Protein AF-0000000086143901 (afdb_homodimer)

Radius of gyration: 22.53 Å; Cα contacts (8 Å, |Δi|>4): 813; chains: 2; bounding box: 50×60×57 Å

Organism: NCBI:txid717836

Foldseek 3Di:
DDKDKDKADPPHDPVSCVPDVVSVQVVVVVVQPDFALVSLVPQDPPNLLQAAAQQAWEQDAVRDIDGGSVVVSVVVCVLRSQFRGKDKDWDIKMKMWDQPCPPPVPPDDDRQIFIKMKTKMKMWGFLDDQDVPRPPPGHTQIWIKIKMFTKDFRDDDDPPDDGGYDPRIYGRYMYMHTDVVSSVVSNVVSVVVVD/DDKDKDKADPPHDPVSCVPDVVSVLVVVVVVQPDFALVSLVPQDPPNLQQAAAQQAWEQDAVRDIDGGSVVVSVVVCVLRSQFRGKDKDWDIKMKMWDQPCPPPVPDDDPRSIFIKMKTKMWMWGFLDDQDVPRPPPGHTQIWIKIKMFTKDFRDDDDPPDDGGYDPRIYGRYMYMHTDVVSSVVSNVVSVVVVD

Structure (mmCIF, N/CA/C/O backbone):
data_AF-0000000086143901-model_v1
#
loop_
_entity.id
_entity.type
_entity.pdbx_description
1 polymer 'Uncharacterized protein'
#
loop_
_atom_site.group_PDB
_atom_site.id
_atom_site.type_symbol
_atom_site.label_atom_id
_atom_site.label_alt_id
_atom_site.label_comp_id
_atom_site.label_asym_id
_atom_site.label_entity_id
_atom_site.label_seq_id
_atom_site.pdbx_PDB_ins_code
_atom_site.Cartn_x
_atom_site.Cartn_y
_atom_site.Cartn_z
_atom_site.occupancy
_atom_site.B_iso_or_equiv
_atom_site.auth_seq_id
_atom_site.auth_comp_id
_atom_site.auth_asym_id
_atom_site.auth_atom_id
_atom_site.pdbx_PDB_model_num
ATOM 1 N N . MET A 1 1 ? -18.344 5.598 -13.781 1 55.12 1 MET A N 1
ATOM 2 C CA . MET A 1 1 ? -19.141 4.457 -13.336 1 55.12 1 MET A CA 1
ATOM 3 C C . MET A 1 1 ? -18.875 4.152 -11.859 1 55.12 1 MET A C 1
ATOM 5 O O . MET A 1 1 ? -17.797 4.477 -11.336 1 55.12 1 MET A O 1
ATOM 9 N N . PRO A 1 2 ? -19.922 3.57 -11.266 1 75.06 2 PRO A N 1
ATOM 10 C CA . PRO A 1 2 ? -19.859 3.518 -9.805 1 75.06 2 PRO A CA 1
ATOM 11 C C . PRO A 1 2 ? -18.875 2.475 -9.289 1 75.06 2 PRO A C 1
ATOM 13 O O . PRO A 1 2 ? -18.703 1.42 -9.906 1 75.06 2 PRO A O 1
ATOM 16 N N . LEU A 1 3 ? -17.953 2.797 -8.508 1 85 3 LEU A N 1
ATOM 17 C CA . LEU A 1 3 ? -17.047 1.916 -7.789 1 85 3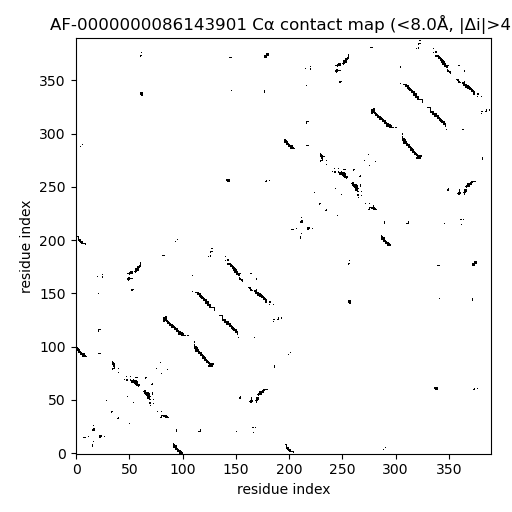 LEU A CA 1
ATOM 18 C C . LEU A 1 3 ? -17.719 1.339 -6.547 1 85 3 LEU A C 1
ATOM 20 O O . LEU A 1 3 ? -18.453 2.043 -5.848 1 85 3 LEU A O 1
ATOM 24 N N . THR A 1 4 ? -17.609 0.045 -6.434 1 90.5 4 THR A N 1
ATOM 25 C CA . THR A 1 4 ? -17.969 -0.572 -5.16 1 90.5 4 THR A CA 1
ATOM 26 C C . THR A 1 4 ? -16.719 -1.141 -4.473 1 90.5 4 THR A C 1
ATOM 28 O O . THR A 1 4 ? -15.719 -1.415 -5.125 1 90.5 4 THR A O 1
ATOM 31 N N . ALA A 1 5 ? -16.844 -1.193 -3.184 1 93.94 5 ALA A N 1
ATOM 32 C CA . ALA A 1 5 ? -15.711 -1.708 -2.42 1 93.94 5 ALA A CA 1
ATOM 33 C C . ALA A 1 5 ? -16.172 -2.637 -1.304 1 93.94 5 ALA A C 1
ATOM 35 O O . ALA A 1 5 ? -17.234 -2.418 -0.705 1 93.94 5 ALA A O 1
ATOM 36 N N . LEU A 1 6 ? -15.391 -3.639 -1.089 1 93.81 6 LEU A N 1
ATOM 37 C CA . LEU A 1 6 ? -15.609 -4.621 -0.032 1 93.81 6 LEU A CA 1
ATOM 38 C C . LEU A 1 6 ? -14.359 -4.777 0.831 1 93.81 6 LEU A C 1
ATOM 40 O O . LEU A 1 6 ? -13.32 -5.242 0.352 1 93.81 6 LEU A O 1
ATOM 44 N N . ALA A 1 7 ? -14.461 -4.348 2.068 1 95.44 7 ALA A N 1
ATOM 45 C CA . ALA A 1 7 ? -13.367 -4.586 3.01 1 95.44 7 ALA A CA 1
ATOM 46 C C . ALA A 1 7 ? -13.406 -6.02 3.537 1 95.44 7 ALA A C 1
ATOM 48 O O . ALA A 1 7 ? -14.469 -6.527 3.898 1 95.44 7 ALA A O 1
ATOM 49 N N . ILE A 1 8 ? -12.289 -6.613 3.596 1 94 8 ILE A N 1
ATOM 50 C CA . ILE A 1 8 ? -12.164 -8 4.031 1 94 8 ILE A CA 1
ATOM 51 C C . ILE A 1 8 ? -12 -8.055 5.551 1 94 8 ILE A C 1
ATOM 53 O O . ILE A 1 8 ? -10.977 -7.613 6.086 1 94 8 ILE A O 1
ATOM 57 N N . PRO A 1 9 ? -12.945 -8.648 6.199 1 91.44 9 PRO A N 1
ATOM 58 C CA . PRO A 1 9 ? -12.742 -8.844 7.637 1 91.44 9 PRO A CA 1
ATOM 59 C C . PRO A 1 9 ? -11.695 -9.906 7.949 1 91.44 9 PRO A C 1
ATOM 61 O O . PRO A 1 9 ? -11.586 -10.898 7.223 1 91.44 9 PRO A O 1
ATOM 64 N N . LEU A 1 10 ? -10.961 -9.664 8.992 1 89.44 10 LEU A N 1
ATOM 65 C CA . LEU A 1 10 ? -10 -10.648 9.461 1 89.44 10 LEU A CA 1
ATOM 66 C C . LEU A 1 10 ? -10.43 -11.242 10.797 1 89.44 10 LEU A C 1
ATOM 68 O O . LEU A 1 10 ? -11.016 -10.547 11.625 1 89.44 10 LEU A O 1
ATOM 72 N N . PRO A 1 11 ? -10.148 -12.523 11.086 1 90.06 11 PRO A N 1
ATOM 73 C CA . PRO A 1 11 ? -9.492 -13.438 10.148 1 90.06 11 PRO A CA 1
ATOM 74 C C . PRO A 1 11 ? -10.367 -13.781 8.945 1 90.06 11 PRO A C 1
ATOM 76 O O . PRO A 1 11 ? -11.594 -13.742 9.039 1 90.06 11 PRO A O 1
ATOM 79 N N . ILE A 1 12 ? -9.703 -14.094 7.895 1 90.75 12 ILE A N 1
ATOM 80 C CA . ILE A 1 12 ? -10.414 -14.445 6.672 1 90.75 12 ILE A CA 1
ATOM 81 C C . ILE A 1 12 ? -11.133 -15.781 6.859 1 90.75 12 ILE A C 1
ATOM 83 O O . ILE A 1 12 ? -10.547 -16.734 7.387 1 90.75 12 ILE A O 1
ATOM 87 N N . THR A 1 13 ? -12.359 -15.797 6.438 1 93.56 13 THR A N 1
ATOM 88 C CA . THR A 1 13 ? -13.156 -17.016 6.523 1 93.56 13 THR A CA 1
ATOM 89 C C . THR A 1 13 ? -13.555 -17.5 5.133 1 93.56 13 THR A C 1
ATOM 91 O O . THR A 1 13 ? -13.562 -16.719 4.176 1 93.56 13 THR A O 1
ATOM 94 N N . PRO A 1 14 ? -13.867 -18.781 5.078 1 94.31 14 PRO A N 1
ATOM 95 C CA . PRO A 1 14 ? -14.359 -19.297 3.793 1 94.31 14 PRO A CA 1
ATOM 96 C C . PRO A 1 14 ? -15.586 -18.531 3.289 1 94.31 14 PRO A C 1
ATOM 98 O O . PRO A 1 14 ? -15.742 -18.328 2.08 1 94.31 14 PRO A O 1
ATOM 101 N N . THR A 1 15 ? -16.438 -18.125 4.168 1 94.62 15 THR A N 1
ATOM 102 C CA . THR A 1 15 ? -17.625 -17.375 3.793 1 94.62 15 THR A CA 1
ATOM 103 C C . THR A 1 15 ? -17.25 -16.094 3.068 1 94.62 15 THR A C 1
ATOM 105 O O . THR A 1 15 ? -17.828 -15.758 2.029 1 94.62 15 THR A O 1
ATOM 108 N N . ILE A 1 16 ? -16.266 -15.406 3.619 1 93 16 ILE A N 1
ATOM 109 C CA . ILE A 1 16 ? -15.836 -14.156 2.998 1 93 16 ILE A CA 1
ATOM 110 C C . ILE A 1 16 ? -15.164 -14.453 1.66 1 93 16 ILE A C 1
ATOM 112 O O . ILE A 1 16 ? -15.391 -13.742 0.677 1 93 16 ILE A O 1
ATOM 116 N N . ILE A 1 17 ? -14.352 -15.5 1.599 1 95.56 17 ILE A N 1
ATOM 117 C CA . ILE A 1 17 ? -13.656 -15.883 0.375 1 95.56 17 ILE A CA 1
ATOM 118 C C . ILE A 1 17 ? -14.672 -16.172 -0.73 1 95.56 17 ILE A C 1
ATOM 120 O O . ILE A 1 17 ? -14.492 -15.734 -1.87 1 95.56 17 ILE A O 1
ATOM 124 N N . ASN A 1 18 ? -15.742 -16.75 -0.408 1 95.44 18 ASN A N 1
ATOM 125 C CA . ASN A 1 18 ? -16.734 -17.188 -1.396 1 95.44 18 ASN A CA 1
ATOM 126 C C . ASN A 1 18 ? -17.703 -16.062 -1.736 1 95.44 18 ASN A C 1
ATOM 128 O O . ASN A 1 18 ? -18.547 -16.203 -2.625 1 95.44 18 ASN A O 1
ATOM 132 N N . SER A 1 19 ? -17.594 -14.93 -1.114 1 93.12 19 SER A N 1
ATOM 133 C CA . SER A 1 19 ? -18.547 -13.836 -1.302 1 93.12 19 SER A CA 1
ATOM 134 C C . SER A 1 19 ? -18.219 -13.023 -2.551 1 93.12 19 SER A C 1
ATOM 136 O O . SER A 1 19 ? -19.031 -12.219 -3.002 1 93.12 19 SER A O 1
ATOM 138 N N . HIS A 1 20 ? -17.062 -13.25 -3.086 1 93.62 20 HIS A N 1
ATOM 139 C CA . HIS A 1 20 ? -16.625 -12.469 -4.238 1 93.62 20 HIS A CA 1
ATOM 140 C C . HIS A 1 20 ? -15.648 -13.258 -5.102 1 93.62 20 HIS A C 1
ATOM 142 O O . HIS A 1 20 ? -14.672 -13.805 -4.598 1 93.62 20 HIS A O 1
ATOM 148 N N . PRO A 1 21 ? -15.781 -13.289 -6.395 1 93.44 21 PRO A N 1
ATOM 149 C CA . PRO A 1 21 ? -14.891 -14.062 -7.262 1 93.44 21 PRO A CA 1
ATOM 150 C C . PRO A 1 21 ? -13.43 -13.625 -7.152 1 93.44 21 PRO A C 1
ATOM 152 O O . PRO A 1 21 ? -12.523 -14.461 -7.227 1 93.44 21 PRO A O 1
ATOM 155 N N . ALA A 1 22 ? -13.203 -12.344 -6.996 1 95.19 22 ALA A N 1
ATOM 156 C CA . ALA A 1 22 ? -11.836 -11.852 -6.855 1 95.19 22 ALA A CA 1
ATOM 157 C C . ALA A 1 22 ? -11.172 -12.43 -5.609 1 95.19 22 ALA A C 1
ATOM 159 O O . ALA A 1 22 ? -9.969 -12.719 -5.613 1 95.19 22 ALA A O 1
ATOM 160 N N . LEU A 1 23 ? -11.93 -12.578 -4.574 1 96.81 23 LEU A N 1
ATOM 161 C CA . LEU A 1 23 ? -11.383 -13.133 -3.34 1 96.81 23 LEU A CA 1
ATOM 162 C C . LEU A 1 23 ? -11.086 -14.617 -3.496 1 96.81 23 LEU A C 1
ATOM 164 O O . LEU A 1 23 ? -10.102 -15.125 -2.951 1 96.81 23 LEU A O 1
ATOM 168 N N . GLN A 1 24 ? -11.945 -15.266 -4.207 1 97.31 24 GLN A N 1
ATOM 169 C CA . GLN A 1 24 ? -11.672 -16.656 -4.508 1 97.31 24 GLN A CA 1
ATOM 170 C C . GLN A 1 24 ? -10.367 -16.812 -5.289 1 97.31 24 GLN A C 1
ATOM 172 O O . GLN A 1 24 ? -9.523 -17.641 -4.945 1 97.31 24 GLN A O 1
ATOM 177 N N . PHE A 1 25 ? -10.25 -16 -6.309 1 96.94 25 PHE A N 1
ATOM 178 C CA . PHE A 1 25 ? -9.016 -16 -7.09 1 96.94 25 PHE A CA 1
ATOM 179 C C . PHE A 1 25 ? -7.809 -15.781 -6.195 1 96.94 25 PHE A C 1
ATOM 181 O O . PHE A 1 25 ? -6.828 -16.531 -6.262 1 96.94 25 PHE A O 1
ATOM 188 N N . TYR A 1 26 ? -7.898 -14.781 -5.344 1 97.81 26 TYR A N 1
ATOM 189 C CA . TYR A 1 26 ? -6.766 -14.398 -4.508 1 97.81 26 TYR A CA 1
ATOM 190 C C . TYR A 1 26 ? -6.414 -15.508 -3.523 1 97.81 26 TYR A C 1
ATOM 192 O O . TYR A 1 26 ? -5.238 -15.75 -3.25 1 97.81 26 TYR A O 1
ATOM 200 N N . ALA A 1 27 ? -7.414 -16.125 -2.953 1 97.31 27 ALA A N 1
ATOM 201 C CA . ALA A 1 27 ? -7.18 -17.219 -2.027 1 97.31 27 ALA A CA 1
AT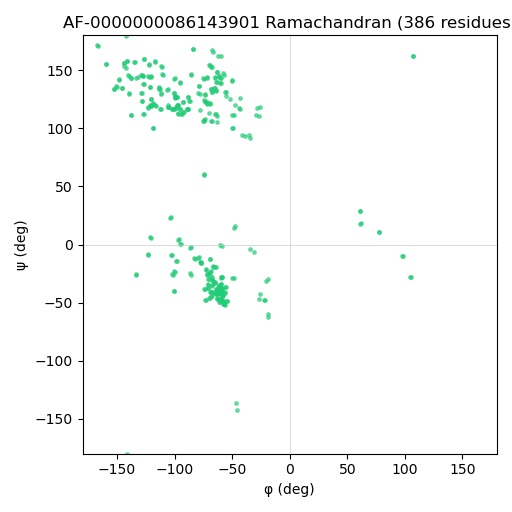OM 202 C C . ALA A 1 27 ? -6.426 -18.359 -2.711 1 97.31 27 ALA A C 1
ATOM 204 O O . ALA A 1 27 ? -5.461 -18.891 -2.154 1 97.31 27 ALA A O 1
ATOM 205 N N . ILE A 1 28 ? -6.797 -18.688 -3.902 1 96.88 28 ILE A N 1
ATOM 206 C CA . ILE A 1 28 ? -6.137 -19.75 -4.648 1 96.88 28 ILE A CA 1
ATOM 207 C C . ILE A 1 28 ? -4.707 -19.328 -4.996 1 96.88 28 ILE A C 1
ATOM 209 O O . ILE A 1 28 ? -3.771 -20.109 -4.848 1 96.88 28 ILE A O 1
ATOM 213 N N . TYR A 1 29 ? -4.551 -18.141 -5.426 1 97.38 29 TYR A N 1
ATOM 214 C CA . TYR A 1 29 ? -3.23 -17.594 -5.73 1 97.38 29 TYR A CA 1
ATOM 215 C C . TYR A 1 29 ? -2.311 -17.688 -4.52 1 97.38 29 TYR A C 1
ATOM 217 O O . TYR A 1 29 ? -1.17 -18.141 -4.629 1 97.38 29 TYR A O 1
ATOM 225 N N . GLY A 1 30 ? -2.756 -17.203 -3.395 1 96.12 30 GLY A N 1
ATOM 226 C CA . GLY A 1 30 ? -1.974 -17.25 -2.172 1 96.12 30 GLY A CA 1
ATOM 227 C C . GLY A 1 30 ? -1.546 -18.656 -1.796 1 96.12 30 GLY A C 1
ATOM 228 O O . GLY A 1 30 ? -0.421 -18.875 -1.337 1 96.12 30 GLY A O 1
ATOM 229 N N . GLN A 1 31 ? -2.461 -19.562 -1.97 1 94.75 31 GLN A N 1
ATOM 230 C CA . GLN A 1 31 ? -2.174 -20.953 -1.633 1 94.75 31 GLN A CA 1
ATOM 231 C C . GLN A 1 31 ? -1.132 -21.547 -2.578 1 94.75 31 GLN A C 1
ATOM 233 O O . GLN A 1 31 ? -0.367 -22.438 -2.191 1 94.75 31 GLN A O 1
ATOM 238 N N . ASN A 1 32 ? -1.128 -21.047 -3.752 1 94.94 32 ASN A N 1
ATOM 239 C CA . ASN A 1 32 ? -0.274 -21.625 -4.781 1 94.94 32 ASN A CA 1
ATOM 240 C C . ASN A 1 32 ? 1.03 -20.844 -4.934 1 94.94 32 ASN A C 1
ATOM 242 O O . ASN A 1 32 ? 1.95 -21.297 -5.617 1 94.94 32 ASN A O 1
ATOM 246 N N . PHE A 1 33 ? 1.113 -19.641 -4.387 1 96.75 33 PHE A N 1
ATOM 247 C CA . PHE A 1 33 ? 2.361 -18.891 -4.445 1 96.75 33 PHE A CA 1
ATOM 248 C C . PHE A 1 33 ? 3.428 -19.547 -3.576 1 96.75 33 PHE A C 1
ATOM 250 O O . PHE A 1 33 ? 3.248 -19.688 -2.363 1 96.75 33 PHE A O 1
ATOM 257 N N . PRO A 1 34 ? 4.531 -19.922 -4.113 1 96.81 34 PRO A N 1
ATOM 258 C CA . PRO A 1 34 ? 5.539 -20.688 -3.365 1 96.81 34 PRO A CA 1
ATOM 259 C C . PRO A 1 34 ? 6.062 -19.922 -2.148 1 96.81 34 PRO A C 1
ATOM 261 O O . PRO A 1 34 ? 6.254 -18.703 -2.209 1 96.81 34 PRO A O 1
ATOM 264 N N . THR A 1 35 ? 6.32 -20.656 -1.071 1 95.81 35 THR A N 1
ATOM 265 C CA . THR A 1 35 ? 6.801 -20.047 0.162 1 95.81 35 THR A CA 1
ATOM 266 C C . THR A 1 35 ? 8.125 -20.672 0.592 1 95.81 35 THR A C 1
ATOM 268 O O . THR A 1 35 ? 8.758 -20.203 1.543 1 95.81 35 THR A O 1
ATOM 271 N N . THR A 1 36 ? 8.531 -21.75 -0.086 1 94.25 36 THR A N 1
ATOM 272 C CA . THR A 1 36 ? 9.805 -22.391 0.216 1 94.25 36 THR A CA 1
ATOM 273 C C . THR A 1 36 ? 10.656 -22.531 -1.045 1 94.25 36 THR A C 1
ATOM 275 O O . THR A 1 36 ? 10.133 -22.516 -2.158 1 94.25 36 THR A O 1
ATOM 278 N N . ALA A 1 37 ? 11.914 -22.688 -0.764 1 88.62 37 ALA A N 1
ATOM 279 C CA . ALA A 1 37 ? 12.844 -22.891 -1.877 1 88.62 37 ALA A CA 1
ATOM 280 C C . ALA A 1 37 ? 12.469 -24.125 -2.689 1 88.62 37 ALA A C 1
ATOM 282 O O . ALA A 1 37 ? 12.508 -24.109 -3.922 1 88.62 37 ALA A O 1
ATOM 283 N N . SER A 1 38 ? 12.062 -25.156 -2.055 1 91.25 38 SER A N 1
ATOM 284 C CA . SER A 1 38 ? 11.68 -26.406 -2.713 1 91.25 38 SER A CA 1
ATOM 285 C C . SER A 1 38 ? 10.453 -26.219 -3.598 1 91.25 38 SER A C 1
ATOM 287 O O . SER A 1 38 ? 10.398 -26.75 -4.711 1 91.25 38 SER A O 1
ATOM 289 N N . GLN A 1 39 ? 9.477 -25.469 -3.119 1 95.38 39 GLN A N 1
ATOM 290 C CA . GLN A 1 39 ? 8.281 -25.188 -3.91 1 95.38 39 GLN A CA 1
ATOM 291 C C . GLN A 1 39 ? 8.625 -24.422 -5.18 1 95.38 39 GLN A C 1
ATOM 293 O O . GLN A 1 39 ? 8.086 -24.703 -6.25 1 95.38 39 GLN A O 1
ATOM 298 N N . TRP A 1 40 ? 9.516 -23.453 -5.082 1 94.75 40 TRP A N 1
ATOM 299 C CA . TRP A 1 40 ? 9.945 -22.688 -6.242 1 94.75 40 TRP A CA 1
ATOM 300 C C . TRP A 1 40 ? 10.633 -23.594 -7.266 1 94.75 40 TRP A C 1
ATOM 302 O O . TRP A 1 40 ? 10.422 -23.438 -8.469 1 94.75 40 TRP A O 1
ATOM 312 N N . GLN A 1 41 ? 11.391 -24.5 -6.789 1 91.75 41 GLN A N 1
ATOM 313 C CA . GLN A 1 41 ? 12.148 -25.391 -7.656 1 91.75 41 GLN A CA 1
ATOM 314 C C . GLN A 1 41 ? 11.219 -26.375 -8.383 1 91.75 41 GLN A C 1
ATOM 316 O O . GLN A 1 41 ? 11.523 -26.797 -9.5 1 91.75 41 GLN A O 1
ATOM 321 N N . GLN A 1 42 ? 10.109 -26.609 -7.805 1 93 42 GLN A N 1
ATOM 322 C CA . GLN A 1 42 ? 9.219 -27.641 -8.32 1 93 42 GLN A CA 1
ATOM 323 C C . GLN A 1 42 ? 8.156 -27.047 -9.242 1 93 42 GLN A C 1
ATOM 325 O O . GLN A 1 42 ? 7.344 -27.766 -9.82 1 93 42 GLN A O 1
ATOM 330 N N . GLN A 1 43 ? 8.211 -25.797 -9.422 1 91.19 43 GLN A N 1
ATOM 331 C CA . GLN A 1 43 ? 7.188 -25.188 -10.266 1 91.19 43 GLN A CA 1
ATOM 332 C C . GLN A 1 43 ? 7.34 -25.641 -11.719 1 91.19 43 GLN A C 1
ATOM 334 O O . GLN A 1 43 ? 8.445 -25.625 -12.266 1 91.19 43 GLN A O 1
ATOM 339 N N . PRO A 1 44 ? 6.223 -26.078 -12.344 1 89.62 44 PRO A N 1
ATOM 340 C CA . PRO A 1 44 ? 6.297 -26.406 -13.766 1 89.62 44 PRO A CA 1
ATOM 341 C C . PRO A 1 44 ? 6.551 -25.188 -14.648 1 89.62 44 PRO A C 1
ATOM 343 O O . PRO A 1 44 ? 6.375 -24.047 -14.195 1 89.62 44 PRO A O 1
ATOM 346 N N . PRO A 1 4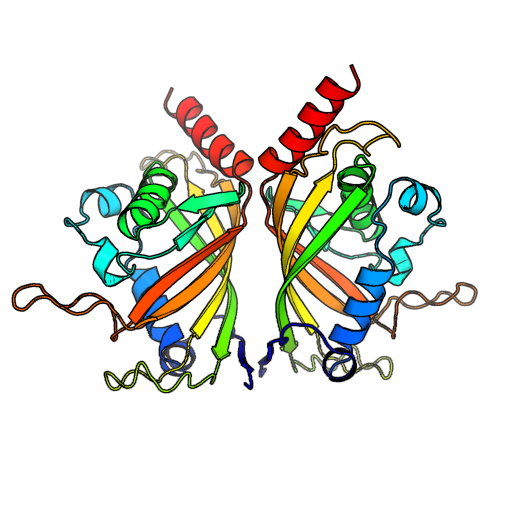5 ? 6.914 -25.484 -15.898 1 88.5 45 PRO A N 1
ATOM 347 C CA . PRO A 1 45 ? 7.066 -24.359 -16.828 1 88.5 45 PRO A CA 1
ATOM 348 C C . PRO A 1 45 ? 5.77 -23.578 -17.031 1 88.5 45 PRO A C 1
ATOM 350 O O . PRO A 1 45 ? 4.684 -24.156 -17.016 1 88.5 45 PRO A O 1
ATOM 353 N N . ASN A 1 46 ? 5.793 -22.391 -17.188 1 90.94 46 ASN A N 1
ATOM 354 C CA . ASN A 1 46 ? 4.691 -21.484 -17.484 1 90.94 46 ASN A CA 1
ATOM 355 C C . ASN A 1 46 ? 3.65 -21.484 -16.375 1 90.94 46 ASN A C 1
ATOM 357 O O . ASN A 1 46 ? 2.486 -21.156 -16.609 1 90.94 46 ASN A O 1
ATOM 361 N N . TYR A 1 47 ? 4.027 -21.969 -15.156 1 92.56 47 TYR A N 1
ATOM 362 C CA . TYR A 1 47 ? 3.143 -21.984 -13.992 1 92.56 47 TYR A CA 1
ATOM 363 C C . TYR A 1 47 ? 2.502 -20.609 -13.781 1 92.56 47 TYR A C 1
ATOM 365 O O . TYR A 1 47 ? 1.352 -20.516 -13.352 1 92.56 47 TYR A O 1
ATOM 373 N N . TRP A 1 48 ? 3.219 -19.578 -14.211 1 95.69 48 TRP A N 1
ATOM 374 C CA . TRP A 1 48 ? 2.795 -18.203 -14.008 1 95.69 48 TRP A CA 1
ATOM 375 C C . TRP A 1 48 ? 1.533 -17.891 -14.812 1 95.69 48 TRP A C 1
ATOM 377 O O . TRP A 1 48 ? 0.762 -17 -14.453 1 95.69 48 TRP A O 1
ATOM 387 N N . GLU A 1 49 ? 1.195 -18.656 -15.812 1 96.12 49 GLU A N 1
ATOM 388 C CA . GLU A 1 49 ? 0.058 -18.391 -16.688 1 96.12 49 GLU A CA 1
ATOM 389 C C . GLU A 1 49 ? -1.263 -18.656 -15.969 1 96.12 49 GLU A C 1
ATOM 391 O O . GLU A 1 49 ? -2.322 -18.219 -16.422 1 96.12 49 GLU A O 1
ATOM 396 N N . ALA A 1 50 ? -1.201 -19.438 -14.961 1 95.44 50 ALA A N 1
ATOM 397 C CA . ALA A 1 50 ? -2.402 -19.672 -14.164 1 95.44 50 ALA A CA 1
ATOM 398 C C . ALA A 1 50 ? -2.885 -18.406 -13.484 1 95.44 50 ALA A C 1
ATOM 400 O O . ALA A 1 50 ? -4.07 -18.266 -13.164 1 95.44 50 ALA A O 1
ATOM 401 N N . PHE A 1 51 ? -1.94 -17.406 -13.367 1 97.19 51 PHE A N 1
ATOM 402 C CA . PHE A 1 51 ? -2.316 -16.297 -12.508 1 97.19 51 PHE A CA 1
ATOM 403 C C . PHE A 1 51 ? -2.01 -14.961 -13.18 1 97.19 51 PHE A C 1
ATOM 405 O O . PHE A 1 51 ? -2.641 -13.953 -12.875 1 97.19 51 PHE A O 1
ATOM 412 N N . TYR A 1 52 ? -1.082 -14.945 -14.047 1 97.5 52 TYR A N 1
ATOM 413 C CA . TYR A 1 52 ? -0.684 -13.703 -14.711 1 97.5 52 TYR A CA 1
ATOM 414 C C . TYR A 1 52 ? -1.038 -13.742 -16.188 1 97.5 52 TYR A C 1
ATOM 416 O O . TYR A 1 52 ? -0.767 -14.734 -16.875 1 97.5 52 TYR A O 1
ATOM 424 N N . ALA A 1 53 ? -1.631 -12.633 -16.641 1 96.38 53 ALA A N 1
ATOM 425 C CA . ALA A 1 53 ? -1.843 -12.484 -18.078 1 96.38 53 ALA A CA 1
ATOM 426 C C . ALA A 1 53 ? -0.52 -12.273 -18.812 1 96.38 53 ALA A C 1
ATOM 428 O O . ALA A 1 53 ? 0.444 -11.766 -18.234 1 96.38 53 ALA A O 1
ATOM 429 N N . ALA A 1 54 ? -0.489 -12.617 -20.047 1 96.12 54 ALA A N 1
ATOM 430 C CA . ALA A 1 54 ? 0.729 -12.492 -20.844 1 96.12 54 ALA A CA 1
ATOM 431 C C . ALA A 1 54 ? 1.204 -11.047 -20.891 1 96.12 54 ALA A C 1
ATOM 433 O O . ALA A 1 54 ? 2.408 -10.781 -20.875 1 96.12 54 ALA A O 1
ATOM 434 N N . ASP A 1 55 ? 0.248 -10.133 -20.891 1 96.56 55 ASP A N 1
ATOM 435 C CA . ASP A 1 55 ? 0.589 -8.719 -21 1 96.56 55 ASP A CA 1
ATOM 436 C C . ASP A 1 55 ? 0.472 -8.016 -19.656 1 96.56 55 ASP A C 1
ATOM 438 O O . ASP A 1 55 ? 0.245 -6.805 -19.594 1 96.56 55 ASP A O 1
ATOM 442 N N . CYS A 1 56 ? 0.565 -8.82 -18.578 1 97.44 56 CYS A N 1
ATOM 443 C CA . CYS A 1 56 ? 0.498 -8.234 -17.234 1 97.44 56 CYS A CA 1
ATOM 444 C C . CYS A 1 56 ? 1.557 -7.156 -17.062 1 97.44 56 CYS A C 1
ATOM 446 O O . CYS A 1 56 ? 2.725 -7.363 -17.391 1 97.44 56 CYS A O 1
ATOM 448 N N . LYS A 1 57 ? 1.168 -6.008 -16.562 1 98.19 57 LYS A N 1
ATOM 449 C CA . LYS A 1 57 ? 2.09 -4.941 -16.188 1 98.19 57 LYS A CA 1
ATOM 450 C C . LYS A 1 57 ? 2.34 -4.945 -14.68 1 98.19 57 LYS A C 1
ATOM 452 O O . LYS A 1 57 ? 1.395 -4.941 -13.883 1 98.19 57 LYS A O 1
ATOM 457 N N . THR A 1 58 ? 3.598 -4.992 -14.328 1 98.56 58 THR A N 1
ATOM 458 C CA . THR A 1 58 ? 3.971 -4.914 -12.922 1 98.56 58 THR A CA 1
ATOM 459 C C . THR A 1 58 ? 4.793 -3.656 -12.656 1 98.56 58 THR A C 1
ATOM 461 O O . THR A 1 58 ? 5.859 -3.469 -13.242 1 98.56 58 THR A O 1
ATOM 464 N N . PHE A 1 59 ? 4.258 -2.83 -11.797 1 97.94 59 PHE A N 1
ATOM 465 C CA . PHE A 1 59 ? 4.953 -1.622 -11.367 1 97.94 59 PHE A CA 1
ATOM 466 C C . PHE A 1 59 ? 5.773 -1.89 -10.109 1 97.94 59 PHE A C 1
ATOM 468 O O . PHE A 1 59 ? 5.219 -2.133 -9.039 1 97.94 59 PHE A O 1
ATOM 475 N N . LEU A 1 60 ? 7.035 -1.79 -10.297 1 97.06 60 LEU A N 1
ATOM 476 C CA . LEU A 1 60 ? 7.949 -2.082 -9.195 1 97.06 60 LEU A CA 1
ATOM 477 C C . LEU A 1 60 ? 8.133 -0.859 -8.305 1 97.06 60 LEU A C 1
ATOM 479 O O . LEU A 1 60 ? 7.719 0.245 -8.664 1 97.06 60 LEU A O 1
ATOM 483 N N . VAL A 1 61 ? 8.719 -1.051 -7.168 1 96.62 61 VAL A N 1
ATOM 484 C CA . VAL A 1 61 ? 8.781 -0.061 -6.098 1 96.62 61 VAL A CA 1
ATOM 485 C C . VAL A 1 61 ? 9.672 1.104 -6.52 1 96.62 61 VAL A C 1
ATOM 487 O O . VAL A 1 61 ? 9.562 2.207 -5.98 1 96.62 61 VAL A O 1
ATOM 490 N N . ASP A 1 62 ? 10.539 0.903 -7.422 1 92.25 62 ASP A N 1
ATOM 491 C CA . ASP A 1 62 ? 11.469 1.947 -7.848 1 92.25 62 ASP A CA 1
ATOM 492 C C . ASP A 1 62 ? 10.961 2.645 -9.109 1 92.25 62 ASP A C 1
ATOM 494 O O . ASP A 1 62 ? 11.688 3.418 -9.734 1 92.25 62 ASP A O 1
ATOM 498 N N . GLY A 1 63 ? 9.781 2.277 -9.539 1 90.75 63 GLY A N 1
ATOM 499 C CA . GLY A 1 63 ? 9.195 2.926 -10.703 1 90.75 63 GLY A CA 1
ATOM 500 C C . GLY A 1 63 ? 9.383 2.135 -11.984 1 90.75 63 GLY A C 1
ATOM 501 O O . GLY A 1 63 ? 8.773 2.449 -13.008 1 90.75 63 GLY A O 1
ATOM 502 N N . THR A 1 64 ? 10.195 1.081 -11.961 1 94.88 64 THR A N 1
ATOM 503 C CA . THR A 1 64 ? 10.344 0.206 -13.117 1 94.88 64 THR A CA 1
ATOM 504 C C . THR A 1 64 ? 9.039 -0.521 -13.422 1 94.88 64 THR A C 1
ATOM 506 O O . THR A 1 64 ? 8.305 -0.896 -12.508 1 94.88 64 THR A O 1
ATOM 509 N N . VAL A 1 65 ? 8.836 -0.678 -14.734 1 97.62 65 VAL A N 1
ATOM 510 C CA . VAL A 1 65 ? 7.629 -1.397 -15.141 1 97.62 65 VAL A CA 1
ATOM 511 C C . VAL A 1 65 ? 8.023 -2.658 -15.914 1 97.62 65 VAL A C 1
ATOM 513 O O . VAL A 1 65 ? 8.734 -2.584 -16.922 1 97.62 65 VAL A O 1
ATOM 516 N N . LEU A 1 66 ? 7.574 -3.783 -15.391 1 98.62 66 LEU A N 1
ATOM 517 C CA . LEU A 1 66 ? 7.633 -5.027 -16.156 1 98.62 66 LEU A CA 1
ATOM 518 C C . LEU A 1 66 ? 6.406 -5.18 -17.047 1 98.62 66 LEU A C 1
ATOM 520 O O . LEU A 1 66 ? 5.289 -4.852 -16.641 1 98.62 66 LEU A O 1
ATOM 524 N N . THR A 1 67 ? 6.555 -5.793 -18.234 1 98.38 67 THR A N 1
ATOM 525 C CA . THR A 1 67 ? 5.473 -5.668 -19.203 1 98.38 67 THR A CA 1
ATOM 526 C C . THR A 1 67 ? 4.93 -7.043 -19.578 1 98.38 67 THR A C 1
ATOM 528 O O . THR A 1 67 ? 4.125 -7.16 -20.516 1 98.38 67 THR A O 1
ATOM 531 N N . THR A 1 68 ? 5.371 -8.086 -18.953 1 98.38 68 THR A N 1
ATOM 532 C CA . THR A 1 68 ? 4.805 -9.406 -19.203 1 98.38 68 THR A CA 1
ATOM 533 C C . THR A 1 68 ? 4.551 -10.141 -17.891 1 98.38 68 THR A C 1
ATOM 535 O O . THR A 1 68 ? 5.195 -9.859 -16.875 1 98.38 68 THR A O 1
ATOM 538 N N . GLY A 1 69 ? 3.65 -11.078 -18 1 97.94 69 GLY A N 1
ATOM 539 C CA . GLY A 1 69 ? 3.396 -11.93 -16.844 1 97.94 69 GLY A CA 1
ATOM 540 C C . GLY A 1 69 ? 4.594 -12.773 -16.453 1 97.94 69 GLY A C 1
ATOM 541 O O . GLY A 1 69 ? 4.863 -12.961 -15.266 1 97.94 69 GLY A O 1
ATOM 542 N N . GLU A 1 70 ? 5.258 -13.219 -17.453 1 97.5 70 GLU A N 1
ATOM 543 C CA . GLU A 1 70 ? 6.453 -14.016 -17.203 1 97.5 70 GLU A CA 1
ATOM 544 C C . GLU A 1 70 ? 7.504 -13.211 -16.438 1 97.5 70 GLU A C 1
ATOM 546 O O . GLU A 1 70 ? 8.07 -13.688 -15.453 1 97.5 70 GLU A O 1
ATOM 551 N N . ALA A 1 71 ? 7.742 -12.023 -16.875 1 98.25 71 ALA A N 1
ATOM 552 C CA . ALA A 1 71 ? 8.719 -11.164 -16.219 1 98.25 71 ALA A CA 1
ATOM 553 C C . ALA A 1 71 ? 8.312 -10.859 -14.781 1 98.25 71 ALA A C 1
ATOM 555 O O . ALA A 1 71 ? 9.156 -10.812 -13.883 1 98.25 71 ALA A O 1
ATOM 556 N N . SER A 1 72 ? 7.012 -10.672 -14.57 1 98.19 72 SER A N 1
ATOM 557 C CA . SER A 1 72 ? 6.488 -10.43 -13.234 1 98.19 72 SER A CA 1
ATOM 558 C C . SER A 1 72 ? 6.766 -11.609 -12.305 1 98.19 72 SER A C 1
ATOM 560 O O . SER A 1 72 ? 7.312 -11.438 -11.219 1 98.19 72 SER A O 1
ATOM 562 N N . TRP A 1 73 ? 6.441 -12.742 -12.781 1 97.75 73 TRP A N 1
ATOM 563 C CA . TRP A 1 73 ? 6.629 -13.961 -12 1 97.75 73 TRP A CA 1
ATOM 564 C C . TRP A 1 73 ? 8.102 -14.195 -11.688 1 97.75 73 TRP A C 1
ATOM 566 O O . TRP A 1 73 ? 8.469 -14.492 -10.547 1 97.75 73 TRP A O 1
ATOM 576 N N . GLU A 1 74 ? 8.945 -13.992 -12.633 1 97 74 GLU A N 1
ATOM 577 C CA . GLU A 1 74 ? 10.375 -14.211 -12.461 1 97 74 GLU A CA 1
ATOM 578 C C . GLU A 1 74 ? 10.969 -13.195 -11.484 1 97 74 GLU A C 1
ATOM 580 O O . GLU A 1 74 ? 11.898 -13.523 -10.734 1 97 74 GLU A O 1
ATOM 585 N N . TYR A 1 75 ? 10.516 -12.055 -11.5 1 97.25 75 TYR A N 1
ATOM 586 C CA . TYR A 1 75 ? 10.969 -11.047 -10.539 1 97.25 75 TYR A CA 1
ATOM 587 C C . TYR A 1 75 ? 10.742 -11.523 -9.109 1 97.25 75 TYR A C 1
ATOM 589 O O . TYR A 1 75 ? 11.664 -11.516 -8.297 1 97.25 75 TYR A O 1
ATOM 597 N N . PHE A 1 76 ? 9.523 -11.969 -8.805 1 96.31 76 PHE A N 1
ATOM 598 C CA . PHE A 1 76 ? 9.195 -12.391 -7.445 1 96.31 76 PHE A CA 1
ATOM 599 C C . PHE A 1 76 ? 9.891 -13.703 -7.105 1 96.31 76 PHE A C 1
ATOM 601 O O . PHE A 1 76 ? 10.281 -13.93 -5.961 1 96.31 76 PHE A O 1
ATOM 608 N N . ARG A 1 77 ? 10.016 -14.531 -8.141 1 95.81 77 ARG A N 1
ATOM 609 C CA . ARG A 1 77 ? 10.805 -15.734 -7.922 1 95.81 77 ARG A CA 1
ATOM 610 C C . ARG A 1 77 ? 12.219 -15.383 -7.477 1 95.81 77 ARG A C 1
ATOM 612 O O . ARG A 1 77 ? 12.719 -15.922 -6.484 1 95.81 77 ARG A O 1
ATOM 619 N N . THR A 1 78 ? 12.82 -14.508 -8.172 1 93.62 78 THR A N 1
ATOM 620 C CA . THR A 1 78 ? 14.188 -14.109 -7.863 1 93.62 78 THR A CA 1
ATOM 621 C C . THR A 1 78 ? 14.273 -13.5 -6.469 1 93.62 78 THR A C 1
ATOM 623 O O . THR A 1 78 ? 15.25 -13.711 -5.75 1 93.62 78 THR A O 1
ATOM 626 N N . LEU A 1 79 ? 13.281 -12.828 -6.117 1 92.5 79 LEU A N 1
ATOM 627 C CA . LEU A 1 79 ? 13.258 -12.125 -4.832 1 92.5 79 LEU A CA 1
ATOM 628 C C . LEU A 1 79 ? 13.086 -13.117 -3.684 1 92.5 79 LEU A C 1
ATOM 630 O O . LEU A 1 79 ? 13.82 -13.055 -2.697 1 92.5 79 LEU A O 1
ATOM 634 N N . TYR A 1 80 ? 12.148 -14.023 -3.791 1 94.44 80 TYR A N 1
ATOM 635 C CA . TYR A 1 80 ? 11.711 -14.789 -2.629 1 94.44 80 TYR A CA 1
ATOM 636 C C . TYR A 1 80 ? 12.359 -16.172 -2.607 1 94.44 80 TYR A C 1
ATOM 638 O O . TYR A 1 80 ? 12.445 -16.812 -1.556 1 94.44 80 TYR A O 1
ATOM 646 N N . SER A 1 81 ? 12.789 -16.672 -3.756 1 93.38 81 SER A N 1
ATOM 647 C CA . SER A 1 81 ? 13.336 -18.016 -3.801 1 93.38 81 SER A CA 1
ATOM 648 C C . SER A 1 81 ? 14.68 -18.094 -3.084 1 93.38 81 SER A C 1
ATOM 650 O O . SER A 1 81 ? 15.172 -19.188 -2.787 1 93.38 81 SER A O 1
ATOM 652 N N . ARG A 1 82 ? 15.227 -17.031 -2.793 1 90.12 82 ARG A N 1
ATOM 653 C CA . ARG A 1 82 ? 16.516 -16.969 -2.1 1 90.12 82 ARG A CA 1
ATOM 654 C C . ARG A 1 82 ? 16.344 -17.266 -0.613 1 90.12 82 ARG A C 1
ATOM 656 O O . ARG A 1 82 ? 17.328 -17.516 0.093 1 90.12 82 ARG A O 1
ATOM 663 N N . PHE A 1 83 ? 15.148 -17.203 -0.15 1 92.44 83 PHE A N 1
ATOM 664 C CA . PHE A 1 83 ? 14.852 -17.484 1.251 1 92.44 83 PHE A CA 1
ATOM 665 C C . PHE A 1 83 ? 14.305 -18.891 1.417 1 92.44 83 PHE A C 1
ATOM 667 O O . PHE A 1 83 ? 13.375 -19.297 0.707 1 92.44 83 PHE A O 1
ATOM 674 N N . PRO A 1 84 ? 14.859 -19.672 2.354 1 92 84 PRO A N 1
ATOM 675 C CA . PRO A 1 84 ? 14.359 -21.031 2.586 1 92 84 PRO A CA 1
ATOM 676 C C . PRO A 1 84 ? 12.883 -21.047 2.973 1 92 84 PRO A C 1
ATOM 678 O O . PRO A 1 84 ? 12.195 -22.047 2.727 1 92 84 PRO A O 1
ATOM 681 N N . LYS A 1 85 ? 12.5 -19.922 3.586 1 93.75 85 LYS A N 1
ATOM 682 C CA . LYS A 1 85 ? 11.117 -19.859 4.047 1 93.75 85 LYS A CA 1
ATOM 683 C C . LYS A 1 85 ? 10.609 -18.422 4.055 1 93.75 85 LYS A C 1
ATOM 685 O O . LYS A 1 85 ? 11.32 -17.516 4.469 1 93.75 85 LYS A O 1
ATOM 690 N N . VAL A 1 86 ? 9.43 -18.281 3.576 1 95.69 86 VAL A N 1
ATOM 691 C CA . VAL A 1 86 ? 8.719 -17.016 3.588 1 95.69 86 VAL A CA 1
ATOM 692 C C . VAL A 1 86 ? 7.328 -17.203 4.184 1 95.69 86 VAL A C 1
ATOM 694 O O . VAL A 1 86 ? 6.629 -18.156 3.852 1 95.69 86 VAL A O 1
ATOM 697 N N . GLU A 1 87 ? 6.957 -16.391 5.105 1 96.06 87 GLU A N 1
ATOM 698 C CA . GLU A 1 87 ? 5.613 -16.359 5.672 1 96.06 87 GLU A CA 1
ATOM 699 C C . GLU A 1 87 ? 4.957 -15 5.48 1 96.06 87 GLU A C 1
ATOM 701 O O . GLU A 1 87 ? 5.629 -13.969 5.543 1 96.06 87 GLU A O 1
ATOM 706 N N . ARG A 1 88 ? 3.732 -15.039 5.258 1 96.25 88 ARG A N 1
ATOM 707 C CA . ARG A 1 88 ? 3.006 -13.789 5.047 1 96.25 88 ARG A CA 1
ATOM 708 C C . ARG A 1 88 ? 1.808 -13.688 5.984 1 96.25 88 ARG A C 1
ATOM 710 O O . ARG A 1 88 ? 1.095 -14.672 6.199 1 96.25 88 ARG A O 1
ATOM 717 N N . GLU A 1 89 ? 1.641 -12.555 6.5 1 95.38 89 GLU A N 1
ATOM 718 C CA . GLU A 1 89 ? 0.501 -12.227 7.352 1 95.38 89 GLU A CA 1
ATOM 719 C C . GLU A 1 89 ? -0.304 -11.062 6.773 1 95.38 89 GLU A C 1
ATOM 721 O O . GLU A 1 89 ? 0.21 -9.953 6.633 1 95.38 89 GLU A O 1
ATOM 726 N N . LEU A 1 90 ? -1.539 -11.336 6.496 1 96.12 90 LEU A N 1
ATOM 727 C CA . LEU A 1 90 ? -2.424 -10.305 5.957 1 96.12 90 LEU A CA 1
ATOM 728 C C . LEU A 1 90 ? -2.807 -9.297 7.039 1 96.12 90 LEU A C 1
ATOM 730 O O . LEU A 1 90 ? -3.223 -9.688 8.133 1 96.12 90 LEU A O 1
ATOM 734 N N . LYS A 1 91 ? -2.648 -8.055 6.738 1 95.38 91 LYS A N 1
ATOM 735 C CA . LYS A 1 91 ? -3.012 -6.992 7.668 1 95.38 91 LYS A CA 1
ATOM 736 C C . LYS A 1 91 ? -4.359 -6.375 7.301 1 95.38 91 LYS A C 1
ATOM 738 O O . LYS A 1 91 ? -5.137 -6.004 8.18 1 95.38 91 LYS A O 1
ATOM 743 N N . SER A 1 92 ? -4.602 -6.195 6.062 1 96 92 SER A N 1
ATOM 744 C CA . SER A 1 92 ? -5.875 -5.699 5.543 1 96 92 SER A CA 1
ATOM 745 C C . SER A 1 92 ? -6.051 -6.059 4.07 1 96 92 SER A C 1
ATOM 747 O O . SER A 1 92 ? -5.07 -6.336 3.375 1 96 92 SER A O 1
ATOM 749 N N . GLY A 1 93 ? -7.266 -6.133 3.656 1 96.88 93 GLY A N 1
ATOM 750 C CA . GLY A 1 93 ? -7.621 -6.359 2.264 1 96.88 93 GLY A CA 1
ATOM 751 C C . GLY A 1 93 ? -8.922 -5.684 1.86 1 96.88 93 GLY A C 1
ATOM 752 O O . GLY A 1 93 ? -9.859 -5.617 2.652 1 96.88 93 GLY A O 1
ATOM 753 N N . ILE A 1 94 ? -8.977 -5.152 0.64 1 97.56 94 ILE A N 1
ATOM 754 C CA . ILE A 1 94 ? -10.148 -4.496 0.084 1 97.56 94 ILE A CA 1
ATOM 755 C C . ILE A 1 94 ? -10.312 -4.887 -1.383 1 97.56 94 ILE A C 1
ATOM 757 O O . ILE A 1 94 ? -9.359 -4.84 -2.156 1 97.56 94 ILE A O 1
ATOM 761 N N . VAL A 1 95 ? -11.477 -5.293 -1.73 1 96.94 95 VAL A N 1
ATOM 762 C CA . VAL A 1 95 ? -11.805 -5.508 -3.135 1 96.94 95 VAL A CA 1
ATOM 763 C C . VAL A 1 95 ? -12.539 -4.289 -3.686 1 96.94 95 VAL A C 1
ATOM 765 O O . VAL A 1 95 ? -13.492 -3.803 -3.07 1 96.94 95 VAL A O 1
ATOM 768 N N . VAL A 1 96 ? -12.078 -3.762 -4.746 1 95.94 96 VAL A N 1
ATOM 769 C CA . VAL A 1 96 ? -12.758 -2.691 -5.469 1 95.94 96 VAL A CA 1
ATOM 770 C C . VAL A 1 96 ? -13.242 -3.207 -6.82 1 95.94 96 VAL A C 1
ATOM 772 O O . VAL A 1 96 ? -12.477 -3.822 -7.566 1 95.94 96 VAL A O 1
ATOM 775 N N . SER A 1 97 ? -14.477 -2.939 -7.055 1 92.94 97 SER A N 1
ATOM 776 C CA . SER A 1 97 ? -15.078 -3.381 -8.312 1 92.94 97 SER A CA 1
ATOM 777 C C . SER A 1 97 ? -15.602 -2.199 -9.117 1 92.94 97 SER A C 1
ATOM 779 O O . SER A 1 97 ? -16.219 -1.286 -8.562 1 92.94 97 SER A O 1
ATOM 781 N N . SER A 1 98 ? -15.164 -2.1 -10.32 1 84.44 98 SER A N 1
ATOM 782 C CA . SER A 1 98 ? -15.719 -1.104 -11.227 1 84.44 98 SER A CA 1
ATOM 783 C C . SER A 1 98 ? -16.75 -1.729 -12.172 1 84.44 98 SER A C 1
ATOM 785 O O . SER A 1 98 ? -16.578 -2.865 -12.617 1 84.44 98 SER A O 1
ATOM 787 N N . SER A 1 99 ? -17.953 -1.011 -12.141 1 66.12 99 SER A N 1
ATOM 788 C CA . SER A 1 99 ? -18.969 -1.498 -13.078 1 66.12 99 SER A CA 1
ATOM 789 C C . SER A 1 99 ? -18.672 -1.039 -14.5 1 66.12 99 SER A C 1
ATOM 791 O O . SER A 1 99 ? -19.453 -1.298 -15.422 1 66.12 99 SER A O 1
ATOM 793 N N . ASP A 1 100 ? -17.812 -0.086 -14.68 1 53.62 100 ASP A N 1
ATOM 794 C CA . ASP A 1 100 ? -17.641 0.33 -16.062 1 53.62 100 ASP A CA 1
ATOM 795 C C . ASP A 1 100 ? -17.609 -0.875 -17 1 53.62 100 ASP A C 1
ATOM 797 O O . ASP A 1 100 ? -16.859 -1.826 -16.781 1 53.62 100 ASP A O 1
ATOM 801 N N . GLN A 1 101 ? -18.875 -1.031 -17.438 1 45.62 101 GLN A N 1
ATOM 802 C CA . GLN A 1 101 ? -19.188 -1.864 -18.594 1 45.62 101 GLN A CA 1
ATOM 803 C C . GLN A 1 101 ? -18.266 -1.523 -19.766 1 45.62 101 GLN A C 1
ATOM 805 O O . GLN A 1 101 ? -18.625 -0.723 -20.625 1 45.62 101 GLN A O 1
ATOM 810 N N . ASP A 1 102 ? -17.25 -0.886 -19.734 1 43.31 102 ASP A N 1
ATOM 811 C CA . ASP A 1 102 ? -16.953 -0.89 -21.172 1 43.31 102 ASP A CA 1
ATOM 812 C C . ASP A 1 102 ? -17.391 -2.197 -21.828 1 43.31 102 ASP A C 1
ATOM 814 O O . ASP A 1 102 ? -17 -3.279 -21.391 1 43.31 102 ASP A O 1
ATOM 818 N N . GLU A 1 103 ? -18.641 -2.178 -22.328 1 38.97 103 GLU A N 1
ATOM 819 C CA . GLU A 1 103 ? -19.391 -3.064 -23.203 1 38.97 103 GLU A CA 1
ATOM 820 C C . GLU A 1 103 ? -18.453 -3.99 -23.984 1 38.97 103 GLU A C 1
ATOM 822 O O . GLU A 1 103 ? -18.828 -5.109 -24.328 1 38.97 103 GLU A O 1
ATOM 827 N N . ASP A 1 104 ? -17.531 -3.297 -24.797 1 39.09 104 ASP A N 1
ATOM 828 C CA . ASP A 1 104 ? -17.109 -4.105 -25.938 1 39.09 104 ASP A CA 1
ATOM 829 C C . ASP A 1 104 ? -16.469 -5.414 -25.484 1 39.09 104 ASP A C 1
ATOM 831 O O . ASP A 1 104 ? -16.109 -6.258 -26.297 1 39.09 104 ASP A O 1
ATOM 835 N N . ASP A 1 105 ? -15.492 -5.496 -24.516 1 39.09 105 ASP A N 1
ATOM 836 C CA . ASP A 1 105 ? -15.133 -6.91 -24.609 1 39.09 105 ASP A CA 1
ATOM 837 C C . ASP A 1 105 ? -16.203 -7.793 -23.984 1 39.09 105 ASP A C 1
ATOM 839 O O . ASP A 1 105 ? -16.312 -7.883 -22.766 1 39.09 105 ASP A O 1
ATOM 843 N N . GLU A 1 106 ? -17.531 -7.84 -24.406 1 35.16 106 GLU A N 1
ATOM 844 C CA . GLU A 1 106 ? -18.578 -8.859 -24.406 1 35.16 106 GLU A CA 1
ATOM 845 C C . GLU A 1 106 ? -17.984 -10.258 -24.25 1 35.16 106 GLU A C 1
ATOM 847 O O . GLU A 1 106 ? -18.672 -11.258 -24.469 1 35.16 106 GLU A O 1
ATOM 852 N N . VAL A 1 107 ? -16.766 -10.641 -24.672 1 32.75 107 VAL A N 1
ATOM 853 C CA . VAL A 1 107 ? -16.703 -12.094 -24.781 1 32.75 107 VAL A CA 1
ATOM 854 C C . VAL A 1 107 ? -17.297 -12.727 -23.516 1 32.75 107 VAL A C 1
ATOM 856 O O . VAL A 1 107 ? -17.578 -12.031 -22.547 1 32.75 107 VAL A O 1
ATOM 859 N N . GLY A 1 108 ? -16.656 -13.805 -22.906 1 32.03 108 GLY A N 1
ATOM 860 C CA . GLY A 1 108 ? -17.203 -14.867 -22.078 1 32.03 108 GLY A CA 1
ATOM 861 C C . GLY A 1 108 ? -17.828 -14.359 -20.797 1 32.03 108 GLY A C 1
ATOM 862 O O . GLY A 1 108 ? -17.703 -13.18 -20.469 1 32.03 108 GLY A O 1
ATOM 863 N N . GLY A 1 109 ? -18.703 -15.195 -20.125 1 33.91 109 GLY A N 1
ATOM 864 C CA . GLY A 1 109 ? -19.484 -15.266 -18.906 1 33.91 109 GLY A CA 1
ATOM 865 C C . GLY A 1 109 ? -18.891 -14.438 -17.781 1 33.91 109 GLY A C 1
ATOM 866 O O . GLY A 1 109 ? -19.422 -14.43 -16.656 1 33.91 109 GLY A O 1
ATOM 867 N N . GLY A 1 110 ? -17.562 -14.547 -17.547 1 35.5 110 GLY A N 1
ATOM 868 C CA . GLY A 1 110 ? -17.125 -13.969 -16.297 1 35.5 110 GLY A CA 1
ATOM 869 C C . GLY A 1 110 ? -17.344 -12.469 -16.219 1 35.5 110 GLY A C 1
ATOM 870 O O . GLY A 1 110 ? -17.312 -11.781 -17.234 1 35.5 110 GLY A O 1
ATOM 871 N N . GLY A 1 111 ? -18.281 -11.852 -15.383 1 42.25 111 GLY A N 1
ATOM 872 C CA . GLY A 1 111 ? -18.688 -10.484 -15.109 1 42.25 111 GLY A CA 1
ATOM 873 C C . GLY A 1 111 ? -17.578 -9.477 -15.367 1 42.25 111 GLY A C 1
ATOM 874 O O . GLY A 1 111 ? -16.406 -9.766 -15.148 1 42.25 111 GLY A O 1
ATOM 875 N N . LYS A 1 112 ? -17.719 -8.523 -16.531 1 48.75 112 LYS A N 1
ATOM 876 C CA . LYS A 1 112 ? -16.938 -7.406 -17.062 1 48.75 112 LYS A CA 1
ATOM 877 C C . LYS A 1 112 ? -16.266 -6.629 -15.938 1 48.75 112 LYS A C 1
ATOM 879 O O . LYS A 1 112 ? -15.844 -5.484 -16.141 1 48.75 112 LYS A O 1
ATOM 884 N N . TYR A 1 113 ? -16.484 -6.941 -14.719 1 55.97 113 TYR A N 1
ATOM 885 C CA . TYR A 1 113 ? -15.977 -6.082 -13.656 1 55.97 113 TYR A CA 1
ATOM 886 C C . TYR A 1 113 ? -14.461 -6.168 -13.555 1 55.97 113 TYR A C 1
ATOM 888 O O . TYR A 1 113 ? -13.875 -7.238 -13.75 1 55.97 113 TYR A O 1
ATOM 896 N N . LYS A 1 114 ? -13.812 -4.988 -13.898 1 81.5 114 LYS A N 1
ATOM 897 C CA . LYS A 1 114 ? -12.422 -4.898 -13.469 1 81.5 114 LYS A CA 1
ATOM 898 C C . LYS A 1 114 ? -12.328 -4.812 -11.945 1 81.5 114 LYS A C 1
ATOM 900 O O . LYS A 1 114 ? -12.969 -3.963 -11.328 1 81.5 114 LYS A O 1
ATOM 905 N N . ASN A 1 115 ? -11.883 -5.973 -11.383 1 93.56 115 ASN A N 1
ATOM 906 C CA . ASN A 1 115 ? -11.672 -6.02 -9.938 1 93.56 115 ASN A CA 1
ATOM 907 C C . ASN A 1 115 ? -10.219 -5.746 -9.578 1 93.56 115 ASN A C 1
ATOM 909 O O . ASN A 1 115 ? -9.305 -6.152 -10.297 1 93.56 115 ASN A O 1
ATOM 913 N N . SER A 1 116 ? -10.094 -5.012 -8.555 1 96.69 116 SER A N 1
ATOM 914 C CA . SER A 1 116 ? -8.766 -4.918 -7.945 1 96.69 116 SER A CA 1
ATOM 915 C C . SER A 1 116 ? -8.805 -5.34 -6.48 1 96.69 116 SER A C 1
ATOM 917 O O . SER A 1 116 ? -9.82 -5.164 -5.801 1 96.69 116 SER A O 1
ATOM 919 N N . ILE A 1 117 ? -7.773 -5.953 -6.059 1 97.94 117 ILE A N 1
ATOM 920 C CA . ILE A 1 117 ? -7.586 -6.352 -4.664 1 97.94 117 ILE A CA 1
ATOM 921 C C . ILE A 1 117 ? -6.438 -5.555 -4.051 1 97.94 117 ILE A C 1
ATOM 923 O O . ILE A 1 117 ? -5.301 -5.633 -4.523 1 97.94 117 ILE A O 1
ATOM 927 N N . HIS A 1 118 ? -6.73 -4.773 -3.078 1 98.5 118 HIS A N 1
ATOM 928 C CA . HIS A 1 118 ? -5.754 -4.008 -2.309 1 98.5 118 HIS A CA 1
ATOM 929 C C . HIS A 1 118 ? -5.406 -4.715 -1.004 1 98.5 118 HIS A C 1
ATOM 931 O O . HIS A 1 118 ? -6.281 -4.957 -0.17 1 98.5 118 HIS A O 1
ATOM 937 N N . VAL A 1 119 ? -4.113 -5.062 -0.796 1 98.44 119 VAL A N 1
ATOM 938 C CA . VAL A 1 119 ? -3.785 -5.812 0.413 1 98.44 119 VAL A CA 1
ATOM 939 C C . VAL A 1 119 ? -2.562 -5.191 1.087 1 98.44 119 VAL A C 1
ATOM 941 O O . VAL A 1 119 ? -1.659 -4.691 0.411 1 98.44 119 VAL A O 1
ATOM 944 N N . GLU A 1 120 ? -2.547 -5.172 2.369 1 98.19 120 GLU A N 1
ATOM 945 C CA . GLU A 1 120 ? -1.378 -4.984 3.223 1 98.19 120 GLU A CA 1
ATOM 946 C C . GLU A 1 120 ? -0.957 -6.293 3.883 1 98.19 120 GLU A C 1
ATOM 948 O O . GLU A 1 120 ? -1.797 -7.031 4.402 1 98.19 120 GLU A O 1
ATOM 953 N N . LEU A 1 121 ? 0.298 -6.531 3.826 1 96.94 121 LEU A N 1
ATOM 954 C CA . LEU A 1 121 ? 0.802 -7.73 4.492 1 96.94 121 LEU A CA 1
ATOM 955 C C . LEU A 1 121 ? 2.174 -7.473 5.105 1 96.94 121 LEU A C 1
ATOM 957 O O . LEU A 1 121 ? 2.879 -6.547 4.699 1 96.94 121 LEU A O 1
ATOM 961 N N . THR A 1 122 ? 2.463 -8.227 6.137 1 96.94 122 THR A N 1
ATOM 962 C CA . THR A 1 122 ? 3.84 -8.391 6.586 1 96.94 122 THR A CA 1
ATOM 963 C C . THR A 1 122 ? 4.426 -9.703 6.074 1 96.94 122 THR A C 1
ATOM 965 O O . THR A 1 122 ? 3.873 -10.773 6.328 1 96.94 122 THR A O 1
ATOM 968 N N . THR A 1 123 ? 5.441 -9.602 5.277 1 96.81 123 THR A N 1
ATOM 969 C CA . THR A 1 123 ? 6.191 -10.773 4.832 1 96.81 123 THR A CA 1
ATOM 970 C C . THR A 1 123 ? 7.375 -11.047 5.758 1 96.81 123 THR A C 1
ATOM 972 O O . THR A 1 123 ? 8.188 -10.156 6.004 1 96.81 123 THR A O 1
ATOM 975 N N . LYS A 1 124 ? 7.418 -12.172 6.289 1 95.69 124 LYS A N 1
ATOM 976 C CA . LYS A 1 124 ? 8.539 -12.617 7.113 1 95.69 124 LYS A CA 1
ATOM 977 C C . LYS A 1 124 ? 9.539 -13.43 6.289 1 95.69 124 LYS A C 1
ATOM 979 O O . LYS A 1 124 ? 9.195 -14.492 5.766 1 95.69 124 LYS A O 1
ATOM 984 N N . LEU A 1 125 ? 10.688 -12.906 6.191 1 94.94 125 LEU A N 1
ATOM 985 C CA . LEU A 1 125 ? 11.766 -13.539 5.445 1 94.94 125 LEU A CA 1
ATOM 986 C C . LEU A 1 125 ? 12.734 -14.258 6.383 1 94.94 125 LEU A C 1
ATOM 988 O O . LEU A 1 125 ? 13.391 -13.617 7.207 1 94.94 125 LEU A O 1
ATOM 992 N N . PHE A 1 126 ? 12.82 -15.547 6.254 1 92.69 126 PHE A N 1
ATOM 993 C CA . PHE A 1 126 ? 13.742 -16.328 7.062 1 92.69 126 PHE A CA 1
ATOM 994 C C . PHE A 1 126 ? 15.031 -16.609 6.297 1 92.69 126 PHE A C 1
ATOM 996 O O . PHE A 1 126 ? 15.031 -17.328 5.301 1 92.69 126 PHE A O 1
ATOM 1003 N N . PRO A 1 127 ? 16.109 -16 6.797 1 87 127 PRO A N 1
ATOM 1004 C CA . PRO A 1 127 ? 17.359 -16.172 6.066 1 87 127 PRO A CA 1
ATOM 1005 C C . PRO A 1 127 ? 17.938 -17.578 6.191 1 87 127 PRO A C 1
ATOM 1007 O O . PRO A 1 127 ? 18.812 -17.969 5.41 1 87 127 PRO A O 1
ATOM 1010 N N . SER A 1 128 ? 17.594 -18.219 7.25 1 81.62 128 SER A N 1
ATOM 1011 C CA . SER A 1 128 ? 18.031 -19.594 7.461 1 81.62 128 SER A CA 1
ATOM 1012 C C . SER A 1 128 ? 16.922 -20.422 8.102 1 81.62 128 SER A C 1
ATOM 1014 O O . SER A 1 128 ? 15.898 -19.875 8.523 1 81.62 128 SER A O 1
ATOM 1016 N N . VAL A 1 129 ? 17.062 -21.688 7.898 1 72.75 129 VAL A N 1
ATOM 1017 C CA . VAL A 1 129 ? 16.188 -22.594 8.633 1 72.75 129 VAL A CA 1
ATOM 1018 C C . VAL A 1 129 ? 16.969 -23.266 9.766 1 72.75 129 VAL A C 1
ATOM 1020 O O . VAL A 1 129 ? 18.156 -23.562 9.617 1 72.75 129 VAL A O 1
ATOM 1023 N N . ALA A 1 130 ? 16.453 -22.969 10.961 1 62.09 130 ALA A N 1
ATOM 1024 C CA . ALA A 1 130 ? 17.125 -23.625 12.07 1 62.09 130 ALA A CA 1
ATOM 1025 C C . ALA A 1 130 ? 17.297 -25.109 11.812 1 62.09 130 ALA A C 1
ATOM 1027 O O . ALA A 1 130 ? 16.375 -25.766 11.312 1 62.09 130 ALA A O 1
ATOM 1028 N N . ASP A 1 131 ? 18.531 -25.438 11.633 1 58.47 131 ASP A N 1
ATOM 1029 C CA . ASP A 1 131 ? 18.75 -26.875 11.633 1 58.47 131 ASP A CA 1
ATOM 1030 C C . ASP A 1 131 ? 18.109 -27.531 12.852 1 58.47 131 ASP A C 1
ATOM 1032 O O . ASP A 1 131 ? 17.969 -26.906 13.906 1 58.47 131 ASP A O 1
ATOM 1036 N N . GLU A 1 132 ? 17.547 -28.672 12.625 1 54.69 132 GLU A N 1
ATOM 1037 C CA . GLU A 1 132 ? 17.141 -29.5 13.742 1 54.69 132 GLU A CA 1
ATOM 1038 C C . GLU A 1 132 ? 18.219 -29.562 14.82 1 54.69 132 GLU A C 1
ATOM 1040 O O . GLU A 1 132 ? 19.375 -29.891 14.531 1 54.69 132 GLU A O 1
ATOM 1045 N N . GLY A 1 133 ? 17.938 -29.094 15.969 1 58.12 133 GLY A N 1
ATOM 1046 C CA . GLY A 1 133 ? 18.844 -29.125 17.109 1 58.12 133 GLY A CA 1
ATOM 1047 C C . GLY A 1 133 ? 19.469 -27.781 17.406 1 58.12 133 GLY A C 1
ATOM 1048 O O . GLY A 1 133 ? 20.125 -27.609 18.438 1 58.12 133 GLY A O 1
ATOM 1049 N N . ASP A 1 134 ? 19.578 -27 16.312 1 56.56 134 ASP A N 1
ATOM 1050 C CA . ASP A 1 134 ? 20.188 -25.688 16.547 1 56.56 134 ASP A CA 1
ATOM 1051 C C . ASP A 1 134 ? 19.219 -24.75 17.266 1 56.56 134 ASP A C 1
ATOM 1053 O O . ASP A 1 134 ? 18.062 -24.625 16.859 1 56.56 134 ASP A O 1
ATOM 1057 N N . ASP A 1 135 ? 19.469 -24.5 18.5 1 56.38 135 ASP A N 1
ATOM 1058 C CA . ASP A 1 135 ? 18.734 -23.609 19.391 1 56.38 135 ASP A CA 1
ATOM 1059 C C . ASP A 1 135 ? 18.719 -22.188 18.844 1 56.38 135 ASP A C 1
ATOM 1061 O O . ASP A 1 135 ? 18.234 -21.266 19.516 1 56.38 135 ASP A O 1
ATOM 1065 N N . ASP A 1 136 ? 19.406 -22.078 17.672 1 58.09 136 ASP A N 1
ATOM 1066 C CA . ASP A 1 136 ? 19.516 -20.672 17.281 1 58.09 136 ASP A CA 1
ATOM 1067 C C . ASP A 1 136 ? 18.188 -20.156 16.734 1 58.09 136 ASP A C 1
ATOM 1069 O O . ASP A 1 136 ? 17.578 -20.781 15.883 1 58.09 136 ASP A O 1
ATOM 1073 N N . VAL A 1 137 ? 17.578 -19.375 17.531 1 63.62 137 VAL A N 1
ATOM 1074 C CA . VAL A 1 137 ? 16.359 -18.688 17.156 1 63.62 137 VAL A CA 1
ATOM 1075 C C . VAL A 1 137 ? 16.547 -18 15.805 1 63.62 137 VAL A C 1
ATOM 1077 O O . VAL A 1 137 ? 17.406 -17.125 15.664 1 63.62 137 VAL A O 1
ATOM 1080 N N . VAL A 1 138 ? 16.031 -18.656 14.766 1 71.56 138 VAL A N 1
ATOM 1081 C CA . VAL A 1 138 ? 16.031 -17.984 13.469 1 71.56 138 VAL A CA 1
ATOM 1082 C C . VAL A 1 138 ? 15.141 -16.75 13.531 1 71.56 138 VAL A C 1
ATOM 1084 O O . VAL A 1 138 ? 13.945 -16.844 13.836 1 71.56 138 VAL A O 1
ATOM 1087 N N . VAL A 1 139 ? 15.844 -15.633 13.438 1 84.44 139 VAL A N 1
ATOM 1088 C CA . VAL A 1 139 ? 15.109 -14.367 13.469 1 84.44 139 VAL A CA 1
ATOM 1089 C C . VAL A 1 139 ? 14.703 -13.969 12.055 1 84.44 139 VAL A C 1
ATOM 1091 O O . VAL A 1 139 ? 15.555 -13.852 11.164 1 84.44 139 VAL A O 1
ATOM 1094 N N . ALA A 1 140 ? 13.453 -13.891 11.781 1 91.44 140 ALA A N 1
ATOM 1095 C CA . ALA A 1 140 ? 12.922 -13.445 10.5 1 91.44 140 ALA A CA 1
ATOM 1096 C C . ALA A 1 140 ? 13.047 -11.93 10.344 1 91.44 140 ALA A C 1
ATOM 1098 O O . ALA A 1 140 ? 12.922 -11.195 11.328 1 91.44 140 ALA A O 1
ATOM 1099 N N . VAL A 1 141 ? 13.336 -11.5 9.195 1 93 141 VAL A N 1
ATOM 1100 C CA . VAL A 1 141 ? 13.219 -10.086 8.844 1 93 141 VAL A CA 1
ATOM 1101 C C . VAL A 1 141 ? 11.797 -9.781 8.383 1 93 141 VAL A C 1
ATOM 1103 O O . VAL A 1 141 ? 11.273 -10.445 7.48 1 93 141 VAL A O 1
ATOM 1106 N N . GLU A 1 142 ? 11.211 -8.859 9.047 1 95.38 142 GLU A N 1
ATOM 1107 C CA . GLU A 1 142 ? 9.859 -8.469 8.672 1 95.38 142 GLU A CA 1
ATOM 1108 C C . GLU A 1 142 ? 9.867 -7.371 7.617 1 95.38 142 GLU A C 1
ATOM 1110 O O . GLU A 1 142 ? 10.547 -6.355 7.781 1 95.38 142 GLU A O 1
ATOM 1115 N N . LEU A 1 143 ? 9.18 -7.609 6.586 1 96.25 143 LEU A N 1
ATOM 1116 C CA . LEU A 1 143 ? 9.055 -6.688 5.461 1 96.25 143 LEU A CA 1
ATOM 1117 C C . LEU A 1 143 ? 7.605 -6.266 5.262 1 96.25 143 LEU A C 1
ATOM 1119 O O . LEU A 1 143 ? 6.805 -7.02 4.703 1 96.25 143 LEU A O 1
ATOM 1123 N N . PRO A 1 144 ? 7.191 -5.035 5.742 1 97.94 144 PRO A N 1
ATOM 1124 C CA . PRO A 1 144 ? 5.859 -4.527 5.418 1 97.94 144 PRO A CA 1
ATOM 1125 C C . PRO A 1 144 ? 5.672 -4.277 3.924 1 97.94 144 PRO A C 1
ATOM 1127 O O . PRO A 1 144 ? 6.551 -3.705 3.275 1 97.94 144 PRO A O 1
ATOM 1130 N N . GLN A 1 145 ? 4.555 -4.746 3.361 1 98.38 145 GLN A N 1
ATOM 1131 C CA . GLN A 1 145 ? 4.305 -4.613 1.93 1 98.38 145 GLN A CA 1
ATOM 1132 C C . GLN A 1 145 ? 2.84 -4.277 1.656 1 98.38 145 GLN A C 1
ATOM 1134 O O . GLN A 1 145 ? 1.956 -4.668 2.42 1 98.38 145 GLN A O 1
ATOM 1139 N N . SER A 1 146 ? 2.594 -3.525 0.683 1 98.75 146 SER A N 1
ATOM 1140 C CA . SER A 1 146 ? 1.272 -3.32 0.099 1 98.75 146 SER A CA 1
ATOM 1141 C C . SER A 1 146 ? 1.257 -3.691 -1.38 1 98.75 146 SER A C 1
ATOM 1143 O O . SER A 1 146 ? 2.197 -3.381 -2.113 1 98.75 146 SER A O 1
ATOM 1145 N N . PHE A 1 147 ? 0.224 -4.422 -1.831 1 98.62 147 PHE A N 1
ATOM 1146 C CA . PHE A 1 147 ? 0.051 -4.84 -3.217 1 98.62 147 PHE A CA 1
ATOM 1147 C C . PHE A 1 147 ? -1.339 -4.473 -3.725 1 98.62 147 PHE A C 1
ATOM 1149 O O . PHE A 1 147 ? -2.305 -4.477 -2.959 1 98.62 147 PHE A O 1
ATOM 1156 N N . VAL A 1 148 ? -1.415 -4.141 -4.953 1 98.56 148 VAL A N 1
ATOM 1157 C CA . VAL A 1 148 ? -2.686 -4.008 -5.66 1 98.56 148 VAL A CA 1
ATOM 1158 C C . VAL A 1 148 ? -2.699 -4.93 -6.879 1 98.56 148 VAL A C 1
ATOM 1160 O O . VAL A 1 148 ? -1.862 -4.797 -7.773 1 98.56 148 VAL A O 1
ATOM 1163 N N . TYR A 1 149 ? -3.619 -5.855 -6.875 1 98.19 149 TYR A N 1
ATOM 1164 C CA . TYR A 1 149 ? -3.84 -6.773 -7.984 1 98.19 149 TYR A CA 1
ATOM 1165 C C . TYR A 1 149 ? -5.043 -6.348 -8.812 1 98.19 149 TYR A C 1
ATOM 1167 O O . TYR A 1 149 ? -6.168 -6.309 -8.312 1 98.19 149 TYR A O 1
ATOM 1175 N N . VAL A 1 150 ? -4.816 -6.02 -10.016 1 96.88 150 VAL A N 1
ATOM 1176 C CA . VAL A 1 150 ? -5.926 -5.754 -10.93 1 96.88 150 VAL A CA 1
ATOM 1177 C C . VAL A 1 150 ? -6.215 -7 -11.766 1 96.88 150 VAL A C 1
ATOM 1179 O O . VAL A 1 150 ? -5.348 -7.473 -12.508 1 96.88 150 VAL A O 1
ATOM 1182 N N . LEU A 1 151 ? -7.414 -7.461 -11.617 1 96.5 151 LEU A N 1
ATOM 1183 C CA . LEU A 1 151 ? -7.805 -8.703 -12.273 1 96.5 151 LEU A CA 1
ATOM 1184 C C . LEU A 1 151 ? -8.602 -8.422 -13.547 1 96.5 151 LEU A C 1
ATOM 1186 O O . LEU A 1 151 ? -9.383 -7.465 -13.594 1 96.5 151 LEU A O 1
ATOM 1190 N N . GLY A 1 152 ? -8.359 -9.234 -14.523 1 93 152 GLY A N 1
ATOM 1191 C CA . GLY A 1 152 ? -9.125 -9.242 -15.758 1 93 152 GLY A CA 1
ATOM 1192 C C . GLY A 1 152 ? -9.367 -10.633 -16.297 1 93 152 GLY A C 1
ATOM 1193 O O . GLY A 1 152 ? -8.938 -11.625 -15.695 1 93 152 GLY A O 1
ATOM 1194 N N . LYS A 1 153 ? -10.031 -10.664 -17.375 1 91.12 153 LYS A N 1
ATOM 1195 C CA . LYS A 1 153 ? -10.312 -11.938 -18.047 1 91.12 153 LYS A CA 1
ATOM 1196 C C . LYS A 1 153 ? -9.023 -12.656 -18.422 1 91.12 153 LYS A C 1
ATOM 1198 O O . LYS A 1 153 ? -8.07 -12.031 -18.906 1 91.12 153 LYS A O 1
ATOM 1203 N N . ALA A 1 154 ? -9.102 -13.953 -18.188 1 93.06 154 ALA A N 1
ATOM 1204 C CA . ALA A 1 154 ? -7.953 -14.773 -18.562 1 93.06 154 ALA A CA 1
ATOM 1205 C C . ALA A 1 154 ? -7.723 -14.734 -20.078 1 93.06 154 ALA A C 1
ATOM 1207 O O . ALA A 1 154 ? -8.664 -14.586 -20.859 1 93.06 154 ALA A O 1
ATOM 1208 N N . ASP A 1 155 ? -6.477 -14.852 -20.453 1 91.56 155 ASP A N 1
ATOM 1209 C CA . ASP A 1 155 ? -6.113 -14.961 -21.875 1 91.56 155 ASP A CA 1
ATOM 1210 C C . ASP A 1 155 ? -6.793 -16.156 -22.531 1 91.56 155 ASP A C 1
ATOM 1212 O O . ASP A 1 155 ? -7.09 -17.156 -21.859 1 91.56 155 ASP A O 1
ATOM 1216 N N . GLU A 1 156 ? -7.109 -16.016 -23.781 1 83.88 156 GLU A N 1
ATOM 1217 C CA . GLU A 1 156 ? -7.727 -17.094 -24.531 1 83.88 156 GLU A CA 1
ATOM 1218 C C . GLU A 1 156 ? -6.766 -18.281 -24.688 1 83.88 156 GLU A C 1
ATOM 1220 O O . GLU A 1 156 ? -5.555 -18.078 -24.797 1 83.88 156 GLU A O 1
ATOM 1225 N N . LYS A 1 157 ? -7.379 -19.422 -24.438 1 70.5 157 LYS A N 1
ATOM 1226 C CA . LYS A 1 157 ? -6.609 -20.656 -24.578 1 70.5 157 LYS A CA 1
ATOM 1227 C C . LYS A 1 157 ? -6.367 -21 -26.047 1 70.5 157 LYS A C 1
ATOM 1229 O O . LYS A 1 157 ? -7.246 -20.797 -26.891 1 70.5 157 LYS A O 1
ATOM 1234 N N . GLU A 1 158 ? -5.164 -21.125 -26.375 1 56.66 158 GLU A N 1
ATOM 1235 C CA . GLU A 1 158 ? -5.012 -21.844 -27.641 1 56.66 158 GLU A CA 1
ATOM 1236 C C . GLU A 1 158 ? -5.516 -23.281 -27.516 1 56.66 158 GLU A C 1
ATOM 1238 O O . GLU A 1 158 ? -5.613 -23.812 -26.406 1 56.66 158 GLU A O 1
ATOM 1243 N N . GLU A 1 159 ? -6.207 -23.906 -28.453 1 52.34 159 GLU A N 1
ATOM 1244 C CA . GLU A 1 159 ? -6.875 -25.203 -28.609 1 52.34 159 GLU A CA 1
ATOM 1245 C C . GLU A 1 159 ? -6.32 -26.234 -27.641 1 52.34 159 GLU A C 1
ATOM 1247 O O . GLU A 1 159 ? -7.062 -27.062 -27.109 1 52.34 159 GLU A O 1
ATOM 1252 N N . GLU A 1 160 ? -5.043 -26.453 -27.453 1 48.47 160 GLU A N 1
ATOM 1253 C CA . GLU A 1 160 ? -4.469 -27.641 -26.828 1 48.47 160 GLU A CA 1
ATOM 1254 C C . GLU A 1 160 ? -4.047 -27.359 -25.391 1 48.47 160 GLU A C 1
ATOM 1256 O O . GLU A 1 160 ? -3.604 -28.266 -24.688 1 48.47 160 GLU A O 1
ATOM 1261 N N . GLU A 1 161 ? -4.035 -26.141 -24.875 1 54.12 161 GLU A N 1
ATOM 1262 C CA . GLU A 1 161 ? -3.322 -25.891 -23.625 1 54.12 161 GLU A CA 1
ATOM 1263 C C . GLU A 1 161 ? -4.293 -25.719 -22.453 1 54.12 161 GLU A C 1
ATOM 1265 O O . GLU A 1 161 ? -5.41 -25.234 -22.641 1 54.12 161 GLU A O 1
ATOM 1270 N N . ASP A 1 162 ? -4.195 -26.625 -21.438 1 56.94 162 ASP A N 1
ATOM 1271 C CA . ASP A 1 162 ? -4.875 -26.438 -20.156 1 56.94 162 ASP A CA 1
ATOM 1272 C C . ASP A 1 162 ? -5.039 -24.953 -19.828 1 56.94 162 ASP A C 1
ATOM 1274 O O . ASP A 1 162 ? -4.168 -24.141 -20.156 1 56.94 162 ASP A O 1
ATOM 1278 N N . GLY A 1 163 ? -6.223 -24.5 -19.844 1 62.66 163 GLY A N 1
ATOM 1279 C CA . GLY A 1 163 ? -6.715 -23.141 -19.906 1 62.66 163 GLY A CA 1
ATOM 1280 C C . GLY A 1 163 ? -5.961 -22.188 -19 1 62.66 163 GLY A C 1
ATOM 1281 O O . GLY A 1 163 ? -5.383 -22.609 -18 1 62.66 163 GLY A O 1
ATOM 1282 N N . LYS A 1 164 ? -5.453 -21.094 -19.562 1 87 164 LYS A N 1
ATOM 1283 C CA . LYS A 1 164 ? -4.898 -19.906 -18.922 1 87 164 LYS A CA 1
ATOM 1284 C C . LYS A 1 164 ? -5.895 -19.297 -17.953 1 87 164 LYS A C 1
ATOM 1286 O O . LYS A 1 164 ? -7.094 -19.25 -18.219 1 87 164 LYS A O 1
ATOM 1291 N N . GLY A 1 165 ? -5.293 -19.141 -16.75 1 93.31 165 GLY A N 1
ATOM 1292 C CA . GLY A 1 165 ? -6.117 -18.422 -15.789 1 93.31 165 GLY A CA 1
ATOM 1293 C C . GLY A 1 165 ? -6.684 -19.297 -14.695 1 93.31 165 GLY A C 1
ATOM 1294 O O . GLY A 1 165 ? -6.617 -20.531 -14.781 1 93.31 165 GLY A O 1
ATOM 1295 N N . THR A 1 166 ? -7.109 -18.797 -13.664 1 94.31 166 THR A N 1
ATOM 1296 C CA . THR A 1 166 ? -7.809 -19.375 -12.523 1 94.31 166 THR A CA 1
ATOM 1297 C C . THR A 1 166 ? -9.18 -18.719 -12.344 1 94.31 166 THR A C 1
ATOM 1299 O O . THR A 1 166 ? -9.273 -17.5 -12.18 1 94.31 166 THR A O 1
ATOM 1302 N N . LEU A 1 167 ? -10.258 -19.5 -12.438 1 92.75 167 LEU A N 1
ATOM 1303 C CA . LEU A 1 167 ? -11.625 -19 -12.336 1 92.75 167 LEU A CA 1
ATOM 1304 C C . LEU A 1 167 ? -11.922 -17.984 -13.438 1 92.75 167 LEU A C 1
ATOM 1306 O O . LEU A 1 167 ? -12.648 -17.016 -13.211 1 92.75 167 LEU A O 1
ATOM 1310 N N . GLY A 1 168 ? -11.227 -18.172 -14.555 1 90.94 168 GLY A N 1
ATOM 1311 C CA . GLY A 1 168 ? -11.438 -17.297 -15.703 1 90.94 168 GLY A CA 1
ATOM 1312 C C . GLY A 1 168 ? -10.758 -15.945 -15.555 1 90.94 168 GLY A C 1
ATOM 1313 O O . GLY A 1 16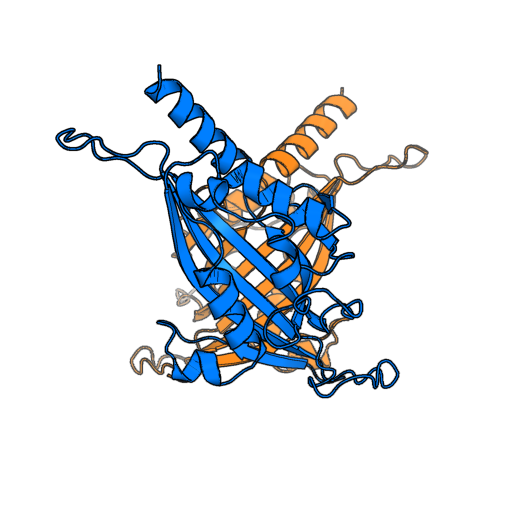8 ? -11.008 -15.023 -16.344 1 90.94 168 GLY A O 1
ATOM 1314 N N . LEU A 1 169 ? -9.898 -15.852 -14.523 1 94.12 169 LEU A N 1
ATOM 1315 C CA . LEU A 1 169 ? -9.266 -14.57 -14.234 1 94.12 169 LEU A CA 1
ATOM 1316 C C . LEU A 1 169 ? -7.746 -14.695 -14.273 1 94.12 169 LEU A C 1
ATOM 1318 O O . LEU A 1 169 ? -7.203 -15.789 -14.109 1 94.12 169 LEU A O 1
ATOM 1322 N N . GLN A 1 170 ? -7.113 -13.547 -14.539 1 96.25 170 GLN A N 1
ATOM 1323 C CA . GLN A 1 170 ? -5.676 -13.359 -14.398 1 96.25 170 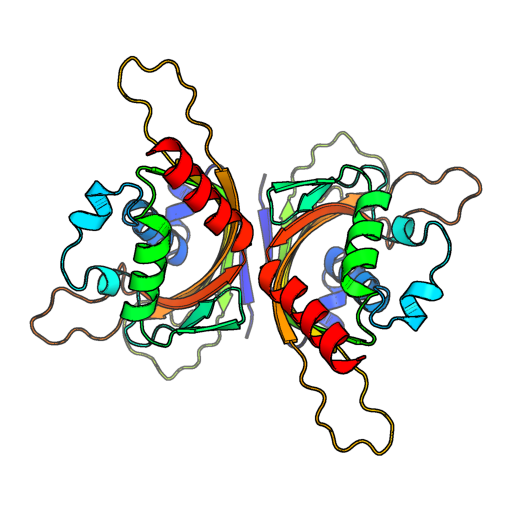GLN A CA 1
ATOM 1324 C C . GLN A 1 170 ? -5.348 -11.953 -13.906 1 96.25 170 GLN A C 1
ATOM 1326 O O . GLN A 1 170 ? -6.164 -11.039 -14.031 1 96.25 170 GLN A O 1
ATOM 1331 N N . ILE A 1 171 ? -4.199 -11.812 -13.297 1 97.19 171 ILE A N 1
ATOM 1332 C CA . ILE A 1 171 ? -3.676 -10.5 -12.945 1 97.19 171 ILE A CA 1
ATOM 1333 C C . ILE A 1 171 ? -3.229 -9.766 -14.211 1 97.19 171 ILE A C 1
ATOM 1335 O O . ILE A 1 171 ? -2.387 -10.266 -14.961 1 97.19 171 ILE A O 1
ATOM 1339 N N . ARG A 1 172 ? -3.787 -8.633 -14.43 1 96.81 172 ARG A N 1
ATOM 1340 C CA . ARG A 1 172 ? -3.438 -7.832 -15.602 1 96.81 172 ARG A CA 1
ATOM 1341 C C . ARG A 1 172 ? -2.5 -6.691 -15.227 1 96.81 172 ARG A C 1
ATOM 1343 O O . ARG A 1 172 ? -1.738 -6.207 -16.062 1 96.81 172 ARG A O 1
ATOM 1350 N N . GLU A 1 173 ? -2.572 -6.285 -14 1 97.31 173 GLU A N 1
ATOM 1351 C CA . GLU A 1 173 ? -1.71 -5.25 -13.438 1 97.31 173 GLU A CA 1
ATOM 1352 C C . GLU A 1 173 ? -1.401 -5.527 -11.969 1 97.31 173 GLU A C 1
ATOM 1354 O O . GLU A 1 173 ? -2.281 -5.945 -11.211 1 97.31 173 GLU A O 1
ATOM 1359 N N . LEU A 1 174 ? -0.166 -5.383 -11.617 1 98.44 174 LEU A N 1
ATOM 1360 C CA . LEU A 1 174 ? 0.292 -5.543 -10.242 1 98.44 174 LEU A CA 1
ATOM 1361 C C . LEU A 1 174 ? 1.104 -4.332 -9.797 1 98.44 174 LEU A C 1
ATOM 1363 O O . LEU A 1 174 ? 2.057 -3.934 -10.469 1 98.44 174 LEU A O 1
ATOM 1367 N N . ARG A 1 175 ? 0.696 -3.688 -8.711 1 98.25 175 ARG A N 1
ATOM 1368 C CA . ARG A 1 175 ? 1.45 -2.604 -8.094 1 98.25 175 ARG A CA 1
ATOM 1369 C C . ARG A 1 175 ? 1.965 -3.01 -6.715 1 98.25 175 ARG A C 1
ATOM 1371 O O . ARG A 1 175 ? 1.248 -3.65 -5.941 1 98.25 175 ARG A O 1
ATOM 1378 N N . ASN A 1 176 ? 3.172 -2.699 -6.504 1 97.31 176 ASN A N 1
ATOM 1379 C CA . ASN A 1 176 ? 3.814 -3.111 -5.262 1 97.31 176 ASN A CA 1
ATOM 1380 C C . ASN A 1 176 ? 4.457 -1.929 -4.543 1 97.31 176 ASN A C 1
ATOM 1382 O O . ASN A 1 176 ? 5.027 -1.045 -5.184 1 97.31 176 ASN A O 1
ATOM 1386 N N . TYR A 1 177 ? 4.41 -1.984 -3.264 1 98.5 177 TYR A N 1
ATOM 1387 C CA . TYR A 1 177 ? 4.996 -0.963 -2.404 1 98.5 177 TYR A CA 1
ATOM 1388 C C . TYR A 1 177 ? 5.711 -1.595 -1.217 1 98.5 177 TYR A C 1
ATOM 1390 O O . TYR A 1 177 ? 5.082 -2.223 -0.364 1 98.5 177 TYR A O 1
ATOM 1398 N N . TYR A 1 178 ? 6.957 -1.51 -1.172 1 97.94 178 TYR A N 1
ATOM 1399 C CA . TYR A 1 178 ? 7.777 -1.979 -0.059 1 97.94 178 TYR A CA 1
ATOM 1400 C C . TYR A 1 178 ? 9.195 -1.438 -0.161 1 97.94 178 TYR A C 1
ATOM 1402 O O . TYR A 1 178 ? 9.562 -0.819 -1.163 1 97.94 178 TYR A O 1
ATOM 1410 N N . ASP A 1 179 ? 9.969 -1.65 0.885 1 97.31 179 ASP A N 1
ATOM 1411 C CA . ASP A 1 179 ? 11.336 -1.147 0.971 1 97.31 179 ASP A CA 1
ATOM 1412 C C . ASP A 1 179 ? 12.344 -2.197 0.497 1 97.31 179 ASP A C 1
ATOM 1414 O O . ASP A 1 179 ? 12.578 -3.191 1.187 1 97.31 179 ASP A O 1
ATOM 1418 N N . LEU A 1 180 ? 12.984 -1.936 -0.608 1 93.88 180 LEU A N 1
ATOM 1419 C CA . LEU A 1 180 ? 13.961 -2.869 -1.149 1 93.88 180 LEU A CA 1
ATOM 1420 C C . LEU A 1 180 ? 15.18 -2.971 -0.233 1 93.88 180 LEU A C 1
ATOM 1422 O O . LEU A 1 180 ? 15.82 -4.02 -0.162 1 93.88 180 LEU A O 1
ATOM 1426 N N . ARG A 1 181 ? 15.5 -1.95 0.423 1 92 181 ARG A N 1
ATOM 1427 C CA . ARG A 1 181 ? 16.641 -1.965 1.328 1 92 181 ARG A CA 1
ATOM 1428 C C . ARG A 1 181 ? 16.469 -3.02 2.416 1 92 181 ARG A C 1
ATOM 1430 O O . ARG A 1 181 ? 17.406 -3.742 2.744 1 92 181 ARG A O 1
ATOM 1437 N N . THR A 1 182 ? 15.273 -3 2.973 1 91.75 182 THR A N 1
ATOM 1438 C CA . THR A 1 182 ? 14.977 -4.008 3.986 1 91.75 182 THR A CA 1
ATOM 1439 C C . THR A 1 182 ? 15.141 -5.414 3.416 1 91.75 182 THR A C 1
ATOM 1441 O O . THR A 1 182 ? 15.719 -6.289 4.066 1 91.75 182 THR A O 1
ATOM 1444 N N . LEU A 1 183 ? 14.664 -5.609 2.256 1 90.06 183 LEU A N 1
ATOM 1445 C CA . LEU A 1 183 ? 14.758 -6.902 1.583 1 90.06 183 LEU A CA 1
ATOM 1446 C C . LEU A 1 183 ? 16.219 -7.273 1.322 1 90.06 183 LEU A C 1
ATOM 1448 O O . LEU A 1 183 ? 16.625 -8.406 1.587 1 90.06 183 LEU A O 1
ATOM 1452 N N . GLU A 1 184 ? 16.969 -6.383 0.823 1 87 184 GLU A N 1
ATOM 1453 C CA . GLU A 1 184 ? 18.391 -6.609 0.544 1 87 184 GLU A CA 1
ATOM 1454 C C . GLU A 1 184 ? 19.172 -6.879 1.829 1 87 184 GLU A C 1
ATOM 1456 O O . GLU A 1 184 ? 20.062 -7.715 1.85 1 87 184 GLU A O 1
ATOM 1461 N N . GLY A 1 185 ? 18.812 -6.172 2.83 1 85.75 185 GLY A N 1
ATOM 1462 C CA . GLY A 1 185 ? 19.422 -6.43 4.117 1 85.75 185 GLY A CA 1
ATOM 1463 C C . GLY A 1 185 ? 19.188 -7.844 4.621 1 85.75 185 GLY A C 1
ATOM 1464 O O . GLY A 1 185 ? 20.078 -8.445 5.223 1 85.75 185 GLY A O 1
ATOM 1465 N N . ALA A 1 186 ? 18.047 -8.32 4.383 1 86.31 186 ALA A N 1
ATOM 1466 C CA . ALA A 1 186 ? 17.719 -9.68 4.785 1 86.31 186 ALA A CA 1
ATOM 1467 C C . ALA A 1 186 ? 18.562 -10.703 4.031 1 86.31 186 ALA A C 1
ATOM 1469 O O . ALA A 1 186 ? 18.922 -11.742 4.582 1 86.31 186 ALA A O 1
ATOM 1470 N N . LEU A 1 187 ? 18.922 -10.414 2.803 1 84 187 LEU A N 1
ATOM 1471 C CA . LEU A 1 187 ? 19.734 -11.297 1.972 1 84 187 LEU A CA 1
ATOM 1472 C C . LEU A 1 187 ? 21.188 -11.281 2.424 1 84 187 LEU A C 1
ATOM 1474 O O . LEU A 1 187 ? 21.859 -12.312 2.395 1 84 187 LEU A O 1
ATOM 1478 N N . GLU A 1 188 ? 21.625 -10.086 2.797 1 78 188 GLU A N 1
ATOM 1479 C CA . GLU A 1 188 ? 23 -9.961 3.268 1 78 188 GLU A CA 1
ATOM 1480 C C . GLU A 1 188 ? 23.188 -10.688 4.598 1 78 188 GLU A C 1
ATOM 1482 O O . GLU A 1 188 ? 24.234 -11.305 4.828 1 78 188 GLU A O 1
ATOM 1487 N N . GLY A 1 189 ? 22.25 -10.578 5.48 1 66.94 189 GLY A N 1
ATOM 1488 C CA . GLY A 1 189 ? 22.328 -11.312 6.73 1 66.94 189 GLY A CA 1
ATOM 1489 C C . GLY A 1 189 ? 22.391 -12.82 6.535 1 66.94 189 GLY A C 1
ATOM 1490 O O . GLY A 1 189 ? 23 -13.531 7.336 1 66.94 189 GLY A O 1
ATOM 1491 N N . LYS A 1 190 ? 21.844 -13.258 5.504 1 64.88 190 LYS A N 1
ATOM 1492 C CA . LYS A 1 190 ? 21.859 -14.672 5.137 1 64.88 190 LYS A CA 1
ATOM 1493 C C . LYS A 1 190 ? 23.266 -15.109 4.711 1 64.88 190 LYS A C 1
ATOM 1495 O O . LYS A 1 190 ? 23.75 -16.172 5.129 1 64.88 190 LYS A O 1
ATOM 1500 N N . ASP A 1 191 ? 23.797 -14.273 3.902 1 62.81 191 ASP A N 1
ATOM 1501 C CA . ASP A 1 191 ? 25.125 -14.617 3.375 1 62.81 191 ASP A CA 1
ATOM 1502 C C . ASP A 1 191 ? 26.172 -14.633 4.484 1 62.81 191 ASP A C 1
ATOM 1504 O O . ASP A 1 191 ? 27.078 -15.461 4.477 1 62.81 191 ASP A O 1
ATOM 1508 N N . GLU A 1 192 ? 25.969 -13.734 5.477 1 56.84 192 GLU A N 1
ATOM 1509 C CA . GLU A 1 192 ? 26.891 -13.695 6.598 1 56.84 192 GLU A CA 1
ATOM 1510 C C . GLU A 1 192 ? 26.75 -14.93 7.48 1 56.84 192 GLU A C 1
ATOM 1512 O O . GLU A 1 192 ? 27.734 -15.391 8.07 1 56.84 192 GLU A O 1
ATOM 1517 N N . ARG A 1 193 ? 25.562 -15.484 7.531 1 56.03 193 ARG A N 1
ATOM 1518 C CA . ARG A 1 193 ? 25.344 -16.625 8.406 1 56.03 193 ARG A CA 1
ATOM 1519 C C . ARG A 1 193 ? 25.703 -17.938 7.703 1 56.03 193 ARG A C 1
ATOM 1521 O O . ARG A 1 193 ? 25.859 -18.969 8.352 1 56.03 193 ARG A O 1
ATOM 1528 N N . GLN A 1 194 ? 25.641 -17.906 6.383 1 44.31 194 GLN A N 1
ATOM 1529 C CA . GLN A 1 194 ? 26.016 -19.078 5.609 1 44.31 194 GLN A CA 1
ATOM 1530 C C . GLN A 1 194 ? 27.531 -19.188 5.484 1 44.31 194 GLN A C 1
ATOM 1532 O O . GLN A 1 194 ? 28.062 -20.203 5.027 1 44.31 194 GLN A O 1
ATOM 1537 N N . VAL A 1 195 ? 28.203 -18.016 5.914 1 40.12 195 VAL A N 1
ATOM 1538 C CA . VAL A 1 195 ? 29.656 -18.109 5.992 1 40.12 195 VAL A CA 1
ATOM 1539 C C . VAL A 1 195 ? 30.078 -18.547 7.395 1 40.12 195 VAL A C 1
ATOM 1541 O O . VAL A 1 195 ? 29.5 -18.094 8.391 1 40.12 195 VAL A O 1
ATOM 1544 N N . MET B 1 1 ? -17.781 -6.934 13.648 1 55.03 1 MET B N 1
ATOM 1545 C CA . MET B 1 1 ? -18.672 -5.883 13.172 1 55.03 1 MET B CA 1
ATOM 1546 C C . MET B 1 1 ? -18.422 -5.57 11.703 1 55.03 1 MET B C 1
ATOM 1548 O O . MET B 1 1 ? -17.328 -5.793 11.195 1 55.03 1 MET B O 1
ATOM 1552 N N . PRO B 1 2 ? -19.516 -5.117 11.07 1 74.81 2 PRO B N 1
ATOM 1553 C CA . PRO B 1 2 ? -19.453 -5.082 9.609 1 74.81 2 PRO B CA 1
ATOM 1554 C C . PRO B 1 2 ? -18.562 -3.957 9.086 1 74.81 2 PRO B C 1
ATOM 1556 O O . PRO B 1 2 ? -18.5 -2.881 9.688 1 74.81 2 PRO B O 1
ATOM 1559 N N . LEU B 1 3 ? -17.609 -4.211 8.336 1 85 3 LEU B N 1
ATOM 1560 C CA . LEU B 1 3 ? -16.781 -3.256 7.609 1 85 3 LEU B CA 1
ATOM 1561 C C . LEU B 1 3 ? -17.5 -2.74 6.371 1 85 3 LEU B C 1
ATOM 1563 O O . LEU B 1 3 ? -18.172 -3.504 5.68 1 85 3 LEU B O 1
ATOM 1567 N N . THR B 1 4 ? -17.516 -1.434 6.262 1 90.38 4 THR B N 1
ATOM 1568 C CA . THR B 1 4 ? -17.922 -0.849 4.992 1 90.38 4 THR B CA 1
ATOM 1569 C C . THR B 1 4 ? -16.75 -0.176 4.297 1 90.38 4 THR B C 1
ATOM 1571 O O . THR B 1 4 ? -15.766 0.185 4.945 1 90.38 4 THR B O 1
ATOM 1574 N N . ALA B 1 5 ? -16.859 -0.136 3 1 94 5 ALA B N 1
ATOM 1575 C CA . ALA B 1 5 ? -15.781 0.475 2.23 1 94 5 ALA B CA 1
ATOM 1576 C C . ALA B 1 5 ? -16.344 1.357 1.114 1 94 5 ALA B C 1
ATOM 1578 O O . ALA B 1 5 ? -17.375 1.044 0.522 1 94 5 ALA B O 1
ATOM 1579 N N . LEU B 1 6 ? -15.664 2.436 0.899 1 93.88 6 LEU B N 1
ATOM 1580 C CA . LEU B 1 6 ? -15.969 3.391 -0.16 1 93.88 6 LEU B CA 1
ATOM 1581 C C . LEU B 1 6 ? -14.742 3.652 -1.028 1 93.88 6 LEU B C 1
ATOM 1583 O O . LEU B 1 6 ? -13.742 4.195 -0.55 1 93.88 6 LEU B O 1
ATOM 1587 N N . ALA B 1 7 ? -14.797 3.219 -2.268 1 95.44 7 ALA B N 1
ATOM 1588 C CA . ALA B 1 7 ? -13.734 3.553 -3.213 1 95.44 7 ALA B CA 1
ATOM 1589 C C . ALA B 1 7 ? -13.898 4.977 -3.74 1 95.44 7 ALA B C 1
ATOM 1591 O O . ALA B 1 7 ? -15.008 5.391 -4.094 1 95.44 7 ALA B O 1
ATOM 1592 N N . ILE B 1 8 ? -12.844 5.668 -3.805 1 94.12 8 ILE B N 1
ATOM 1593 C CA . ILE B 1 8 ? -12.844 7.059 -4.242 1 94.12 8 ILE B CA 1
ATOM 1594 C C . ILE B 1 8 ? -12.688 7.121 -5.762 1 94.12 8 ILE B C 1
ATOM 1596 O O . ILE B 1 8 ? -11.633 6.777 -6.297 1 94.12 8 ILE B O 1
ATOM 1600 N N . PRO B 1 9 ? -13.68 7.625 -6.418 1 91.44 9 PRO B N 1
ATOM 1601 C CA . PRO B 1 9 ? -13.5 7.828 -7.855 1 91.44 9 PRO B CA 1
ATOM 1602 C C . PRO B 1 9 ? -12.555 8.984 -8.172 1 91.44 9 PRO B C 1
ATOM 1604 O O . PRO B 1 9 ? -12.531 9.984 -7.453 1 91.44 9 PRO B O 1
ATOM 1607 N N . LEU B 1 10 ? -11.797 8.797 -9.203 1 89.56 10 LEU B N 1
ATOM 1608 C CA . LEU B 1 10 ? -10.922 9.867 -9.68 1 89.56 10 LEU B CA 1
ATOM 1609 C C . LEU B 1 10 ? -11.414 10.414 -11.016 1 89.56 10 LEU B C 1
ATOM 1611 O O . LEU B 1 10 ? -11.938 9.672 -11.844 1 89.56 10 LEU B O 1
ATOM 1615 N N . PRO B 1 11 ? -11.258 11.727 -11.305 1 90.06 11 PRO B N 1
ATOM 1616 C CA . PRO B 1 11 ? -10.68 12.703 -10.375 1 90.06 11 PRO B CA 1
ATOM 1617 C C . PRO B 1 11 ? -11.578 12.969 -9.164 1 90.06 11 PRO B C 1
ATOM 1619 O O . PRO B 1 11 ? -12.797 12.812 -9.25 1 90.06 11 PRO B O 1
ATOM 1622 N N . ILE B 1 12 ? -10.938 13.336 -8.102 1 90.88 12 ILE B N 1
ATOM 1623 C CA . ILE B 1 12 ? -11.68 13.625 -6.883 1 90.88 12 ILE B CA 1
ATOM 1624 C C . ILE B 1 12 ? -12.516 14.891 -7.07 1 90.88 12 ILE B C 1
ATOM 1626 O O . ILE B 1 12 ? -12.023 15.891 -7.59 1 90.88 12 ILE B O 1
ATOM 1630 N N . THR B 1 13 ? -13.734 14.789 -6.656 1 93.5 13 THR B N 1
ATOM 1631 C CA . THR B 1 13 ? -14.633 15.93 -6.742 1 93.5 13 THR B CA 1
ATOM 1632 C C . THR B 1 13 ? -15.07 16.375 -5.352 1 93.5 13 THR B C 1
ATOM 1634 O O . THR B 1 13 ? -15 15.609 -4.395 1 93.5 13 THR B O 1
ATOM 1637 N N . PRO B 1 14 ? -15.477 17.641 -5.289 1 94.38 14 PRO B N 1
ATOM 1638 C CA . PRO B 1 14 ? -16 18.109 -4.004 1 94.38 14 PRO B CA 1
ATOM 1639 C C . PRO B 1 14 ? -17.156 17.234 -3.484 1 94.38 14 PRO B C 1
ATOM 1641 O O . PRO B 1 14 ? -17.281 17.031 -2.275 1 94.38 14 PRO B O 1
ATOM 1644 N N . THR B 1 15 ? -17.969 16.766 -4.371 1 94.69 15 THR B N 1
ATOM 1645 C CA . THR B 1 15 ? -19.094 15.914 -3.982 1 94.69 15 THR B CA 1
ATOM 1646 C C . THR B 1 15 ? -18.594 14.664 -3.256 1 94.69 15 THR B C 1
ATOM 1648 O O . THR B 1 15 ? -19.125 14.289 -2.213 1 94.69 15 THR B O 1
ATOM 1651 N N . ILE B 1 16 ? -17.562 14.07 -3.803 1 93 16 ILE B N 1
ATOM 1652 C CA . ILE B 1 16 ? -17.031 12.859 -3.182 1 93 16 ILE B CA 1
ATOM 1653 C C . ILE B 1 16 ? -16.375 13.219 -1.851 1 93 16 ILE B C 1
ATOM 1655 O O . ILE B 1 16 ? -16.516 12.492 -0.865 1 93 16 ILE B O 1
ATOM 1659 N N . ILE B 1 17 ? -15.656 14.328 -1.798 1 95.62 17 ILE B N 1
ATOM 1660 C CA . ILE B 1 17 ? -14.984 14.773 -0.58 1 95.62 17 ILE B CA 1
ATOM 1661 C C . ILE B 1 17 ? -16.016 14.969 0.531 1 95.62 17 ILE B C 1
ATOM 1663 O O . ILE B 1 17 ? -15.789 14.555 1.672 1 95.62 17 ILE B O 1
ATOM 1667 N N . ASN B 1 18 ? -17.141 15.469 0.213 1 95.44 18 ASN B N 1
ATOM 1668 C CA . ASN B 1 18 ? -18.156 15.812 1.208 1 95.44 18 ASN B CA 1
ATOM 1669 C C . ASN B 1 18 ? -19.031 14.609 1.557 1 95.44 18 ASN B C 1
ATOM 1671 O O . ASN B 1 18 ? -19.875 14.688 2.451 1 95.44 18 ASN B O 1
ATOM 1675 N N . SER B 1 19 ? -18.812 13.484 0.934 1 93.12 19 SER B N 1
ATOM 1676 C CA . SER B 1 19 ? -19.672 12.32 1.127 1 93.12 19 SER B CA 1
ATOM 1677 C C . SER B 1 19 ? -19.266 11.539 2.373 1 93.12 19 SER B C 1
ATOM 1679 O O . SER B 1 19 ? -20 10.664 2.83 1 93.12 19 SER B O 1
ATOM 1681 N N . HIS B 1 20 ? -18.125 11.867 2.9 1 93.62 20 HIS B N 1
ATOM 1682 C CA . HIS B 1 20 ? -17.625 11.125 4.051 1 93.62 20 HIS B CA 1
ATOM 1683 C C . HIS B 1 20 ? -16.703 11.992 4.91 1 93.62 20 HIS B C 1
ATOM 1685 O O . HIS B 1 20 ? -15.781 12.625 4.398 1 93.62 20 HIS B O 1
ATOM 1691 N N . PRO B 1 21 ? -16.828 12.016 6.203 1 93.5 21 PRO B N 1
ATOM 1692 C CA . PRO B 1 21 ? -16 12.867 7.066 1 93.5 21 PRO B CA 1
ATOM 1693 C C . PRO B 1 21 ? -14.516 12.555 6.941 1 93.5 21 PRO B C 1
ATOM 1695 O O . PRO B 1 21 ? -13.688 13.461 7.012 1 93.5 21 PRO B O 1
ATOM 1698 N N . ALA B 1 22 ? -14.18 11.297 6.789 1 95.25 22 ALA B N 1
ATOM 1699 C CA . ALA B 1 22 ? -12.773 10.93 6.641 1 95.25 22 ALA B CA 1
ATOM 1700 C C . ALA B 1 22 ? -12.164 11.562 5.391 1 95.25 22 ALA B C 1
ATOM 1702 O O . ALA B 1 22 ? -10.992 11.945 5.387 1 95.25 22 ALA B O 1
ATOM 1703 N N . LEU B 1 23 ? -12.938 11.648 4.348 1 96.81 23 LEU B N 1
ATOM 1704 C CA . LEU B 1 23 ? -12.453 12.242 3.111 1 96.81 23 LEU B CA 1
ATOM 1705 C C . LEU B 1 23 ? -12.289 13.75 3.264 1 96.81 23 LEU B C 1
ATOM 1707 O O . LEU B 1 23 ? -11.352 14.336 2.711 1 96.81 23 LEU B O 1
ATOM 1711 N N . GLN B 1 24 ? -13.203 14.32 3.99 1 97.31 24 GLN B N 1
ATOM 1712 C CA . GLN B 1 24 ? -13.047 15.734 4.289 1 97.31 24 GLN B CA 1
ATOM 1713 C C . GLN B 1 24 ? -11.758 16 5.059 1 97.31 24 GLN B C 1
ATOM 1715 O O . GLN B 1 24 ? -10.992 16.906 4.711 1 97.31 24 GLN B O 1
ATOM 1720 N N . PHE B 1 25 ? -11.562 15.203 6.078 1 96.94 25 PHE B N 1
ATOM 1721 C CA . PHE B 1 25 ? -10.328 15.305 6.852 1 96.94 25 PHE B CA 1
ATOM 1722 C C . PHE B 1 25 ? -9.109 15.188 5.945 1 96.94 25 PHE B C 1
ATOM 1724 O O . PHE B 1 25 ? -8.203 16.016 6.004 1 96.94 25 PHE B O 1
ATOM 1731 N N . TYR B 1 26 ? -9.117 14.18 5.094 1 97.88 26 TYR B N 1
ATOM 1732 C CA . TYR B 1 26 ? -7.969 13.898 4.25 1 97.88 26 TYR B CA 1
ATOM 1733 C C . TYR B 1 26 ? -7.719 15.031 3.264 1 97.88 26 TYR B C 1
ATOM 1735 O O . TYR B 1 26 ? -6.57 15.375 2.98 1 97.88 26 TYR B O 1
ATOM 1743 N N . ALA B 1 27 ? -8.773 15.555 2.693 1 97.31 27 ALA B N 1
ATOM 1744 C CA . ALA B 1 27 ? -8.641 16.672 1.767 1 97.31 27 ALA B CA 1
ATOM 1745 C C . ALA B 1 27 ? -7.977 17.875 2.443 1 97.31 27 ALA B C 1
ATOM 1747 O O . ALA B 1 27 ? -7.066 18.484 1.882 1 97.31 27 ALA B O 1
ATOM 1748 N N . ILE B 1 28 ? -8.359 18.156 3.641 1 96.88 28 ILE B N 1
ATOM 1749 C CA . ILE B 1 28 ? -7.789 19.281 4.383 1 96.88 28 ILE B CA 1
ATOM 1750 C C . ILE B 1 28 ? -6.328 18.984 4.719 1 96.88 28 ILE B C 1
ATOM 1752 O O . ILE B 1 28 ? -5.461 19.844 4.562 1 96.88 28 ILE B O 1
ATOM 1756 N N . TYR B 1 29 ? -6.062 17.812 5.148 1 97.38 29 TYR B N 1
ATOM 1757 C CA . TYR B 1 29 ? -4.703 17.391 5.449 1 97.38 29 TYR B CA 1
ATOM 1758 C C . TYR B 1 29 ? -3.799 17.547 4.234 1 97.38 29 TYR B C 1
ATOM 1760 O O . TYR B 1 29 ? -2.699 18.094 4.34 1 97.38 29 TYR B O 1
ATOM 1768 N N . GLY B 1 30 ? -4.203 17.031 3.113 1 96.19 30 GLY B N 1
ATOM 1769 C CA . GLY B 1 30 ? -3.436 17.141 1.884 1 96.19 30 GLY B CA 1
ATOM 1770 C C . GLY B 1 30 ? -3.127 18.578 1.506 1 96.19 30 GLY B C 1
ATOM 1771 O O . GLY B 1 30 ? -2.023 18.891 1.046 1 96.19 30 GLY B O 1
ATOM 1772 N N . GLN B 1 31 ? -4.121 19.406 1.68 1 94.75 31 GLN B N 1
ATOM 1773 C CA . GLN B 1 31 ? -3.949 20.812 1.335 1 94.75 31 GLN B CA 1
ATOM 1774 C C . GLN B 1 31 ? -2.959 21.5 2.275 1 94.75 31 GLN B C 1
ATOM 1776 O O . GLN B 1 31 ? -2.273 22.438 1.884 1 94.75 31 GLN B O 1
ATOM 1781 N N . ASN B 1 32 ? -2.902 20.984 3.451 1 94.94 32 ASN B N 1
ATOM 1782 C CA . ASN B 1 32 ? -2.098 21.641 4.477 1 94.94 32 ASN B CA 1
ATOM 1783 C C . ASN B 1 32 ? -0.732 20.984 4.625 1 94.94 32 ASN B C 1
ATOM 1785 O O . ASN B 1 32 ? 0.149 21.516 5.309 1 94.94 32 ASN B O 1
ATOM 1789 N N . PHE B 1 33 ? -0.551 19.797 4.074 1 96.75 33 PHE B N 1
ATOM 1790 C CA . PHE B 1 33 ? 0.756 19.141 4.129 1 96.75 33 PHE B CA 1
ATOM 1791 C C . PHE B 1 33 ? 1.76 19.891 3.252 1 96.75 33 PHE B C 1
ATOM 1793 O O . PHE B 1 33 ? 1.565 20.016 2.041 1 96.75 33 PHE B O 1
ATOM 1800 N N . PRO B 1 34 ? 2.824 20.375 3.793 1 96.88 34 PRO B N 1
ATOM 1801 C CA . PRO B 1 34 ? 3.756 21.219 3.039 1 96.88 34 PRO B CA 1
ATOM 1802 C C . PRO B 1 34 ? 4.336 20.516 1.816 1 96.88 34 PRO B C 1
ATOM 1804 O O . PRO B 1 34 ? 4.633 19.312 1.874 1 96.88 34 PRO B O 1
ATOM 1807 N N . THR B 1 35 ? 4.531 21.25 0.733 1 95.94 35 THR B N 1
ATOM 1808 C CA . THR B 1 35 ? 5.055 20.688 -0.505 1 95.94 35 THR B CA 1
ATOM 1809 C C . THR B 1 35 ? 6.32 21.422 -0.938 1 95.94 35 THR B C 1
ATOM 1811 O O . THR B 1 35 ? 6.984 21.016 -1.894 1 95.94 35 THR B O 1
ATOM 1814 N N . THR B 1 36 ? 6.633 22.531 -0.263 1 94.44 36 THR B N 1
ATOM 1815 C CA . THR B 1 36 ? 7.852 23.281 -0.568 1 94.44 36 THR B CA 1
ATOM 1816 C C . THR B 1 36 ? 8.688 23.484 0.69 1 94.44 36 THR B C 1
ATOM 1818 O O . THR B 1 36 ? 8.172 23.422 1.807 1 94.44 36 THR B O 1
ATOM 1821 N N . ALA B 1 37 ? 9.938 23.75 0.41 1 88.88 37 ALA B N 1
ATOM 1822 C CA . ALA B 1 37 ? 10.844 24.016 1.521 1 88.88 37 ALA B CA 1
ATOM 1823 C C . ALA B 1 37 ? 10.367 25.219 2.336 1 88.88 37 ALA B C 1
ATOM 1825 O O . ALA B 1 37 ? 10.422 25.203 3.568 1 88.88 37 ALA B O 1
ATOM 1826 N N . SER B 1 38 ? 9.891 26.219 1.705 1 91.38 38 SER B N 1
ATOM 1827 C CA . SER B 1 38 ? 9.414 27.422 2.365 1 91.38 38 SER B CA 1
ATOM 1828 C C . SER B 1 38 ? 8.211 27.125 3.254 1 91.38 38 SER B C 1
ATOM 1830 O O . SER B 1 38 ? 8.109 27.656 4.363 1 91.38 38 SER B O 1
ATOM 1832 N N . GLN B 1 39 ? 7.293 26.312 2.775 1 95.5 39 GLN B N 1
ATOM 1833 C CA . GLN B 1 39 ? 6.125 25.938 3.57 1 95.5 39 GLN B CA 1
ATOM 1834 C C . GLN B 1 39 ? 6.535 25.188 4.84 1 95.5 39 GLN B C 1
ATOM 1836 O O . GLN B 1 39 ? 5.973 25.422 5.91 1 95.5 39 GLN B O 1
ATOM 1841 N N . TRP B 1 40 ? 7.504 24.312 4.738 1 94.88 40 TRP B N 1
ATOM 1842 C CA . TRP B 1 40 ? 8 23.578 5.898 1 94.88 40 TRP B CA 1
ATOM 1843 C C . TRP B 1 40 ? 8.609 24.531 6.922 1 94.88 40 TRP B C 1
ATOM 1845 O O . TRP B 1 40 ? 8.406 24.375 8.125 1 94.88 40 TRP B O 1
ATOM 1855 N N . GLN B 1 41 ? 9.289 25.484 6.445 1 91.88 41 GLN B N 1
ATOM 1856 C CA . GLN B 1 41 ? 9.977 26.453 7.309 1 91.88 41 GLN B CA 1
ATOM 1857 C C . GLN B 1 41 ? 8.977 27.344 8.039 1 91.88 41 GLN B C 1
ATOM 1859 O O . GLN B 1 41 ? 9.242 27.797 9.148 1 91.88 41 GLN B O 1
ATOM 1864 N N . GLN B 1 42 ? 7.848 27.5 7.465 1 93 42 GLN B N 1
ATOM 1865 C CA . GLN B 1 42 ? 6.875 28.453 7.984 1 93 42 GLN B CA 1
ATOM 1866 C C . GLN B 1 42 ? 5.875 27.766 8.914 1 93 42 GLN B C 1
ATOM 1868 O O . GLN B 1 42 ? 5.008 28.438 9.484 1 93 42 GLN B O 1
ATOM 1873 N N . GLN B 1 43 ? 6.039 26.531 9.086 1 91.25 43 GLN B N 1
ATOM 1874 C CA . GLN B 1 43 ? 5.078 25.844 9.938 1 91.25 43 GLN B CA 1
ATOM 1875 C C . GLN B 1 43 ? 5.199 26.297 11.391 1 91.25 43 GLN B C 1
ATOM 1877 O O . GLN B 1 43 ? 6.305 26.375 11.93 1 91.25 43 GLN B O 1
ATOM 1882 N N . PRO B 1 44 ? 4.047 26.641 12.008 1 89.62 44 PRO B N 1
ATOM 1883 C CA . PRO B 1 44 ? 4.102 26.984 13.43 1 89.62 44 PRO B CA 1
ATOM 1884 C C . PRO B 1 44 ? 4.457 25.781 14.305 1 89.62 44 PRO B C 1
ATOM 1886 O O . PRO B 1 44 ? 4.375 24.641 13.852 1 89.62 44 PRO B O 1
ATOM 1889 N N . PRO B 1 45 ? 4.781 26.109 15.57 1 88.31 45 PRO B N 1
ATOM 1890 C CA . PRO B 1 45 ? 5.027 25.016 16.5 1 88.31 45 PRO B CA 1
ATOM 1891 C C . PRO B 1 45 ? 3.805 24.125 16.703 1 88.31 45 PRO B C 1
ATOM 1893 O O . PRO B 1 45 ? 2.672 24.609 16.688 1 88.31 45 PRO B O 1
ATOM 1896 N N . ASN B 1 46 ? 3.938 22.953 16.875 1 91 46 ASN B N 1
ATOM 1897 C CA . ASN B 1 46 ? 2.918 21.953 17.172 1 91 46 ASN B CA 1
ATOM 1898 C C . ASN B 1 46 ? 1.881 21.859 16.047 1 91 46 ASN B C 1
ATOM 1900 O O . ASN B 1 46 ? 0.75 21.422 16.281 1 91 46 ASN B O 1
ATOM 1904 N N . TYR B 1 47 ? 2.201 22.375 14.836 1 92.5 47 TYR B N 1
ATOM 1905 C CA . TYR B 1 47 ? 1.324 22.312 13.672 1 92.5 47 TYR B CA 1
ATOM 1906 C C . TYR B 1 47 ? 0.797 20.891 13.477 1 92.5 47 TYR B C 1
ATOM 1908 O O . TYR B 1 47 ? -0.343 20.703 13.039 1 92.5 47 TYR B O 1
ATOM 1916 N N . TRP B 1 48 ? 1.596 19.938 13.906 1 95.56 48 TRP B N 1
ATOM 1917 C CA . TRP B 1 48 ? 1.289 18.516 13.711 1 95.56 48 TRP B CA 1
ATOM 1918 C C . TRP B 1 48 ? 0.064 18.109 14.523 1 95.56 48 TRP B C 1
ATOM 1920 O O . TRP B 1 48 ? -0.629 17.156 14.18 1 95.56 48 TRP B O 1
ATOM 1930 N N . GLU B 1 49 ? -0.33 18.828 15.516 1 96.06 49 GLU B N 1
ATOM 1931 C CA . GLU B 1 49 ? -1.435 18.469 16.406 1 96.06 49 GLU B CA 1
ATOM 1932 C C . GLU B 1 49 ? -2.779 18.625 15.695 1 96.06 49 GLU B C 1
ATOM 1934 O O . GLU B 1 49 ? -3.791 18.094 16.156 1 96.06 49 GLU B O 1
ATOM 1939 N N . ALA B 1 50 ? -2.803 19.391 14.68 1 95.44 50 ALA B N 1
ATOM 1940 C CA . ALA B 1 50 ? -4.027 19.531 13.891 1 95.44 50 ALA B CA 1
ATOM 1941 C C . ALA B 1 50 ? -4.395 18.219 13.211 1 95.44 50 ALA B C 1
ATOM 1943 O O . ALA B 1 50 ? -5.562 17.984 12.891 1 95.44 50 ALA B O 1
ATOM 1944 N N . PHE B 1 51 ? -3.357 17.312 13.094 1 97.12 51 PHE B N 1
ATOM 1945 C CA . PHE B 1 51 ? -3.637 16.172 12.234 1 97.12 51 PHE B CA 1
ATOM 1946 C C . PHE B 1 51 ? -3.213 14.867 12.906 1 97.12 51 PHE B C 1
ATOM 1948 O O . PHE B 1 51 ? -3.754 13.805 12.609 1 97.12 51 PHE B O 1
ATOM 1955 N N . TYR B 1 52 ? -2.293 14.93 13.773 1 97.38 52 TYR B N 1
ATOM 1956 C CA . TYR B 1 52 ? -1.789 13.734 14.438 1 97.38 52 TYR B CA 1
ATOM 1957 C C . TYR B 1 52 ? -2.135 13.75 15.922 1 97.38 52 TYR B C 1
ATOM 1959 O O . TYR B 1 52 ? -1.936 14.758 16.609 1 97.38 52 TYR B O 1
ATOM 1967 N N . ALA B 1 53 ? -2.631 12.602 16.359 1 96.19 53 ALA B N 1
ATOM 1968 C CA . ALA B 1 53 ? -2.822 12.438 17.797 1 96.19 53 ALA B CA 1
ATOM 1969 C C . ALA B 1 53 ? -1.483 12.344 18.531 1 96.19 53 ALA B C 1
ATOM 1971 O O . ALA B 1 53 ? -0.481 11.922 17.938 1 96.19 53 ALA B O 1
ATOM 1972 N N . ALA B 1 54 ? -1.488 12.695 19.766 1 96 54 ALA B N 1
ATOM 1973 C CA . ALA B 1 54 ? -0.26 12.68 20.547 1 96 54 ALA B CA 1
ATOM 1974 C C . ALA B 1 54 ? 0.342 11.281 20.594 1 96 54 ALA B C 1
ATOM 1976 O O . ALA B 1 54 ? 1.564 11.117 20.578 1 96 54 ALA B O 1
ATOM 1977 N N . ASP B 1 55 ? -0.528 10.297 20.609 1 96.31 55 ASP B N 1
ATOM 1978 C CA . ASP B 1 55 ? -0.063 8.914 20.719 1 96.31 55 ASP B CA 1
ATOM 1979 C C . ASP B 1 55 ? -0.129 8.195 19.375 1 96.31 55 ASP B C 1
ATOM 1981 O O . ASP B 1 55 ? -0.252 6.973 19.328 1 96.31 55 ASP B O 1
ATOM 1985 N N . CYS B 1 56 ? -0.102 9 18.297 1 97.25 56 CYS B N 1
ATOM 1986 C CA . CYS B 1 56 ? -0.13 8.406 16.969 1 97.25 56 CYS B CA 1
ATOM 1987 C C . CYS B 1 56 ? 1.017 7.418 16.781 1 97.25 56 CYS B C 1
ATOM 1989 O O . CYS B 1 56 ? 2.166 7.73 17.109 1 97.25 56 CYS B O 1
ATOM 1991 N N . LYS B 1 57 ? 0.719 6.254 16.297 1 98.12 57 LYS B N 1
ATOM 1992 C CA . LYS B 1 57 ? 1.726 5.27 15.914 1 98.12 57 LYS B CA 1
ATOM 1993 C C . LYS B 1 57 ? 1.964 5.289 14.406 1 98.12 57 LYS B C 1
ATOM 1995 O O . LYS B 1 57 ? 1.018 5.203 13.625 1 98.12 57 LYS B O 1
ATOM 2000 N N . THR B 1 58 ? 3.209 5.434 14.047 1 98.5 58 THR B N 1
ATOM 2001 C CA . THR B 1 58 ? 3.58 5.383 12.641 1 98.5 58 THR B CA 1
ATOM 2002 C C . THR B 1 58 ? 4.508 4.199 12.367 1 98.5 58 THR B C 1
ATOM 2004 O O . THR B 1 58 ? 5.586 4.105 12.953 1 98.5 58 THR B O 1
ATOM 2007 N N . PHE B 1 59 ? 4.047 3.334 11.5 1 97.88 59 PHE B N 1
ATOM 2008 C CA . PHE B 1 59 ? 4.836 2.189 11.07 1 97.88 59 PHE B CA 1
ATOM 2009 C C . PHE B 1 59 ? 5.629 2.521 9.812 1 97.88 59 PHE B C 1
ATOM 2011 O O . PHE B 1 59 ? 5.051 2.709 8.742 1 97.88 59 PHE B O 1
ATOM 2018 N N . LEU B 1 60 ? 6.898 2.529 9.992 1 97.12 60 LEU B N 1
ATOM 2019 C CA . LEU B 1 60 ? 7.773 2.898 8.891 1 97.12 60 LEU B CA 1
ATOM 2020 C C . LEU B 1 60 ? 8.055 1.696 7.988 1 97.12 60 LEU B C 1
ATOM 2022 O O . LEU B 1 60 ? 7.727 0.562 8.344 1 97.12 60 LEU B O 1
ATOM 2026 N N . VAL B 1 61 ? 8.617 1.928 6.855 1 96.69 61 VAL B N 1
ATOM 2027 C CA . VAL B 1 61 ? 8.75 0.946 5.781 1 96.69 61 VAL B CA 1
ATOM 2028 C C . VAL B 1 61 ? 9.734 -0.145 6.199 1 96.69 61 VAL B C 1
ATOM 2030 O O . VAL B 1 61 ? 9.711 -1.252 5.66 1 96.69 61 VAL B O 1
ATOM 2033 N N . ASP B 1 62 ? 10.602 0.129 7.098 1 92.31 62 ASP B N 1
ATOM 2034 C CA . ASP B 1 62 ? 11.602 -0.839 7.523 1 92.31 62 ASP B CA 1
ATOM 2035 C C . ASP B 1 62 ? 11.156 -1.572 8.789 1 92.31 62 ASP B C 1
ATOM 2037 O O . ASP B 1 62 ? 11.945 -2.287 9.406 1 92.31 62 ASP B O 1
ATOM 2041 N N . GLY B 1 63 ? 9.953 -1.299 9.211 1 90.94 63 GLY B N 1
ATOM 2042 C CA . GLY B 1 63 ? 9.422 -1.989 10.375 1 90.94 63 GLY B CA 1
ATOM 2043 C C . GLY B 1 63 ? 9.555 -1.186 11.656 1 90.94 63 GLY B C 1
ATOM 2044 O O . GLY B 1 63 ? 8.969 -1.547 12.688 1 90.94 63 GLY B O 1
ATOM 2045 N N . THR B 1 64 ? 10.281 -0.076 11.641 1 95 64 THR B N 1
ATOM 2046 C CA . THR B 1 64 ? 10.367 0.807 12.797 1 95 64 THR B CA 1
ATOM 2047 C C . THR B 1 64 ? 9.008 1.426 13.109 1 95 64 THR B C 1
ATOM 2049 O O . THR B 1 64 ? 8.242 1.749 12.203 1 95 64 THR B O 1
ATOM 2052 N N . VAL B 1 65 ? 8.797 1.563 14.43 1 97.62 65 VAL B N 1
ATOM 2053 C CA . VAL B 1 65 ? 7.543 2.176 14.844 1 97.62 65 VAL B CA 1
ATOM 2054 C C . VAL B 1 65 ? 7.824 3.465 15.617 1 97.62 65 VAL B C 1
ATOM 2056 O O . VAL B 1 65 ? 8.547 3.453 16.609 1 97.62 65 VAL B O 1
ATOM 2059 N N . LEU B 1 66 ? 7.289 4.555 15.086 1 98.62 66 LEU B N 1
ATOM 2060 C CA . LEU B 1 66 ? 7.242 5.805 15.844 1 98.62 66 LEU B CA 1
ATOM 2061 C C . LEU B 1 66 ? 6.012 5.852 16.734 1 98.62 66 LEU B C 1
ATOM 2063 O O . LEU B 1 66 ? 4.926 5.426 16.344 1 98.62 66 LEU B O 1
ATOM 2067 N N . THR B 1 67 ? 6.117 6.473 17.922 1 98.38 67 THR B N 1
ATOM 2068 C CA . THR B 1 67 ? 5.051 6.258 18.906 1 98.38 67 THR B CA 1
ATOM 2069 C C . THR B 1 67 ? 4.402 7.582 19.297 1 98.38 67 THR B C 1
ATOM 2071 O O . THR B 1 67 ? 3.6 7.637 20.219 1 98.38 67 THR B O 1
ATOM 2074 N N . THR B 1 68 ? 4.754 8.656 18.656 1 98.38 68 THR B N 1
ATOM 2075 C CA . THR B 1 68 ? 4.082 9.922 18.906 1 98.38 68 THR B CA 1
ATOM 2076 C C . THR B 1 68 ? 3.76 10.641 17.594 1 98.38 68 THR B C 1
ATOM 2078 O O . THR B 1 68 ? 4.422 10.414 16.578 1 98.38 68 THR B O 1
ATOM 2081 N N . GLY B 1 69 ? 2.773 11.492 17.703 1 97.88 69 GLY B N 1
ATOM 2082 C CA . GLY B 1 69 ? 2.441 12.32 16.562 1 97.88 69 GLY B CA 1
ATOM 2083 C C . GLY B 1 69 ? 3.561 13.266 16.156 1 97.88 69 GLY B C 1
ATOM 2084 O O . GLY B 1 69 ? 3.807 13.477 14.969 1 97.88 69 GLY B O 1
ATOM 2085 N N . GLU B 1 70 ? 4.188 13.758 17.141 1 97.5 70 GLU B N 1
ATOM 2086 C CA . GLU B 1 70 ? 5.309 14.656 16.875 1 97.5 70 GLU B CA 1
ATOM 2087 C C . GLU B 1 70 ? 6.418 13.938 16.109 1 97.5 70 GLU B C 1
ATOM 2089 O O . GLU B 1 70 ? 6.934 14.461 15.125 1 97.5 70 GLU B O 1
ATOM 2094 N N . ALA B 1 71 ? 6.758 12.789 16.547 1 98.25 71 ALA B N 1
ATOM 2095 C CA . ALA B 1 71 ? 7.805 12.008 15.891 1 98.25 71 ALA B CA 1
ATOM 2096 C C . ALA B 1 71 ? 7.41 11.672 14.461 1 98.25 71 ALA B C 1
ATOM 2098 O O . ALA B 1 71 ? 8.25 11.688 13.555 1 98.25 71 ALA B O 1
ATOM 2099 N N . SER B 1 72 ? 6.137 11.367 14.25 1 98.19 72 SER B N 1
ATOM 2100 C CA . SER B 1 72 ? 5.625 11.078 12.914 1 98.19 72 SER B CA 1
ATOM 2101 C C . SER B 1 72 ? 5.797 12.273 11.984 1 98.19 72 SER B C 1
ATOM 2103 O O . SER B 1 72 ? 6.344 12.148 10.891 1 98.19 72 SER B O 1
ATOM 2105 N N . TRP B 1 73 ? 5.379 13.383 12.469 1 97.75 73 TRP B N 1
ATOM 2106 C CA . TRP B 1 73 ? 5.457 14.609 11.68 1 97.75 73 TRP B CA 1
ATOM 2107 C C . TRP B 1 73 ? 6.906 14.961 11.367 1 97.75 73 TRP B C 1
ATOM 2109 O O . TRP B 1 73 ? 7.238 15.289 10.227 1 97.75 73 TRP B O 1
ATOM 2119 N N . GLU B 1 74 ? 7.777 14.836 12.305 1 97.06 74 GLU B N 1
ATOM 2120 C CA . GLU B 1 74 ? 9.188 15.172 12.125 1 97.06 74 GLU B CA 1
ATOM 2121 C C . GLU B 1 74 ? 9.859 14.211 11.148 1 97.06 74 GLU B C 1
ATOM 2123 O O . GLU B 1 74 ? 10.75 14.609 10.391 1 97.06 74 GLU B O 1
ATOM 2128 N N . TYR B 1 75 ? 9.492 13.031 11.156 1 97.25 75 TYR B N 1
ATOM 2129 C CA . TYR B 1 75 ? 10.016 12.07 10.195 1 97.25 75 TYR B CA 1
ATOM 2130 C C . TYR B 1 75 ? 9.75 12.523 8.766 1 97.25 75 TYR B C 1
ATOM 2132 O O . TYR B 1 75 ? 10.672 12.594 7.949 1 97.25 75 TYR B O 1
ATOM 2140 N N . PHE B 1 76 ? 8.5 12.859 8.461 1 96.38 76 PHE B N 1
ATOM 2141 C CA . PHE B 1 76 ? 8.133 13.258 7.109 1 96.38 76 PHE B CA 1
ATOM 2142 C C . PHE B 1 76 ? 8.711 14.625 6.766 1 96.38 76 PHE B C 1
ATOM 2144 O O . PHE B 1 76 ? 9.078 14.883 5.617 1 96.38 76 PHE B O 1
ATOM 2151 N N . ARG B 1 77 ? 8.758 15.469 7.809 1 95.81 77 ARG B N 1
ATOM 2152 C CA . ARG B 1 77 ? 9.453 16.734 7.586 1 95.81 77 ARG B CA 1
ATOM 2153 C C . ARG B 1 77 ? 10.891 16.5 7.137 1 95.81 77 ARG B C 1
ATOM 2155 O O . ARG B 1 77 ? 11.336 17.078 6.141 1 95.81 77 ARG B O 1
ATOM 2162 N N . THR B 1 78 ? 11.555 15.68 7.832 1 93.69 78 THR B N 1
ATOM 2163 C CA . THR B 1 78 ? 12.953 15.391 7.516 1 93.69 78 THR B CA 1
ATOM 2164 C C . THR B 1 78 ? 13.078 14.789 6.121 1 93.69 78 THR B C 1
ATOM 2166 O O . THR B 1 78 ? 14.031 15.086 5.395 1 93.69 78 THR B O 1
ATOM 2169 N N . LEU B 1 79 ? 12.156 14.039 5.773 1 92.56 79 LEU B N 1
ATOM 2170 C CA . LEU B 1 79 ? 12.18 13.336 4.492 1 92.56 79 LEU B CA 1
ATOM 2171 C C . LEU B 1 79 ? 11.922 14.297 3.34 1 92.56 79 LEU B C 1
ATOM 2173 O O . LEU B 1 79 ? 12.656 14.305 2.35 1 92.56 79 LEU B O 1
ATOM 2177 N N . TYR B 1 80 ? 10.914 15.125 3.441 1 94.5 80 TYR B N 1
ATOM 2178 C CA . TYR B 1 80 ? 10.414 15.844 2.275 1 94.5 80 TYR B CA 1
ATOM 2179 C C . TYR B 1 80 ? 10.938 17.281 2.25 1 94.5 80 TYR B C 1
ATOM 2181 O O . TYR B 1 80 ? 10.961 17.922 1.196 1 94.5 80 TYR B O 1
ATOM 2189 N N . SER B 1 81 ? 11.328 17.828 3.402 1 93.5 81 SER B N 1
ATOM 2190 C CA . SER B 1 81 ? 11.758 19.219 3.441 1 93.5 81 SER B CA 1
ATOM 2191 C C . SER B 1 81 ? 13.086 19.406 2.721 1 93.5 81 SER B C 1
ATOM 2193 O O . SER B 1 81 ? 13.477 20.531 2.416 1 93.5 81 SER B O 1
ATOM 2195 N N . ARG B 1 82 ? 13.711 18.391 2.43 1 90.12 82 ARG B N 1
ATOM 2196 C CA . ARG B 1 82 ? 15 18.438 1.735 1 90.12 82 ARG B CA 1
ATOM 2197 C C . ARG B 1 82 ? 14.797 18.719 0.247 1 90.12 82 ARG B C 1
ATOM 2199 O O . ARG B 1 82 ? 15.758 19.047 -0.46 1 90.12 82 ARG B O 1
ATOM 2206 N N . PHE B 1 83 ? 13.617 18.547 -0.203 1 92.56 83 PHE B N 1
ATOM 2207 C CA . PHE B 1 83 ? 13.297 18.797 -1.603 1 92.56 83 PHE B CA 1
ATOM 2208 C C . PHE B 1 83 ? 12.625 20.156 -1.766 1 92.56 83 PHE B C 1
ATOM 2210 O O . PHE B 1 83 ? 11.672 20.484 -1.054 1 92.56 83 PHE B O 1
ATOM 2217 N N . PRO B 1 84 ? 13.109 20.984 -2.705 1 92.19 84 PRO B N 1
ATOM 2218 C CA . PRO B 1 84 ? 12.492 22.297 -2.932 1 92.19 84 PRO B CA 1
ATOM 2219 C C . PRO B 1 84 ? 11.016 22.203 -3.316 1 92.19 84 PRO B C 1
ATOM 2221 O O . PRO B 1 84 ? 10.25 23.125 -3.064 1 92.19 84 PRO B O 1
ATOM 2224 N N . LYS B 1 85 ? 10.734 21.062 -3.934 1 93.75 85 LYS B N 1
ATOM 2225 C CA . LYS B 1 85 ? 9.359 20.875 -4.395 1 93.75 85 LYS B CA 1
ATOM 2226 C C . LYS B 1 85 ? 8.977 19.406 -4.398 1 93.75 85 LYS B C 1
ATOM 2228 O O . LYS B 1 85 ? 9.766 18.547 -4.812 1 93.75 85 LYS B O 1
ATOM 2233 N N . VAL B 1 86 ? 7.812 19.156 -3.916 1 95.69 86 VAL B N 1
ATOM 2234 C CA . VAL B 1 86 ? 7.215 17.828 -3.926 1 95.69 86 VAL B CA 1
ATOM 2235 C C . VAL B 1 86 ? 5.805 17.891 -4.512 1 95.69 86 VAL B C 1
ATOM 2237 O O . VAL B 1 86 ? 5.031 18.797 -4.176 1 95.69 86 VAL B O 1
ATOM 2240 N N . GLU B 1 87 ? 5.512 17.047 -5.438 1 96.12 87 GLU B N 1
ATOM 2241 C CA . GLU B 1 87 ? 4.168 16.906 -5.996 1 96.12 87 GLU B CA 1
ATOM 2242 C C . GLU B 1 87 ? 3.631 15.5 -5.793 1 96.12 87 GLU B C 1
ATOM 2244 O O . GLU B 1 87 ? 4.391 14.523 -5.848 1 96.12 87 GLU B O 1
ATOM 2249 N N . ARG B 1 88 ? 2.404 15.422 -5.574 1 96.31 88 ARG B N 1
ATOM 2250 C CA . ARG B 1 88 ? 1.786 14.117 -5.352 1 96.31 88 ARG B CA 1
ATOM 2251 C C . ARG B 1 88 ? 0.595 13.914 -6.281 1 96.31 88 ARG B C 1
ATOM 2253 O O . ARG B 1 88 ? -0.205 14.828 -6.488 1 96.31 88 ARG B O 1
ATOM 2260 N N . GLU B 1 89 ? 0.522 12.766 -6.793 1 95.44 89 GLU B N 1
ATOM 2261 C CA . GLU B 1 89 ? -0.59 12.336 -7.637 1 95.44 89 GLU B CA 1
ATOM 2262 C C . GLU B 1 89 ? -1.289 11.117 -7.047 1 95.44 89 GLU B C 1
ATOM 2264 O O . GLU B 1 89 ? -0.679 10.055 -6.906 1 95.44 89 GLU B O 1
ATOM 2269 N N . LEU B 1 90 ? -2.549 11.266 -6.766 1 96.25 90 LEU B N 1
ATOM 2270 C CA . LEU B 1 90 ? -3.338 10.172 -6.223 1 96.25 90 LEU B CA 1
ATOM 2271 C C . LEU B 1 90 ? -3.645 9.133 -7.305 1 96.25 90 LEU B C 1
ATOM 2273 O O . LEU B 1 90 ? -4.117 9.484 -8.391 1 96.25 90 LEU B O 1
ATOM 2277 N N . LYS B 1 91 ? -3.371 7.918 -7.008 1 95.44 91 LYS B N 1
ATOM 2278 C CA . LYS B 1 91 ? -3.65 6.828 -7.934 1 95.44 91 LYS B CA 1
ATOM 2279 C C . LYS B 1 91 ? -4.938 6.098 -7.555 1 95.44 91 LYS B C 1
ATOM 2281 O O . LYS B 1 91 ? -5.695 5.668 -8.43 1 95.44 91 LYS B O 1
ATOM 2286 N N . SER B 1 92 ? -5.156 5.906 -6.312 1 96.06 92 SER B N 1
ATOM 2287 C CA . SER B 1 92 ? -6.375 5.305 -5.785 1 96.06 92 SER B CA 1
ATOM 2288 C C . SER B 1 92 ? -6.574 5.652 -4.316 1 96.06 92 SER B C 1
ATOM 2290 O O . SER B 1 92 ? -5.621 6.02 -3.623 1 96.06 92 SER B O 1
ATOM 2292 N N . GLY B 1 93 ? -7.805 5.617 -3.904 1 96.94 93 GLY B N 1
ATOM 2293 C CA . GLY B 1 93 ? -8.172 5.82 -2.512 1 96.94 93 GLY B CA 1
ATOM 2294 C C . GLY B 1 93 ? -9.398 5.035 -2.1 1 96.94 93 GLY B C 1
ATOM 2295 O O . GLY B 1 93 ? -10.344 4.895 -2.883 1 96.94 93 GLY B O 1
ATOM 2296 N N . ILE B 1 94 ? -9.391 4.5 -0.874 1 97.62 94 ILE B N 1
ATOM 2297 C CA . ILE B 1 94 ? -10.5 3.738 -0.31 1 97.62 94 ILE B CA 1
ATOM 2298 C C . ILE B 1 94 ? -10.695 4.117 1.157 1 97.62 94 ILE B C 1
ATOM 2300 O O . ILE B 1 94 ? -9.727 4.168 1.923 1 97.62 94 ILE B O 1
ATOM 2304 N N . VAL B 1 95 ? -11.875 4.418 1.512 1 97 95 VAL B N 1
ATOM 2305 C CA . VAL B 1 95 ? -12.219 4.602 2.92 1 97 95 VAL B CA 1
ATOM 2306 C C . VAL B 1 95 ? -12.844 3.322 3.471 1 97 95 VAL B C 1
ATOM 2308 O O . VAL B 1 95 ? -13.75 2.754 2.859 1 97 95 VAL B O 1
ATOM 2311 N N . VAL B 1 96 ? -12.336 2.834 4.531 1 95.94 96 VAL B N 1
ATOM 2312 C CA . VAL B 1 96 ? -12.914 1.709 5.258 1 95.94 96 VAL B CA 1
ATOM 2313 C C . VAL B 1 96 ? -13.438 2.182 6.613 1 95.94 96 VAL B C 1
ATOM 2315 O O . VAL B 1 96 ? -12.719 2.859 7.359 1 95.94 96 VAL B O 1
ATOM 2318 N N . SER B 1 97 ? -14.648 1.808 6.855 1 92.88 97 SER B N 1
ATOM 2319 C CA . SER B 1 97 ? -15.273 2.197 8.117 1 92.88 97 SER B CA 1
ATOM 2320 C C . SER B 1 97 ? -15.695 0.976 8.922 1 92.88 97 SER B C 1
ATOM 2322 O O . SER B 1 97 ? -16.234 0.015 8.375 1 92.88 97 SER B O 1
ATOM 2324 N N . SER B 1 98 ? -15.234 0.911 10.125 1 84.19 98 SER B N 1
ATOM 2325 C CA . SER B 1 98 ? -15.695 -0.128 11.039 1 84.19 98 SER B CA 1
ATOM 2326 C C . SER B 1 98 ? -16.766 0.407 11.992 1 84.19 98 SER B C 1
ATOM 2328 O O . SER B 1 98 ? -16.672 1.553 12.438 1 84.19 98 SER B O 1
ATOM 2330 N N . SER B 1 99 ? -17.922 -0.408 11.961 1 66 99 SER B N 1
ATOM 2331 C CA . SER B 1 99 ? -18.953 -0.007 12.906 1 66 99 SER B CA 1
ATOM 2332 C C . SER B 1 99 ? -18.609 -0.447 14.328 1 66 99 SER B C 1
ATOM 2334 O O . SER B 1 99 ? -19.406 -0.264 15.25 1 66 99 SER B O 1
ATOM 2336 N N . ASP B 1 100 ? -17.688 -1.321 14.508 1 53.88 100 ASP B N 1
ATOM 2337 C CA . ASP B 1 100 ? -17.453 -1.737 15.883 1 53.88 100 ASP B CA 1
ATOM 2338 C C . ASP B 1 100 ? -17.562 -0.55 16.844 1 53.88 100 ASP B C 1
ATOM 2340 O O . ASP B 1 100 ? -16.922 0.481 16.625 1 53.88 100 ASP B O 1
ATOM 2344 N N . GLN B 1 101 ? -18.844 -0.539 17.297 1 45.62 101 GLN B N 1
ATOM 2345 C CA . GLN B 1 101 ? -19.25 0.249 18.469 1 45.62 101 GLN B CA 1
ATOM 2346 C C . GLN B 1 101 ? -18.297 0.04 19.641 1 45.62 101 GLN B C 1
ATOM 2348 O O . GLN B 1 101 ? -18.5 -0.844 20.469 1 45.62 101 GLN B O 1
ATOM 2353 N N . ASP B 1 102 ? -17.219 -0.423 19.609 1 43.47 102 ASP B N 1
ATOM 2354 C CA . ASP B 1 102 ? -16.922 -0.368 21.031 1 43.47 102 ASP B CA 1
ATOM 2355 C C . ASP B 1 102 ? -17.531 0.88 21.672 1 43.47 102 ASP B C 1
ATOM 2357 O O . ASP B 1 102 ? -17.312 1.996 21.188 1 43.47 102 ASP B O 1
ATOM 2361 N N . GLU B 1 103 ? -18.734 0.695 22.219 1 39.28 103 GLU B N 1
ATOM 2362 C CA . GLU B 1 103 ? -19.578 1.516 23.094 1 39.28 103 GLU B CA 1
ATOM 2363 C C . GLU B 1 103 ? -18.75 2.607 23.781 1 39.28 103 GLU B C 1
ATOM 2365 O O . GLU B 1 103 ? -19.281 3.682 24.078 1 39.28 103 GLU B O 1
ATOM 2370 N N . ASP B 1 104 ? -17.75 2.094 24.609 1 38.94 104 ASP B N 1
ATOM 2371 C CA . ASP B 1 104 ? -17.406 2.996 25.703 1 38.94 104 ASP B CA 1
ATOM 2372 C C . ASP B 1 104 ? -16.938 4.348 25.172 1 38.94 104 ASP B C 1
ATOM 2374 O O . ASP B 1 104 ? -16.656 5.262 25.953 1 38.94 104 ASP B O 1
ATOM 2378 N N . ASP B 1 105 ? -15.984 4.484 24.188 1 39.38 105 ASP B N 1
ATOM 2379 C CA . ASP B 1 105 ? -15.742 5.922 24.203 1 39.38 105 ASP B CA 1
ATOM 2380 C C . ASP B 1 105 ? -16.891 6.684 23.547 1 39.38 105 ASP B C 1
ATOM 2382 O O . ASP B 1 105 ? -17.016 6.695 22.312 1 39.38 105 ASP B O 1
ATOM 2386 N N . GLU B 1 106 ? -18.203 6.652 24 1 35.22 106 GLU B N 1
ATOM 2387 C CA . GLU B 1 106 ? -19.344 7.574 23.938 1 35.22 106 GLU B CA 1
ATOM 2388 C C . GLU B 1 106 ? -18.875 9 23.672 1 35.22 106 GLU B C 1
ATOM 2390 O O . GLU B 1 106 ? -19.641 9.953 23.844 1 35.22 106 GLU B O 1
ATOM 2395 N N . VAL B 1 107 ? -17.703 9.516 24.078 1 32.97 107 VAL B N 1
ATOM 2396 C CA . VAL B 1 107 ? -17.734 10.977 24.109 1 32.97 107 VAL B CA 1
ATOM 2397 C C . VAL B 1 107 ? -18.375 11.516 22.828 1 32.97 107 VAL B C 1
ATOM 2399 O O . VAL B 1 107 ? -18.547 10.773 21.859 1 32.97 107 VAL B O 1
ATOM 2402 N N . GLY B 1 108 ? -17.891 12.672 22.219 1 32.12 108 GLY B N 1
ATOM 2403 C CA . GLY B 1 108 ? -18.5 13.664 21.359 1 32.12 108 GLY B CA 1
ATOM 2404 C C . GLY B 1 108 ? -19.047 13.078 20.078 1 32.12 108 GLY B C 1
ATOM 2405 O O . GLY B 1 108 ? -18.797 11.914 19.766 1 32.12 108 GLY B O 1
ATOM 2406 N N . GLY B 1 109 ? -19.969 13.82 19.359 1 34.25 109 GLY B N 1
ATOM 2407 C CA . GLY B 1 109 ? -20.703 13.773 18.094 1 34.25 109 GLY B CA 1
ATOM 2408 C C . GLY B 1 109 ? -20 12.961 17.031 1 34.25 109 GLY B C 1
ATOM 2409 O O . GLY B 1 109 ? -20.469 12.898 15.883 1 34.25 109 GLY B O 1
ATOM 2410 N N . GLY B 1 110 ? -18.641 13.117 16.906 1 35.88 110 GLY B N 1
ATOM 2411 C CA . GLY B 1 110 ? -18.047 12.508 15.734 1 35.88 110 GLY B CA 1
ATOM 2412 C C . GLY B 1 110 ? -18.188 11 15.711 1 35.88 110 GLY B C 1
ATOM 2413 O O . GLY B 1 110 ? -18.141 10.352 16.766 1 35.88 110 GLY B O 1
ATOM 2414 N N . GLY B 1 111 ? -19.062 10.32 14.906 1 41.69 111 GLY B N 1
ATOM 2415 C CA . GLY B 1 111 ? -19.375 8.914 14.719 1 41.69 111 GLY B CA 1
ATOM 2416 C C . GLY B 1 111 ? -18.234 7.988 15.086 1 41.69 111 GLY B C 1
ATOM 2417 O O . GLY B 1 111 ? -17.062 8.375 15 1 41.69 111 GLY B O 1
ATOM 2418 N N . LYS B 1 112 ? -18.453 6.992 16.203 1 48.66 112 LYS B N 1
ATOM 2419 C CA . LYS B 1 112 ? -17.734 5.871 16.797 1 48.66 112 LYS B CA 1
ATOM 2420 C C . LYS B 1 112 ? -16.875 5.164 15.75 1 48.66 112 LYS B C 1
ATOM 2422 O O . LYS B 1 112 ? -16.391 4.047 15.977 1 48.66 112 LYS B O 1
ATOM 2427 N N . TYR B 1 113 ? -16.984 5.543 14.516 1 55.72 113 TYR B N 1
ATOM 2428 C CA . TYR B 1 113 ? -16.375 4.734 13.461 1 55.72 113 TYR B CA 1
ATOM 2429 C C . TYR B 1 113 ? -14.867 4.965 13.391 1 55.72 113 TYR B C 1
ATOM 2431 O O . TYR B 1 113 ? -14.398 6.082 13.625 1 55.72 113 TYR B O 1
ATOM 2439 N N . LYS B 1 114 ? -14.109 3.877 13.688 1 81.38 114 LYS B N 1
ATOM 2440 C CA . LYS B 1 114 ? -12.719 3.918 13.25 1 81.38 114 LYS B CA 1
ATOM 2441 C C . LYS B 1 114 ? -12.617 3.844 11.727 1 81.38 114 LYS B C 1
ATOM 2443 O O . LYS B 1 114 ? -13.188 2.945 11.109 1 81.38 114 LYS B O 1
ATOM 2448 N N . ASN B 1 115 ? -12.289 5.059 11.172 1 93.56 115 ASN B N 1
ATOM 2449 C CA . ASN B 1 115 ? -12.094 5.125 9.727 1 93.56 115 ASN B CA 1
ATOM 2450 C C . ASN B 1 115 ? -10.617 4.98 9.359 1 93.56 115 ASN B C 1
ATOM 2452 O O . ASN B 1 115 ? -9.742 5.465 10.078 1 93.56 115 ASN B O 1
ATOM 2456 N N . SER B 1 116 ? -10.438 4.254 8.336 1 96.69 116 SER B N 1
ATOM 2457 C CA . SER B 1 116 ? -9.109 4.277 7.715 1 96.69 116 SER B CA 1
ATOM 2458 C C . SER B 1 116 ? -9.195 4.695 6.25 1 96.69 116 SER B C 1
ATOM 2460 O O . SER B 1 116 ? -10.195 4.434 5.578 1 96.69 116 SER B O 1
ATOM 2462 N N . ILE B 1 117 ? -8.234 5.406 5.828 1 97.94 117 ILE B N 1
ATOM 2463 C CA . ILE B 1 117 ? -8.086 5.82 4.438 1 97.94 117 ILE B CA 1
ATOM 2464 C C . ILE B 1 117 ? -6.879 5.129 3.814 1 97.94 117 ILE B C 1
ATOM 2466 O O . ILE B 1 117 ? -5.75 5.301 4.277 1 97.94 117 ILE B O 1
ATOM 2470 N N . HIS B 1 118 ? -7.102 4.316 2.832 1 98.5 118 HIS B N 1
ATOM 2471 C CA . HIS B 1 118 ? -6.07 3.639 2.057 1 98.5 118 HIS B CA 1
ATOM 2472 C C . HIS B 1 118 ? -5.793 4.371 0.75 1 98.5 118 HIS B C 1
ATOM 2474 O O . HIS B 1 118 ? -6.691 4.543 -0.076 1 98.5 118 HIS B O 1
ATOM 2480 N N . VAL B 1 119 ? -4.543 4.844 0.542 1 98.44 119 VAL B N 1
ATOM 2481 C CA . VAL B 1 119 ? -4.285 5.609 -0.671 1 98.44 119 VAL B CA 1
ATOM 2482 C C . VAL B 1 119 ? -3.02 5.094 -1.35 1 98.44 119 VAL B C 1
ATOM 2484 O O . VAL B 1 119 ? -2.078 4.664 -0.677 1 98.44 119 VAL B O 1
ATOM 2487 N N . GLU B 1 120 ? -2.99 5.078 -2.635 1 98.19 120 GLU B N 1
ATOM 2488 C CA . GLU B 1 120 ? -1.811 4.988 -3.49 1 98.19 120 GLU B CA 1
ATOM 2489 C C . GLU B 1 120 ? -1.506 6.328 -4.152 1 98.19 120 GLU B C 1
ATOM 2491 O O . GLU B 1 120 ? -2.408 6.988 -4.676 1 98.19 120 GLU B O 1
ATOM 2496 N N . LEU B 1 121 ? -0.275 6.68 -4.094 1 96.94 121 LEU B N 1
ATOM 2497 C CA . LEU B 1 121 ? 0.128 7.914 -4.754 1 96.94 121 LEU B CA 1
ATOM 2498 C C . LEU B 1 121 ? 1.504 7.766 -5.395 1 96.94 121 LEU B C 1
ATOM 2500 O O . LEU B 1 121 ? 2.285 6.895 -5 1 96.94 121 LEU B O 1
ATOM 2504 N N . THR B 1 122 ? 1.705 8.531 -6.43 1 96.88 122 THR B N 1
ATOM 2505 C CA . THR B 1 122 ? 3.062 8.812 -6.887 1 96.88 122 THR B CA 1
ATOM 2506 C C . THR B 1 122 ? 3.537 10.164 -6.379 1 96.88 122 THR B C 1
ATOM 2508 O O . THR B 1 122 ? 2.896 11.188 -6.629 1 96.88 122 THR B O 1
ATOM 2511 N N . THR B 1 123 ? 4.57 10.156 -5.586 1 96.81 123 THR B N 1
ATOM 2512 C CA . THR B 1 123 ? 5.219 11.391 -5.141 1 96.81 123 THR B CA 1
ATOM 2513 C C . THR B 1 123 ? 6.371 11.758 -6.07 1 96.81 123 THR B C 1
ATOM 2515 O O . THR B 1 123 ? 7.262 10.938 -6.316 1 96.81 123 THR B O 1
ATOM 2518 N N . LYS B 1 124 ? 6.316 12.883 -6.609 1 95.69 124 LYS B N 1
ATOM 2519 C CA . LYS B 1 124 ? 7.391 13.422 -7.438 1 95.69 124 LYS B CA 1
ATOM 2520 C C . LYS B 1 124 ? 8.32 14.32 -6.621 1 95.69 124 LYS B C 1
ATOM 2522 O O . LYS B 1 124 ? 7.891 15.344 -6.094 1 95.69 124 LYS B O 1
ATOM 2527 N N . LEU B 1 125 ? 9.508 13.891 -6.531 1 94.94 125 LEU B N 1
ATOM 2528 C CA . LEU B 1 125 ? 10.531 14.617 -5.789 1 94.94 125 LEU B CA 1
ATOM 2529 C C . LEU B 1 125 ? 11.43 15.414 -6.734 1 94.94 125 LEU B C 1
ATOM 2531 O O . LEU B 1 125 ? 12.133 14.836 -7.562 1 94.94 125 LEU B O 1
ATOM 2535 N N . PHE B 1 126 ? 11.406 16.703 -6.605 1 92.75 126 PHE B N 1
ATOM 2536 C CA . PHE B 1 126 ? 12.258 17.562 -7.414 1 92.75 126 PHE B CA 1
ATOM 2537 C C . PHE B 1 126 ? 13.523 17.953 -6.656 1 92.75 126 PHE B C 1
ATOM 2539 O O . PHE B 1 126 ? 13.461 18.672 -5.656 1 92.75 126 PHE B O 1
ATOM 2546 N N . PRO B 1 127 ? 14.633 17.453 -7.164 1 87.06 127 PRO B N 1
ATOM 2547 C CA . PRO B 1 127 ? 15.875 17.719 -6.434 1 87.06 127 PRO B CA 1
ATOM 2548 C C . PRO B 1 127 ? 16.312 19.172 -6.562 1 87.06 127 PRO B C 1
ATOM 2550 O O . PRO B 1 127 ? 17.156 19.641 -5.785 1 87.06 127 PRO B O 1
ATOM 2553 N N . SER B 1 128 ? 15.922 19.781 -7.621 1 81.75 128 SER B N 1
ATOM 2554 C CA . SER B 1 128 ? 16.234 21.188 -7.84 1 81.75 128 SER B CA 1
ATOM 2555 C C . SER B 1 128 ? 15.062 21.922 -8.484 1 81.75 128 SER B C 1
ATOM 2557 O O . SER B 1 128 ? 14.086 21.297 -8.914 1 81.75 128 SER B O 1
ATOM 2559 N N . VAL B 1 129 ? 15.094 23.172 -8.289 1 73 129 VAL B N 1
ATOM 2560 C CA . VAL B 1 129 ? 14.133 24 -9.023 1 73 129 VAL B CA 1
ATOM 2561 C C . VAL B 1 129 ? 14.859 24.75 -10.141 1 73 129 VAL B C 1
ATOM 2563 O O . VAL B 1 129 ? 16 25.172 -9.977 1 73 129 VAL B O 1
ATOM 2566 N N . ALA B 1 130 ? 14.367 24.438 -11.344 1 62.22 130 ALA B N 1
ATOM 2567 C CA . ALA B 1 130 ? 14.977 25.156 -12.453 1 62.22 130 ALA B CA 1
ATOM 2568 C C . ALA B 1 130 ? 15 26.656 -12.18 1 62.22 130 ALA B C 1
ATOM 2570 O O . ALA B 1 130 ? 14.023 27.219 -11.672 1 62.22 130 ALA B O 1
ATOM 2571 N N . ASP B 1 131 ? 16.203 27.078 -11.992 1 58.69 131 ASP B N 1
ATOM 2572 C CA . ASP B 1 131 ? 16.297 28.547 -11.984 1 58.69 131 ASP B CA 1
ATOM 2573 C C . ASP B 1 131 ? 15.609 29.141 -13.211 1 58.69 131 ASP B C 1
ATOM 2575 O O . ASP B 1 131 ? 15.523 28.5 -14.258 1 58.69 131 ASP B O 1
ATOM 2579 N N . GLU B 1 132 ? 14.961 30.219 -13 1 54.91 132 GLU B N 1
ATOM 2580 C CA . GLU B 1 132 ? 14.484 31.031 -14.125 1 54.91 132 GLU B CA 1
ATOM 2581 C C . GLU B 1 132 ? 15.555 31.156 -15.203 1 54.91 132 GLU B C 1
ATOM 2583 O O . GLU B 1 132 ? 16.672 31.594 -14.914 1 54.91 132 GLU B O 1
ATOM 2588 N N . GLY B 1 133 ? 15.312 30.672 -16.328 1 58.62 133 GLY B N 1
ATOM 2589 C CA . GLY B 1 133 ? 16.203 30.781 -17.469 1 58.62 133 GLY B CA 1
ATOM 2590 C C . GLY B 1 133 ? 16.938 29.484 -17.766 1 58.62 133 GLY B C 1
ATOM 2591 O O . GLY B 1 133 ? 17.609 29.375 -18.797 1 58.62 133 GLY B O 1
ATOM 2592 N N . ASP B 1 134 ? 17.125 28.719 -16.672 1 56.72 134 ASP B N 1
ATOM 2593 C CA . ASP B 1 134 ? 17.828 27.469 -16.906 1 56.72 134 ASP B CA 1
ATOM 2594 C C . ASP B 1 134 ? 16.953 26.453 -17.625 1 56.72 134 ASP B C 1
ATOM 2596 O O . ASP B 1 134 ? 15.812 26.219 -17.219 1 56.72 134 ASP B O 1
ATOM 2600 N N . ASP B 1 135 ? 17.219 26.203 -18.859 1 56.97 135 ASP B N 1
ATOM 2601 C CA . ASP B 1 135 ? 16.562 25.266 -19.75 1 56.97 135 ASP B CA 1
ATOM 2602 C C . ASP B 1 135 ? 16.672 23.828 -19.219 1 56.97 135 ASP B C 1
ATOM 2604 O O . ASP B 1 135 ? 16.266 22.875 -19.891 1 56.97 135 ASP B O 1
ATOM 2608 N N . ASP B 1 136 ? 17.375 23.781 -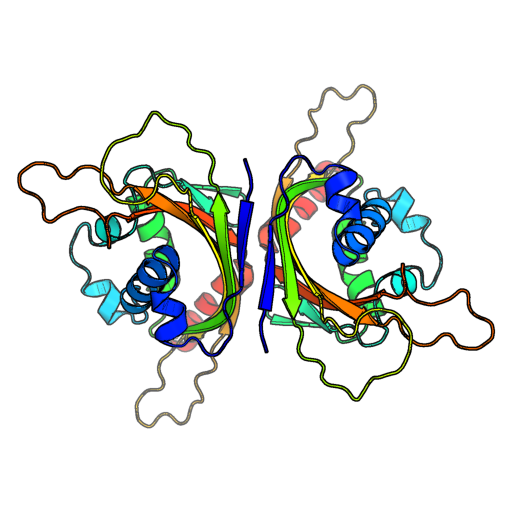18.031 1 58.41 136 ASP B N 1
ATOM 2609 C CA . ASP B 1 136 ? 17.594 22.391 -17.641 1 58.41 136 ASP B CA 1
ATOM 2610 C C . ASP B 1 136 ? 16.312 21.75 -17.109 1 58.41 136 ASP B C 1
ATOM 2612 O O . ASP B 1 136 ? 15.656 22.328 -16.25 1 58.41 136 ASP B O 1
ATOM 2616 N N . VAL B 1 137 ? 15.781 20.938 -17.891 1 63.88 137 VAL B N 1
ATOM 2617 C CA . VAL B 1 137 ? 14.609 20.141 -17.516 1 63.88 137 VAL B CA 1
ATOM 2618 C C . VAL B 1 137 ? 14.867 19.469 -16.172 1 63.88 137 VAL B C 1
ATOM 2620 O O . VAL B 1 137 ? 15.805 18.688 -16.031 1 63.88 137 VAL B O 1
ATOM 2623 N N . VAL B 1 138 ? 14.297 20.078 -15.125 1 71.69 138 VAL B N 1
ATOM 2624 C CA . VAL B 1 138 ? 14.359 19.406 -13.836 1 71.69 138 VAL B CA 1
ATOM 2625 C C . VAL B 1 138 ? 13.57 18.109 -13.891 1 71.69 138 VAL B C 1
ATOM 2627 O O . VAL B 1 138 ? 12.375 18.109 -14.188 1 71.69 138 VAL B O 1
ATOM 2630 N N . VAL B 1 139 ? 14.375 17.047 -13.797 1 84.5 139 VAL B N 1
ATOM 2631 C CA . VAL B 1 139 ? 13.75 15.727 -13.828 1 84.5 139 VAL B CA 1
ATOM 2632 C C . VAL B 1 139 ? 13.391 15.297 -12.406 1 84.5 139 VAL B C 1
ATOM 2634 O O . VAL B 1 139 ? 14.25 15.25 -11.523 1 84.5 139 VAL B O 1
ATOM 2637 N N . ALA B 1 140 ? 12.141 15.117 -12.125 1 91.44 140 ALA B N 1
ATOM 2638 C CA . ALA B 1 140 ? 11.664 14.625 -10.836 1 91.44 140 ALA B CA 1
ATOM 2639 C C . ALA B 1 140 ? 11.914 13.133 -10.695 1 91.44 140 ALA B C 1
ATOM 2641 O O . ALA B 1 140 ? 11.844 12.383 -11.672 1 91.44 140 ALA B O 1
ATOM 2642 N N . VAL B 1 141 ? 12.234 12.719 -9.531 1 93.06 141 VAL B N 1
ATOM 2643 C CA . VAL B 1 141 ? 12.242 11.297 -9.195 1 93.06 141 VAL B CA 1
ATOM 2644 C C . VAL B 1 141 ? 10.852 10.875 -8.719 1 93.06 141 VAL B C 1
ATOM 2646 O O . VAL B 1 141 ? 10.281 11.492 -7.812 1 93.06 141 VAL B O 1
ATOM 2649 N N . GLU B 1 142 ? 10.344 9.906 -9.383 1 95.38 142 GLU B N 1
ATOM 2650 C CA . GLU B 1 142 ? 9.031 9.398 -9 1 95.38 142 GLU B CA 1
ATOM 2651 C C . GLU B 1 142 ? 9.148 8.305 -7.941 1 95.38 142 GLU B C 1
ATOM 2653 O O . GLU B 1 142 ? 9.914 7.355 -8.102 1 95.38 142 GLU B O 1
ATOM 2658 N N . LEU B 1 143 ? 8.453 8.492 -6.91 1 96.25 143 LEU B N 1
ATOM 2659 C CA . LEU B 1 143 ? 8.414 7.566 -5.781 1 96.25 143 LEU B CA 1
ATOM 2660 C C . LEU B 1 143 ? 7.008 7.02 -5.574 1 96.25 143 LEU B C 1
ATOM 2662 O O . LEU B 1 143 ? 6.152 7.703 -5.012 1 96.25 143 LEU B O 1
ATOM 2666 N N . PRO B 1 144 ? 6.699 5.746 -6.051 1 98 144 PRO B N 1
ATOM 2667 C CA . PRO B 1 144 ? 5.418 5.125 -5.719 1 98 144 PRO B CA 1
ATOM 2668 C C . PRO B 1 144 ? 5.258 4.867 -4.219 1 98 144 PRO B C 1
ATOM 2670 O O . PRO B 1 144 ? 6.184 4.375 -3.574 1 98 144 PRO B O 1
ATOM 2673 N N . GLN B 1 145 ? 4.102 5.254 -3.656 1 98.38 145 GLN B N 1
ATOM 2674 C CA . GLN B 1 145 ? 3.871 5.109 -2.223 1 98.38 145 GLN B CA 1
ATOM 2675 C C . GLN B 1 145 ? 2.441 4.652 -1.94 1 98.38 145 GLN B C 1
ATOM 2677 O O . GLN B 1 145 ? 1.521 4.973 -2.695 1 98.38 145 GLN B O 1
ATOM 2682 N N . SER B 1 146 ? 2.271 3.879 -0.97 1 98.75 146 SER B N 1
ATOM 2683 C CA . SER B 1 146 ? 0.975 3.562 -0.378 1 98.75 146 SER B CA 1
ATOM 2684 C C . SER B 1 146 ? 0.936 3.938 1.1 1 98.75 146 SER B C 1
ATOM 2686 O O . SER B 1 146 ? 1.905 3.717 1.828 1 98.75 146 SER B O 1
ATOM 2688 N N . PHE B 1 147 ? -0.161 4.566 1.559 1 98.62 147 PHE B N 1
ATOM 2689 C CA . PHE B 1 147 ? -0.364 4.969 2.945 1 98.62 147 PHE B CA 1
ATOM 2690 C C . PHE B 1 147 ? -1.713 4.48 3.459 1 98.62 147 PHE B C 1
ATOM 2692 O O . PHE B 1 147 ? -2.682 4.406 2.699 1 98.62 147 PHE B O 1
ATOM 2699 N N . VAL B 1 148 ? -1.745 4.148 4.688 1 98.56 148 VAL B N 1
ATOM 2700 C CA . VAL B 1 148 ? -2.994 3.902 5.402 1 98.56 148 VAL B CA 1
ATOM 2701 C C . VAL B 1 148 ? -3.082 4.816 6.621 1 98.56 148 VAL B C 1
ATOM 2703 O O . VAL B 1 148 ? -2.232 4.754 7.516 1 98.56 148 VAL B O 1
ATOM 2706 N N . TYR B 1 149 ? -4.078 5.664 6.621 1 98.19 149 TYR B N 1
ATOM 2707 C CA . TYR B 1 149 ? -4.371 6.562 7.734 1 98.19 149 TYR B CA 1
ATOM 2708 C C . TYR B 1 149 ? -5.535 6.035 8.562 1 98.19 149 TYR B C 1
ATOM 2710 O O . TYR B 1 149 ? -6.652 5.895 8.062 1 98.19 149 TYR B O 1
ATOM 2718 N N . VAL B 1 150 ? -5.273 5.723 9.773 1 96.88 150 VAL B N 1
ATOM 2719 C CA . VAL B 1 150 ? -6.352 5.367 10.688 1 96.88 150 VAL B CA 1
ATOM 2720 C C . VAL B 1 150 ? -6.746 6.586 11.523 1 96.88 150 VAL B C 1
ATOM 2722 O O . VAL B 1 150 ? -5.922 7.133 12.266 1 96.88 150 VAL B O 1
ATOM 2725 N N . LEU B 1 151 ? -7.988 6.941 11.383 1 96.5 151 LEU B N 1
ATOM 2726 C CA . LEU B 1 151 ? -8.484 8.148 12.039 1 96.5 151 LEU B CA 1
ATOM 2727 C C . LEU B 1 151 ? -9.234 7.801 13.312 1 96.5 151 LEU B C 1
ATOM 2729 O O . LEU B 1 151 ? -9.922 6.777 13.375 1 96.5 151 LEU B O 1
ATOM 2733 N N . GLY B 1 152 ? -9.062 8.633 14.273 1 92.88 152 GLY B N 1
ATOM 2734 C CA . GLY B 1 152 ? -9.812 8.578 15.516 1 92.88 152 GLY B CA 1
ATOM 2735 C C . GLY B 1 152 ? -10.172 9.953 16.062 1 92.88 152 GLY B C 1
ATOM 2736 O O . GLY B 1 152 ? -9.836 10.969 15.453 1 92.88 152 GLY B O 1
ATOM 2737 N N . LYS B 1 153 ? -10.836 9.922 17.156 1 90.94 153 LYS B N 1
ATOM 2738 C CA . LYS B 1 153 ? -11.219 11.164 17.812 1 90.94 153 LYS B CA 1
ATOM 2739 C C . LYS B 1 153 ? -9.992 11.992 18.188 1 90.94 153 LYS B C 1
ATOM 2741 O O . LYS B 1 153 ? -8.984 11.453 18.656 1 90.94 153 LYS B O 1
ATOM 2746 N N . ALA B 1 154 ? -10.18 13.281 17.953 1 93.06 154 ALA B N 1
ATOM 2747 C CA . ALA B 1 154 ? -9.102 14.195 18.328 1 93.06 154 ALA B CA 1
ATOM 2748 C C . ALA B 1 154 ? -8.852 14.18 19.828 1 93.06 154 ALA B C 1
ATOM 2750 O O . ALA B 1 154 ? -9.773 13.953 20.609 1 93.06 154 ALA B O 1
ATOM 2751 N N . ASP B 1 155 ? -7.609 14.398 20.203 1 91.44 155 ASP B N 1
ATOM 2752 C CA . ASP B 1 155 ? -7.242 14.539 21.609 1 91.44 155 ASP B CA 1
ATOM 2753 C C . ASP B 1 155 ? -8.023 15.672 22.266 1 91.44 155 ASP B C 1
ATOM 2755 O O . ASP B 1 155 ? -8.414 16.641 21.609 1 91.44 155 ASP B O 1
ATOM 2759 N N . GLU B 1 156 ? -8.336 15.5 23.531 1 84.06 156 GLU B N 1
ATOM 2760 C CA . GLU B 1 156 ? -9.047 16.531 24.281 1 84.06 156 GLU B CA 1
ATOM 2761 C C . GLU B 1 156 ? -8.203 17.797 24.422 1 84.06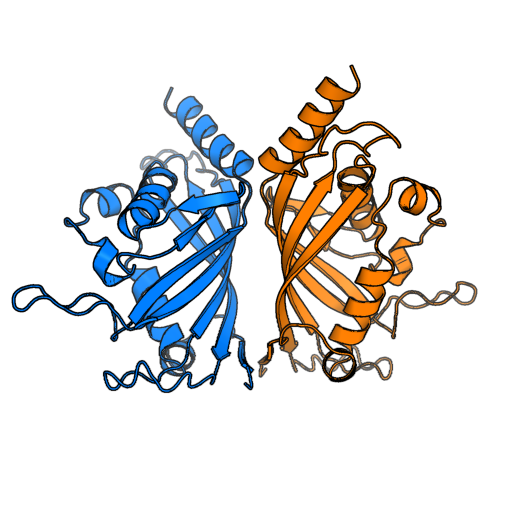 156 GLU B C 1
ATOM 2763 O O . GLU B 1 156 ? -6.973 17.719 24.531 1 84.06 156 GLU B O 1
ATOM 2768 N N . LYS B 1 157 ? -8.93 18.891 24.156 1 71.5 157 LYS B N 1
ATOM 2769 C CA . LYS B 1 157 ? -8.281 20.188 24.281 1 71.5 157 LYS B CA 1
ATOM 2770 C C . LYS B 1 157 ? -8.047 20.547 25.75 1 71.5 157 LYS B C 1
ATOM 2772 O O . LYS B 1 157 ? -8.906 20.281 26.594 1 71.5 157 LYS B O 1
ATOM 2777 N N . GLU B 1 158 ? -6.848 20.734 26.062 1 56.62 158 GLU B N 1
ATOM 2778 C CA . GLU B 1 158 ? -6.73 21.453 27.328 1 56.62 158 GLU B CA 1
ATOM 2779 C C . GLU B 1 158 ? -7.328 22.859 27.219 1 56.62 158 GLU B C 1
ATOM 2781 O O . GLU B 1 158 ? -7.457 23.406 26.125 1 56.62 158 GLU B O 1
ATOM 2786 N N . GLU B 1 159 ? -8.055 23.422 28.188 1 52.06 159 GLU B N 1
ATOM 2787 C CA . GLU B 1 159 ? -8.805 24.672 28.344 1 52.06 159 GLU B CA 1
ATOM 2788 C C . GLU B 1 159 ? -8.32 25.734 27.375 1 52.06 159 GLU B C 1
ATOM 2790 O O . GLU B 1 159 ? -9.117 26.516 26.859 1 52.06 159 GLU B O 1
ATOM 2795 N N . GLU B 1 160 ? -7.066 26.031 27.188 1 48.09 160 GLU B N 1
ATOM 2796 C CA . GLU B 1 160 ? -6.566 27.266 26.578 1 48.09 160 GLU B CA 1
ATOM 2797 C C . GLU B 1 160 ? -6.113 27.031 25.141 1 48.09 160 GLU B C 1
ATOM 2799 O O . GLU B 1 160 ? -5.703 27.953 24.453 1 48.09 160 GLU B O 1
ATOM 2804 N N . GLU B 1 161 ? -6.016 25.781 24.625 1 54.06 161 GLU B N 1
ATOM 2805 C CA . GLU B 1 161 ? -5.27 25.609 23.375 1 54.06 161 GLU B CA 1
ATOM 2806 C C . GLU B 1 161 ? -6.211 25.375 22.203 1 54.06 161 GLU B C 1
ATOM 2808 O O . GLU B 1 161 ? -7.301 24.812 22.375 1 54.06 161 GLU B O 1
ATOM 2813 N N . ASP B 1 162 ? -6.176 26.281 21.219 1 56.84 162 ASP B N 1
ATOM 2814 C CA . ASP B 1 162 ? -6.832 26.078 19.922 1 56.84 162 ASP B CA 1
ATOM 2815 C C . ASP B 1 162 ? -6.906 24.594 19.578 1 56.84 162 ASP B C 1
ATOM 2817 O O . ASP B 1 162 ? -6.02 23.812 19.953 1 56.84 162 ASP B O 1
ATOM 2821 N N . GLY B 1 163 ? -8.07 24.094 19.453 1 61.88 163 GLY B N 1
ATOM 2822 C CA . GLY B 1 163 ? -8.547 22.719 19.469 1 61.88 163 GLY B CA 1
ATOM 2823 C C . GLY B 1 163 ? -7.723 21.797 18.594 1 61.88 163 GLY B C 1
ATOM 2824 O O . GLY B 1 163 ? -7.125 22.234 17.609 1 61.88 163 GLY B O 1
ATOM 2825 N N . LYS B 1 164 ? -7.113 20.75 19.234 1 87 164 LYS B N 1
ATOM 2826 C CA . LYS B 1 164 ? -6.496 19.562 18.641 1 87 164 LYS B CA 1
ATOM 2827 C C . LYS B 1 164 ? -7.453 18.875 17.688 1 87 164 LYS B C 1
ATOM 2829 O O . LYS B 1 164 ? -8.648 18.781 17.953 1 87 164 LYS B O 1
ATOM 2834 N N . GLY B 1 165 ? -6.828 18.75 16.484 1 93.38 165 GLY B N 1
ATOM 2835 C CA . GLY B 1 165 ? -7.602 17.953 15.547 1 93.38 165 GLY B CA 1
ATOM 2836 C C . GLY B 1 165 ? -8.242 18.797 14.453 1 93.38 165 GLY B C 1
ATOM 2837 O O . GLY B 1 165 ? -8.281 20.016 14.539 1 93.38 165 GLY B O 1
ATOM 2838 N N . THR B 1 166 ? -8.641 18.266 13.414 1 94.38 166 THR B N 1
ATOM 2839 C CA . THR B 1 166 ? -9.391 18.781 12.273 1 94.38 166 THR B CA 1
ATOM 2840 C C . THR B 1 166 ? -10.695 18.016 12.102 1 94.38 166 THR B C 1
ATOM 2842 O O . THR B 1 166 ? -10.695 16.797 11.945 1 94.38 166 THR B O 1
ATOM 2845 N N . LEU B 1 167 ? -11.836 18.703 12.195 1 92.69 167 LEU B N 1
ATOM 2846 C CA . LEU B 1 167 ? -13.156 18.094 12.102 1 92.69 167 LEU B CA 1
ATOM 2847 C C . LEU B 1 167 ? -13.359 17.062 13.211 1 92.69 167 LEU B C 1
ATOM 2849 O O . LEU B 1 167 ? -13.992 16.031 12.992 1 92.69 167 LEU B O 1
ATOM 2853 N N . GLY B 1 168 ? -12.672 17.312 14.328 1 91 168 GLY B N 1
ATOM 2854 C CA . GLY B 1 168 ? -12.797 16.422 15.469 1 91 168 GLY B CA 1
ATOM 2855 C C . GLY B 1 168 ? -12.008 15.133 15.32 1 91 168 GLY B C 1
ATOM 2856 O O . GLY B 1 168 ? -12.172 14.203 16.109 1 91 168 GLY B O 1
ATOM 2857 N N . LEU B 1 169 ? -11.148 15.102 14.281 1 94.12 169 LEU B N 1
ATOM 2858 C CA . LEU B 1 169 ? -10.414 13.883 13.992 1 94.12 169 LEU B CA 1
ATOM 2859 C C . LEU B 1 169 ? -8.906 14.133 14.023 1 94.12 169 LEU B C 1
ATOM 2861 O O . LEU B 1 169 ? -8.461 15.266 13.844 1 94.12 169 LEU B O 1
ATOM 2865 N N . GLN B 1 170 ? -8.188 13.047 14.297 1 96.19 170 GLN B N 1
ATOM 2866 C CA . GLN B 1 170 ? -6.734 12.984 14.148 1 96.19 170 GLN B CA 1
ATOM 2867 C C . GLN B 1 170 ? -6.293 11.609 13.656 1 96.19 170 GLN B C 1
ATOM 2869 O O . GLN B 1 170 ? -7.031 10.625 13.781 1 96.19 170 GLN B O 1
ATOM 2874 N N . ILE B 1 171 ? -5.141 11.547 13.039 1 97.12 171 ILE B N 1
ATOM 2875 C CA . ILE B 1 171 ? -4.508 10.281 12.688 1 97.12 171 ILE B CA 1
ATOM 2876 C C . ILE B 1 171 ? -3.99 9.602 13.945 1 97.12 171 ILE B C 1
ATOM 2878 O O . ILE B 1 171 ? -3.193 10.172 14.695 1 97.12 171 ILE B O 1
ATOM 2882 N N . ARG B 1 172 ? -4.453 8.438 14.172 1 96.75 172 ARG B N 1
ATOM 2883 C CA . ARG B 1 172 ? -4.031 7.672 15.344 1 96.75 172 ARG B CA 1
ATOM 2884 C C . ARG B 1 172 ? -3.004 6.609 14.961 1 96.75 172 ARG B C 1
ATOM 2886 O O . ARG B 1 172 ? -2.203 6.188 15.797 1 96.75 172 ARG B O 1
ATOM 2893 N N . GLU B 1 173 ? -3.049 6.191 13.742 1 97.19 173 GLU B N 1
ATOM 2894 C CA . GLU B 1 173 ? -2.104 5.23 13.18 1 97.19 173 GLU B CA 1
ATOM 2895 C C . GLU B 1 173 ? -1.823 5.535 11.703 1 97.19 173 GLU B C 1
ATOM 2897 O O . GLU B 1 173 ? -2.736 5.879 10.953 1 97.19 173 GLU B O 1
ATOM 2902 N N . LEU B 1 174 ? -0.583 5.488 11.352 1 98.38 174 LEU B N 1
ATOM 2903 C CA . LEU B 1 174 ? -0.146 5.688 9.977 1 98.38 174 LEU B CA 1
ATOM 2904 C C . LEU B 1 174 ? 0.761 4.547 9.523 1 98.38 174 LEU B C 1
ATOM 2906 O O . LEU B 1 174 ? 1.742 4.223 10.195 1 98.38 174 LEU B O 1
ATOM 2910 N N . ARG B 1 175 ? 0.411 3.881 8.438 1 98.19 175 ARG B N 1
ATOM 2911 C CA . ARG B 1 175 ? 1.25 2.863 7.812 1 98.19 175 ARG B CA 1
ATOM 2912 C C . ARG B 1 175 ? 1.724 3.312 6.434 1 98.19 175 ARG B C 1
ATOM 2914 O O . ARG B 1 175 ? 0.954 3.893 5.664 1 98.19 175 ARG B O 1
ATOM 2921 N N . ASN B 1 176 ? 2.965 3.09 6.219 1 97.44 176 ASN B N 1
ATOM 2922 C CA . ASN B 1 176 ? 3.57 3.561 4.977 1 97.44 176 ASN B CA 1
ATOM 2923 C C . ASN B 1 176 ? 4.297 2.434 4.246 1 97.44 176 ASN B C 1
ATOM 2925 O O . ASN B 1 176 ? 4.938 1.592 4.879 1 97.44 176 ASN B O 1
ATOM 2929 N N . TYR B 1 177 ? 4.234 2.492 2.965 1 98.5 177 TYR B N 1
ATOM 2930 C CA . TYR B 1 177 ? 4.898 1.525 2.1 1 98.5 177 TYR B CA 1
ATOM 2931 C C . TYR B 1 177 ? 5.551 2.217 0.908 1 98.5 177 TYR B C 1
ATOM 2933 O O . TYR B 1 177 ? 4.863 2.789 0.061 1 98.5 177 TYR B O 1
ATOM 2941 N N . TYR B 1 178 ? 6.793 2.234 0.849 1 97.94 178 TYR B N 1
ATOM 2942 C CA . TYR B 1 178 ? 7.562 2.771 -0.267 1 97.94 178 TYR B CA 1
ATOM 2943 C C . TYR B 1 178 ? 9.023 2.355 -0.169 1 97.94 178 TYR B C 1
ATOM 2945 O O . TYR B 1 178 ? 9.445 1.775 0.834 1 97.94 178 TYR B O 1
ATOM 2953 N N . ASP B 1 179 ? 9.781 2.639 -1.208 1 97.31 179 ASP B N 1
ATOM 2954 C CA . ASP B 1 179 ? 11.188 2.256 -1.296 1 97.31 179 ASP B CA 1
ATOM 2955 C C . ASP B 1 179 ? 12.094 3.389 -0.823 1 97.31 179 ASP B C 1
ATOM 2957 O O . ASP B 1 179 ? 12.242 4.402 -1.511 1 97.31 179 ASP B O 1
ATOM 2961 N N . LEU B 1 180 ? 12.758 3.18 0.28 1 93.94 180 LEU B N 1
ATOM 2962 C CA . LEU B 1 180 ? 13.656 4.195 0.815 1 93.94 180 LEU B CA 1
ATOM 2963 C C . LEU B 1 180 ? 14.859 4.395 -0.106 1 93.94 180 LEU B C 1
ATOM 2965 O O . LEU B 1 180 ? 15.406 5.5 -0.186 1 93.94 180 LEU B O 1
ATOM 2969 N N . ARG B 1 181 ? 15.25 3.41 -0.757 1 91.88 181 ARG B N 1
ATOM 2970 C CA . ARG B 1 181 ? 16.391 3.516 -1.669 1 91.88 181 ARG B CA 1
ATOM 2971 C C . ARG B 1 181 ? 16.125 4.551 -2.758 1 91.88 181 ARG B C 1
ATOM 2973 O O . ARG B 1 181 ? 17 5.352 -3.09 1 91.88 181 ARG B O 1
ATOM 2980 N N . THR B 1 182 ? 14.953 4.422 -3.309 1 91.5 182 THR B N 1
ATOM 2981 C CA . THR B 1 182 ? 14.57 5.395 -4.324 1 91.5 182 THR B CA 1
ATOM 2982 C C . THR B 1 182 ? 14.609 6.809 -3.758 1 91.5 182 THR B C 1
ATOM 2984 O O . THR B 1 182 ? 15.102 7.73 -4.41 1 91.5 182 THR B O 1
ATOM 2987 N N . LEU B 1 183 ? 14.117 6.969 -2.592 1 90.12 183 LEU B N 1
ATOM 2988 C CA . LEU B 1 183 ? 14.102 8.266 -1.925 1 90.12 183 LEU B CA 1
ATOM 2989 C C . LEU B 1 183 ? 15.516 8.766 -1.668 1 90.12 183 LEU B C 1
ATOM 2991 O O . LEU B 1 183 ? 15.828 9.93 -1.936 1 90.12 183 LEU B O 1
ATOM 2995 N N . GLU B 1 184 ? 16.344 7.953 -1.177 1 87 184 GLU B N 1
ATOM 2996 C CA . GLU B 1 184 ? 17.734 8.305 -0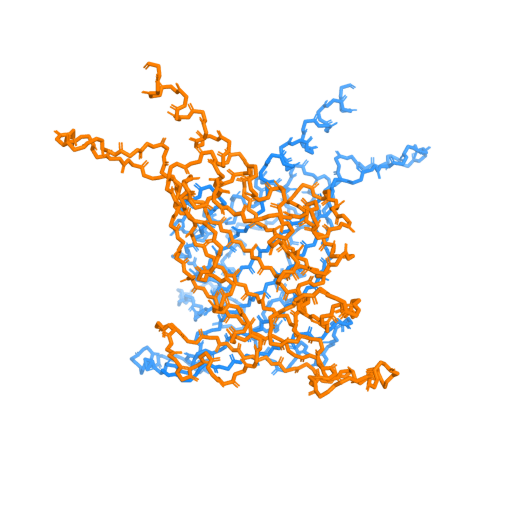.903 1 87 184 GLU B CA 1
ATOM 2997 C C . GLU B 1 184 ? 18.484 8.633 -2.191 1 87 184 GLU B C 1
ATOM 2999 O O . GLU B 1 184 ? 19.312 9.547 -2.219 1 87 184 GLU B O 1
ATOM 3004 N N . GLY B 1 185 ? 18.188 7.895 -3.18 1 85.81 185 GLY B N 1
ATOM 3005 C CA . GLY B 1 185 ? 18.781 8.203 -4.473 1 85.81 185 GLY B CA 1
ATOM 3006 C C . GLY B 1 185 ? 18.422 9.586 -4.98 1 85.81 185 GLY B C 1
ATOM 3007 O O . GLY B 1 185 ? 19.25 10.266 -5.586 1 85.81 185 GLY B O 1
ATOM 3008 N N . ALA B 1 186 ? 17.25 9.961 -4.734 1 86.31 186 ALA B N 1
ATOM 3009 C CA . ALA B 1 186 ? 16.781 11.289 -5.141 1 86.31 186 ALA B CA 1
ATOM 3010 C C . ALA B 1 186 ? 17.547 12.383 -4.395 1 86.31 186 ALA B C 1
ATOM 3012 O O . ALA B 1 186 ? 17.797 13.453 -4.949 1 86.31 186 ALA B O 1
ATOM 3013 N N . LEU B 1 187 ? 17.922 12.117 -3.17 1 83.88 187 LEU B N 1
ATOM 3014 C CA . LEU B 1 187 ? 18.656 13.07 -2.344 1 83.88 187 LEU B CA 1
ATOM 3015 C C . LEU B 1 187 ? 20.109 13.188 -2.801 1 83.88 187 LEU B C 1
ATOM 3017 O O . LEU B 1 187 ? 20.688 14.273 -2.775 1 83.88 187 LEU B O 1
ATOM 3021 N N . GLU B 1 188 ? 20.641 12.039 -3.176 1 77.69 188 GLU B N 1
ATOM 3022 C CA . GLU B 1 188 ? 22.016 12.039 -3.646 1 77.69 188 GLU B CA 1
ATOM 3023 C C . GLU B 1 188 ? 22.141 12.766 -4.98 1 77.69 188 GLU B C 1
ATOM 3025 O O . GLU B 1 188 ? 23.141 13.461 -5.219 1 77.69 188 GLU B O 1
ATOM 3030 N N . GLY B 1 189 ? 21.219 12.578 -5.855 1 66.75 189 GLY B N 1
ATOM 3031 C CA . GLY B 1 189 ? 21.234 13.312 -7.113 1 66.75 189 GLY B CA 1
ATOM 3032 C C . GLY B 1 189 ? 21.172 14.812 -6.926 1 66.75 189 GLY B C 1
ATOM 3033 O O . GLY B 1 189 ? 21.719 15.57 -7.73 1 66.75 189 GLY B O 1
ATOM 3034 N N . LYS B 1 190 ? 20.578 15.211 -5.898 1 64.69 190 LYS B N 1
ATOM 3035 C CA . LYS B 1 190 ? 20.484 16.625 -5.543 1 64.69 190 LYS B CA 1
ATOM 3036 C C . LYS B 1 190 ? 21.844 17.188 -5.125 1 64.69 190 LYS B C 1
ATOM 3038 O O . LYS B 1 190 ? 22.234 18.266 -5.551 1 64.69 190 LYS B O 1
ATOM 3043 N N . ASP B 1 191 ? 22.453 16.391 -4.309 1 62.38 191 ASP B N 1
ATOM 3044 C CA . ASP B 1 191 ? 23.734 16.844 -3.787 1 62.38 191 ASP B CA 1
ATOM 3045 C C . ASP B 1 191 ? 24.781 16.938 -4.902 1 62.38 191 ASP B C 1
ATOM 3047 O O . ASP B 1 191 ? 25.609 17.844 -4.906 1 62.38 191 ASP B O 1
ATOM 3051 N N . GLU B 1 192 ? 24.641 16.031 -5.906 1 56.69 192 GLU B N 1
ATOM 3052 C CA . GLU B 1 192 ? 25.578 16.062 -7.035 1 56.69 192 GLU B CA 1
ATOM 3053 C C . GLU B 1 192 ? 25.328 17.281 -7.922 1 56.69 192 GLU B C 1
ATOM 3055 O O . GLU B 1 192 ? 26.25 17.812 -8.523 1 56.69 192 GLU B O 1
ATOM 3060 N N . ARG B 1 193 ? 24.078 17.734 -7.961 1 55.91 193 ARG B N 1
ATOM 3061 C CA . ARG B 1 193 ? 23.75 18.859 -8.836 1 55.91 193 ARG B CA 1
ATOM 3062 C C . ARG B 1 193 ? 24.016 20.188 -8.148 1 55.91 193 ARG B C 1
ATOM 3064 O O . ARG B 1 193 ? 24.094 21.234 -8.805 1 55.91 193 ARG B O 1
ATOM 3071 N N . GLN B 1 194 ? 23.953 20.156 -6.828 1 44.41 194 GLN B N 1
ATOM 3072 C CA . GLN B 1 194 ? 24.234 21.375 -6.066 1 44.41 194 GLN B CA 1
ATOM 3073 C C . GLN B 1 194 ? 25.734 21.609 -5.957 1 44.41 194 GLN B C 1
ATOM 3075 O O . GLN B 1 194 ? 26.172 22.672 -5.512 1 44.41 194 GLN B O 1
ATOM 3080 N N . VAL B 1 195 ? 26.516 20.5 -6.383 1 39.44 195 VAL B N 1
ATOM 3081 C CA . VAL B 1 195 ? 27.953 20.703 -6.469 1 39.44 195 VAL B CA 1
ATOM 3082 C C . VAL B 1 195 ? 28.328 21.156 -7.879 1 39.44 195 VAL B C 1
ATOM 3084 O O . VAL B 1 195 ? 27.797 20.656 -8.867 1 39.44 195 VAL B O 1
#

pLDDT: mean 85.62, std 17.94, range [32.03, 98.75]

Nearest PDB structures (foldseek):
  3kkg-assembly1_A-2  TM=6.542E-01  e=6.347E-05  Jannaschia sp. CCS1
  3f9s-assembly1_B  TM=6.417E-01  e=2.368E-04  Acidithiobacillus ferrooxidans ATCC 23270
  4x2h-assembly1_B  TM=4.958E-01  e=4.574E-04  Thermochaetoides thermophila DSM 1495
  8r20-assembly1_B  TM=5.462E-01  e=4.445E-03  Micromonospora
  4wp5-assembly1_B  TM=4.820E-01  e=6.366E-03  Thermochaetoides thermophila DSM 1495

Solvent-accessible surface area (backbone atoms only — not comparable to full-atom values): 20433 Å² total; per-residue (Å²): 114,66,56,43,37,45,46,53,66,79,79,80,44,72,68,62,32,71,72,35,71,69,43,41,44,50,54,53,47,60,73,66,50,66,44,31,34,67,50,55,71,63,55,58,85,71,56,50,37,40,46,26,22,72,68,9,33,31,39,42,34,70,61,51,73,36,66,24,16,65,56,44,47,50,50,52,44,65,64,51,48,75,22,58,34,49,47,74,43,82,73,44,39,34,40,38,37,33,58,51,56,71,60,79,76,62,66,74,88,68,74,68,46,46,35,32,40,40,35,33,32,40,36,33,41,21,51,56,69,58,51,90,84,50,82,56,75,68,71,57,44,60,40,42,34,34,40,37,40,30,36,35,73,30,53,82,56,60,95,84,51,83,62,42,23,43,97,57,26,13,32,43,33,36,40,45,16,24,24,56,57,55,55,50,50,42,54,52,56,26,55,58,66,76,94,113,66,57,43,35,45,47,54,65,80,80,79,43,72,69,62,31,70,71,37,71,69,42,41,44,47,53,51,46,61,73,65,51,66,41,32,34,68,51,55,71,64,55,58,85,70,58,49,38,40,47,27,22,70,68,9,33,29,38,42,34,71,61,49,72,37,67,24,16,64,56,43,46,50,51,52,44,64,65,52,47,75,22,57,33,50,47,76,44,80,72,45,40,34,40,37,36,32,57,50,56,71,63,78,76,63,67,72,89,68,72,64,45,47,35,31,40,39,36,32,30,40,35,33,41,21,52,56,69,58,51,91,87,50,81,57,76,66,70,57,44,62,40,44,34,36,42,35,40,30,37,34,74,29,54,82,56,58,96,84,50,81,64,41,22,42,96,56,26,14,31,42,32,37,39,45,17,26,26,58,58,55,54,52,50,41,52,49,55,24,56,58,67,76,96

Sequence (390 aa):
MPLTALAIPLPITPTIINSHPALQFYAIYGQNFPTTASQWQQQPPNYWEAFYAADCKTFLVDGTVLTTGEASWEYFRTLYSRFPKVERELKSGIVVSSSDQDEDDEVGGGGKYKNSIHVELTTKLFPSVADEGDDDVVVAVELPQSFVYVLGKADEKEEEEDGKGTLGLQIRELRNYYDLRTLEGALEGKDERQVMPLTALAIPLPITPTIINSHPALQFYAIYGQNFPTTASQWQQQPPNYWEAFYAADCKTFLVDGTVLTTGEASWEYFRTLYSRFPKVERELKSGIVVSSSDQDEDDEVGGGGKYKNSIHVELTTKLFPSVADEGDDDVVVAVELPQSFVYVLGKADEKEEEEDGKGTLGLQIRELRNYYDLRTLEGALEGKDERQV

Secondary structure (DSSP, 8-state):
--EEEEEPPSS--HHHHTT-HHHHHHHHHHHHS--BHHHHHTPPTTGGGGTEEEEEEEE-TTS-EE-SHHHHHHHHHHHHTTSSEEEEEEEEEEEEEE-----S---SSS---EEEEEEEEEEEEESS---TT-----PPEEEEEEEEEEEEEPPPPPTTS--SSBTTEEEEEEEEEE-HHHHHHHHHHHHHHH-/--EEEEEPPSS--HHHHTT-HHHHHHHHHHHHS--BHHHHHTPPTTGGGGTEEEEEEEE-TTS-EE-SHHHHHHHHHHHHTTSSEEEEEEEEEEEEEE----SS---SSS-S-EEEEEEEEEEEEESS---TT-----PPEEEEEEEEEEEEEPPPPPTTS--SSBTTEEEEEEEEEE-HHHHHHHHHHHHHHH-